Protein AF-0000000084503904 (afdb_homodimer)

Secondary structure (DSSP, 8-state):
---PEEEEEE--SHHHHHHHHHHHTSTTEEEEEE-STTHHHHHHT-EEEEETTTEEEEEE--SEEES-HHHHTTS--SEEEE-S--BTTTB-HHHHTGGGSSHHHHHHSPPPEEEE--SSSSTTHHHHHHHHHHH-S--EEEEEEEEEEEEEETTTTEEEEEEEEEEEEEE--TT----SS----HHHHHHHHHHHHHHHHTT-EEEE-S-HHHHHHHHHHHIIIIIHHHHHHT--GGGGGSTTTHHHHHHHHHHHHHHHHHHHHHHT--TTTS-THHHHHHHHHHHHHHSTTS------HHHHHHHTT----HIIIIIHHHHHHHHHT---HHHHHHHHHHHHHHHHHHHT---/---PEEEEEE--SHHHHHHHHHHHTSTTEEEEEE-STTHHHHHHT-EEEEETTTEEEEEE--SEEES-HHHHTTS--SEEEE-S--BTTTB-HHHHTGGGSSHHHHHHSPPPEEEE--SSSSTTHHHHHHHHHHH-S--EEEEEEEEEEEEEETTTTEEEEEEEEEEEEEE--TT----SS----HHHHHHHHHHHHHHHHTT-EEEE-S-HHHHHHHHHHHIIIIIHHHHHHT--GGGGGSTTTHHHHHHHHHHHHHHHHHHHHHHT--TTTS-THHHHHHHHHHHHHHSTTS------HHHHHHHTT----HIIIIIHHHHHHHHHT---HHHHHHHHHHHHHHHHHHHT---

Radius of gyration: 30.66 Å; Cα contacts (8 Å, |Δi|>4): 1353; chains: 2; bounding box: 46×101×66 Å

Solvent-accessible surface area (backbone atoms only — not comparable to full-atom values): 37141 Å² total; per-residue (Å²): 128,87,78,58,44,31,31,37,36,41,29,63,47,33,67,23,47,54,51,50,52,19,41,47,58,31,89,52,37,41,36,35,34,27,24,64,94,39,32,70,49,38,70,70,58,18,31,30,35,43,24,68,62,82,41,77,40,77,46,42,66,68,79,35,76,39,66,37,52,63,74,58,52,79,63,64,36,58,33,38,36,38,37,41,77,42,31,71,89,80,56,31,66,46,67,64,45,38,60,61,50,27,55,71,44,43,72,73,28,71,83,42,37,35,35,39,52,36,68,44,46,72,74,56,56,63,39,48,53,44,40,28,68,27,58,71,47,86,68,47,41,36,35,32,41,75,47,65,48,57,40,59,37,82,94,57,41,28,30,43,32,43,73,54,54,36,34,39,32,15,64,62,58,82,87,63,70,52,63,82,75,53,76,65,50,73,66,53,46,48,56,51,48,57,52,45,50,44,34,42,64,29,73,41,44,69,46,81,44,53,50,34,68,57,55,30,51,59,58,37,49,50,46,62,39,59,27,48,51,25,39,46,59,70,45,48,64,41,56,56,39,35,89,90,20,29,76,64,34,44,60,48,51,46,50,47,38,47,37,52,50,50,35,43,44,65,58,52,39,40,62,84,65,56,40,74,64,50,44,57,48,53,54,50,58,49,40,72,48,24,27,83,93,38,84,62,83,68,60,43,67,55,31,52,25,56,76,69,62,40,80,58,47,48,58,22,48,41,39,40,56,47,51,53,15,56,76,62,70,44,84,41,64,50,55,48,41,54,38,33,49,48,47,36,42,42,53,33,41,75,71,58,71,69,129,129,88,75,61,44,32,32,37,36,40,29,61,46,32,66,24,47,53,51,49,53,20,42,47,59,31,89,52,37,40,34,36,33,26,24,63,94,40,32,72,51,39,69,70,57,17,31,29,35,45,25,68,62,81,42,76,40,76,46,43,67,65,80,34,75,38,66,34,53,63,74,58,55,79,62,63,34,56,33,36,36,36,36,39,78,44,30,71,92,81,57,32,66,44,66,62,44,37,60,61,48,26,56,70,45,44,73,74,28,69,83,42,36,36,36,39,53,36,68,44,47,73,75,56,54,62,39,48,54,43,41,29,68,30,57,71,46,84,69,48,40,36,34,31,40,76,48,66,47,57,40,59,37,82,93,56,41,29,30,44,31,42,74,53,56,36,34,41,32,14,66,61,59,82,87,60,63,56,57,78,75,53,77,63,50,73,68,52,45,48,56,53,49,57,52,44,51,44,35,44,63,30,73,40,43,70,45,83,44,53,49,36,69,57,54,32,52,61,57,37,50,51,46,63,39,60,28,49,50,24,39,46,58,72,44,48,64,40,56,54,37,36,89,90,20,29,78,63,35,44,63,49,52,44,49,47,38,46,36,52,51,52,35,41,44,65,58,50,38,39,61,84,66,57,40,74,63,51,44,58,47,54,52,50,56,49,40,72,47,25,25,83,93,36,84,62,85,69,59,43,69,55,31,52,25,56,77,68,60,41,81,56,46,49,58,21,50,40,40,39,54,49,51,53,13,56,74,63,71,44,86,40,64,52,55,46,42,54,39,33,49,48,46,36,42,42,52,34,42,76,69,58,72,68,130

Organism: NCBI:txid456999

pLDDT: mean 94.44, std 7.23, range [38.38, 98.88]

Foldseek 3Di:
DLQAAEEEEEDDFFVSVVQLLLLQLDPRYAYEYADAQCQVVCVPQRFWEDALAQHTDGRDHGNHYDNALLVVLPDEHQEYEYPDEQDCPPQQPCNRNVNCLALVSLVVYPAHAYEYAYAFAPSCPVVQVSNCVHNVDRHRYKYWDKDWAWHQDDSRRYIYTYRAIEIEIATDDPPPQDDQAADDDPVRVVVQVVVCVSSVSSVHHYHYDHCRNLVSLLVLLLCLAQQLVCQVVLHHNLVCAPPVHVVPCLVVLLLLSVLSVVLSVLSPHDCSSPNSCSSVCSSVVSCVQRHPPHDDDDHDPQSVCLVVLHAGSLCRRLVVSVVSCVVSVRDNPVSVVSSVVVVVVRVCSVVVVDD/DLQAAEEEEEDDFFVSVVQLLLLQLDPRYAYEYADAQCQVVCVPQRFWEDALAQHTDGRDHGNHYDNALLVVLPDEHQEYEYPDEQDCPPQQPCNRNVNCLALVSLVVYPAHAYEYAYAFAPSCVVVQVSNCVHNVDRHRYKYWDKDWAWHQDDSRRYIYTYRAIEIEIATDDPPPFDDQAADDDPVRVVVQVVVCVSSVSSVHHYHYDHCRNLVSLLVLLLCLAQQLVCQVVLHHNLVCAPPVHVVPCLVVLLLLSVLSVVLVVLSPHDCSSPNSCSSVCSSVVSCVQRHPP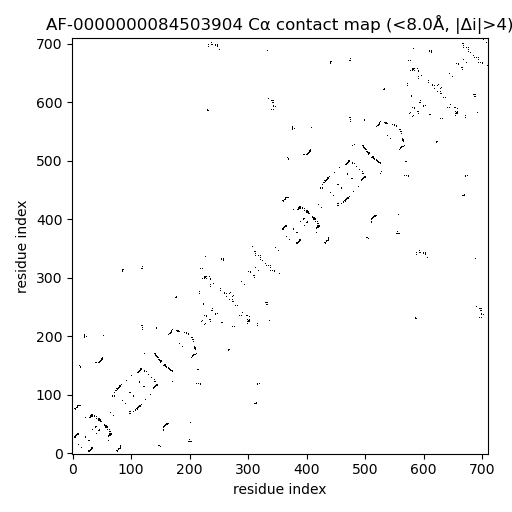HDDDDHDPQSVCLVVLHAGSLCRRLVVSVVSCVVSVRDNPVSVVSSVVVVVVRVCSVVVVDD

InterPro domains:
  IPR008927 6-phosphogluconate dehydrogenase-like, C-terminal domain superfamily [SSF48179] (211-346)
  IPR013328 6-phosphogluconate dehydrogenase, domain 2 [G3DSA:1.10.1040.10] (211-352)
  IPR013332 Ketopantoate reductase, N-terminal domain [PF02558] (7-164)
  IPR013752 Ketopantoate reductase, C-terminal domain [PF08546] (211-345)
  IPR051402 Ketopantoate Reductase-Related [PTHR21708] (6-347)

Structure (mmCIF, N/CA/C/O backbone):
data_AF-0000000084503904-model_v1
#
loop_
_entity.id
_entity.type
_entity.pdbx_description
1 polymer '2-dehydropantoate 2-reductase'
#
loop_
_atom_site.group_PDB
_atom_site.id
_atom_site.type_symbol
_atom_site.label_atom_id
_atom_site.label_alt_id
_atom_site.label_comp_id
_atom_site.label_asym_id
_atom_site.label_entity_id
_atom_site.label_seq_id
_atom_site.pdbx_PDB_ins_code
_atom_site.Cartn_x
_atom_site.Cartn_y
_atom_site.Cartn_z
_atom_site.occupancy
_atom_site.B_iso_or_equiv
_atom_site.auth_seq_id
_atom_site.auth_comp_id
_atom_site.auth_asym_id
_atom_site.auth_atom_id
_atom_site.pdbx_PDB_model_num
ATOM 1 N N . MET A 1 1 ? -11.273 47.25 33.344 1 38.97 1 MET A N 1
ATOM 2 C CA . MET A 1 1 ? -12.008 46.156 32.688 1 38.97 1 MET A CA 1
ATOM 3 C C . MET A 1 1 ? -11.047 45.125 32.125 1 38.97 1 MET A C 1
ATOM 5 O O . MET A 1 1 ? -10.211 45.438 31.281 1 38.97 1 MET A O 1
ATOM 9 N N . SER A 1 2 ? -10.531 44.125 32.75 1 48.56 2 SER A N 1
ATOM 10 C CA . SER A 1 2 ? -9.391 43.25 32.531 1 48.56 2 SER A CA 1
ATOM 11 C C . SER A 1 2 ? -9.43 42.625 31.141 1 48.56 2 SER A C 1
ATOM 13 O O . SER A 1 2 ? -10.414 42 30.781 1 48.56 2 SER A O 1
ATOM 15 N N . THR A 1 3 ? -8.844 43.188 30.141 1 70 3 THR A N 1
ATOM 16 C CA . THR A 1 3 ? -8.984 42.938 28.703 1 70 3 THR A CA 1
ATOM 17 C C . THR A 1 3 ? -8.406 41.594 28.328 1 70 3 THR A C 1
ATOM 19 O O . THR A 1 3 ? -7.273 41.25 28.703 1 70 3 THR A O 1
ATOM 22 N N . HIS A 1 4 ? -9.273 40.531 28.359 1 86.81 4 HIS A N 1
ATOM 23 C CA . HIS A 1 4 ? -8.859 39.188 27.953 1 86.81 4 HIS A CA 1
ATOM 24 C C . HIS A 1 4 ? -8.609 39.125 26.438 1 86.81 4 HIS A C 1
ATOM 26 O O . HIS A 1 4 ? -9.258 39.812 25.672 1 86.81 4 HIS A O 1
ATOM 32 N N . ASP A 1 5 ? -7.504 38.406 26.266 1 92.56 5 ASP A N 1
ATOM 33 C CA . ASP A 1 5 ? -7.305 38.031 24.859 1 92.56 5 ASP A CA 1
ATOM 34 C C . ASP A 1 5 ? -8.164 36.844 24.469 1 92.56 5 ASP A C 1
ATOM 36 O O . ASP A 1 5 ? -8.07 35.781 25.094 1 92.56 5 ASP A O 1
ATOM 40 N N . ASP A 1 6 ? -9.07 37.062 23.5 1 97.38 6 ASP A N 1
ATOM 41 C CA . ASP A 1 6 ? -9.883 35.969 22.984 1 97.38 6 ASP A CA 1
ATOM 42 C C . ASP A 1 6 ? -9.148 35.188 21.891 1 97.38 6 ASP A C 1
ATOM 44 O O . ASP A 1 6 ? -8.578 35.812 20.984 1 97.38 6 ASP A O 1
ATOM 48 N N . ILE A 1 7 ? -9.141 33.906 22.031 1 98.44 7 ILE A N 1
ATOM 49 C CA . ILE A 1 7 ? -8.516 33 21.062 1 98.44 7 ILE A CA 1
ATOM 50 C C . ILE A 1 7 ? -9.562 32.062 20.484 1 98.44 7 ILE A C 1
ATOM 52 O O . ILE A 1 7 ? -10.375 31.484 21.234 1 98.44 7 ILE A O 1
ATOM 56 N N . LEU A 1 8 ? -9.602 31.938 19.172 1 98.62 8 LEU A N 1
ATOM 57 C CA . LEU A 1 8 ? -10.469 30.969 18.5 1 98.62 8 LEU A CA 1
ATOM 58 C C . LEU A 1 8 ? -9.688 29.719 18.109 1 98.62 8 LEU A C 1
ATOM 60 O O . LEU A 1 8 ? -8.656 29.812 17.438 1 98.62 8 LEU A O 1
ATOM 64 N N . LEU A 1 9 ? -10.086 28.594 18.578 1 98.5 9 LEU A N 1
ATOM 65 C CA . LEU A 1 9 ? -9.508 27.312 18.188 1 98.5 9 LEU A CA 1
ATOM 66 C C . LEU A 1 9 ? -10.43 26.578 17.234 1 98.5 9 LEU A C 1
ATOM 68 O O . LEU A 1 9 ? -11.539 26.188 17.594 1 98.5 9 LEU A O 1
ATOM 72 N N . VAL A 1 10 ? -9.93 26.391 16.031 1 98.12 10 VAL A N 1
ATOM 73 C CA . VAL A 1 10 ? -10.703 25.734 14.984 1 98.12 10 VAL A CA 1
ATOM 74 C C . VAL A 1 10 ? -10.219 24.297 14.82 1 98.12 10 VAL A C 1
ATOM 76 O O . VAL A 1 10 ? -9.164 24.047 14.234 1 98.12 10 VAL A O 1
ATOM 79 N N . GLY A 1 11 ? -11.031 23.328 15.203 1 96 11 GLY A N 1
ATOM 80 C CA . GLY A 1 11 ? -10.648 21.922 15.273 1 96 11 GLY A CA 1
ATOM 81 C C . GLY A 1 11 ? -10.43 21.438 16.688 1 96 11 GLY A C 1
ATOM 82 O O . GLY A 1 11 ? -9.359 21.641 17.266 1 96 11 GLY A O 1
ATOM 83 N N . PHE A 1 12 ? -11.375 20.75 17.188 1 95.5 12 PHE A N 1
ATOM 84 C CA . PHE A 1 12 ? -11.32 20.281 18.562 1 95.5 12 PHE A CA 1
ATOM 85 C C . PHE A 1 12 ? -11.062 18.781 18.609 1 95.5 12 PHE A C 1
ATOM 87 O O . PHE A 1 12 ? -11.805 18.031 19.266 1 95.5 12 PHE A O 1
ATOM 94 N N . GLY A 1 13 ? -10.094 18.359 17.828 1 93.75 13 GLY A N 1
ATOM 95 C CA . GLY A 1 13 ? -9.508 17.031 17.938 1 93.75 13 GLY A CA 1
ATOM 96 C C . GLY A 1 13 ? -8.43 16.938 19 1 93.75 13 GLY A C 1
ATOM 97 O O . GLY A 1 13 ? -8.305 17.812 19.859 1 93.75 13 GLY A O 1
ATOM 98 N N . ALA A 1 14 ? -7.633 15.883 18.938 1 94.25 14 ALA A N 1
ATOM 99 C CA . ALA A 1 14 ? -6.633 15.609 19.969 1 94.25 14 ALA A CA 1
ATOM 100 C C . ALA A 1 14 ? -5.668 16.781 20.125 1 94.25 14 ALA A C 1
ATOM 102 O O . ALA A 1 14 ? -5.438 17.266 21.234 1 94.25 14 ALA A O 1
ATOM 103 N N . VAL A 1 15 ? -5.125 17.266 18.984 1 96.5 15 VAL A N 1
ATOM 104 C CA . VAL A 1 15 ? -4.172 18.359 19 1 96.5 15 VAL A CA 1
ATOM 105 C C . VAL A 1 15 ? -4.863 19.641 19.5 1 96.5 15 VAL A C 1
ATOM 107 O O . VAL A 1 15 ? -4.328 20.359 20.344 1 96.5 15 VAL A O 1
ATOM 110 N N . GLY A 1 16 ? -6.062 19.891 19.016 1 97.5 16 GLY A N 1
ATOM 111 C CA . GLY A 1 16 ? -6.812 21.062 19.406 1 97.5 16 GLY A CA 1
ATOM 112 C C . GLY A 1 16 ? -7.125 21.109 20.891 1 97.5 16 GLY A C 1
ATOM 113 O O . GLY A 1 16 ? -6.996 22.156 21.531 1 97.5 16 GLY A O 1
ATOM 114 N N . VAL A 1 17 ? -7.5 20 21.438 1 97.44 17 VAL A N 1
ATOM 115 C CA . VAL A 1 17 ? -7.836 19.906 22.844 1 97.44 17 VAL A CA 1
ATOM 116 C C . VAL A 1 17 ? -6.613 20.266 23.688 1 97.44 17 VAL A C 1
ATOM 118 O O . VAL A 1 17 ? -6.703 21.062 24.625 1 97.44 17 VAL A O 1
ATOM 121 N N . ILE A 1 18 ? -5.492 19.703 23.344 1 98.19 18 ILE A N 1
ATOM 122 C CA . ILE A 1 18 ? -4.285 19.891 24.141 1 98.19 18 ILE A CA 1
ATOM 123 C C . ILE A 1 18 ? -3.84 21.344 24.062 1 98.19 18 ILE A C 1
ATOM 125 O O . ILE A 1 18 ? -3.488 21.953 25.078 1 98.19 18 ILE A O 1
ATOM 129 N N . TYR A 1 19 ? -3.92 21.938 22.938 1 98.38 19 TYR A N 1
ATOM 130 C CA . TYR A 1 19 ? -3.43 23.312 22.812 1 98.38 19 TYR A CA 1
ATOM 131 C C . TYR A 1 19 ? -4.465 24.297 23.328 1 98.38 19 TYR A C 1
ATOM 133 O O . TYR A 1 19 ? -4.117 25.391 23.797 1 98.38 19 TYR A O 1
ATOM 141 N N . ALA A 1 20 ? -5.746 23.938 23.266 1 98.19 20 ALA A N 1
ATOM 142 C CA . ALA A 1 20 ? -6.75 24.734 23.969 1 98.19 20 ALA A CA 1
ATOM 143 C C . ALA A 1 20 ? -6.492 24.734 25.469 1 98.19 20 ALA A C 1
ATOM 145 O O . ALA A 1 20 ? -6.59 25.781 26.125 1 98.19 20 ALA A O 1
ATOM 146 N N . LEU A 1 21 ? -6.207 23.547 25.969 1 98.25 21 LEU A N 1
ATOM 147 C CA . LEU A 1 21 ? -5.879 23.422 27.391 1 98.25 21 LEU A CA 1
ATOM 148 C C . LEU A 1 21 ? -4.676 24.297 27.75 1 98.25 21 LEU A C 1
ATOM 150 O O . LEU A 1 21 ? -4.715 25.047 28.719 1 98.25 21 LEU A O 1
ATOM 154 N N . ILE A 1 22 ? -3.625 24.234 26.984 1 98.38 22 ILE A N 1
ATOM 155 C CA . ILE A 1 22 ? -2.387 24.969 27.203 1 98.38 22 ILE A CA 1
ATOM 156 C C . ILE A 1 22 ? -2.672 26.469 27.219 1 98.38 22 ILE A C 1
ATOM 158 O O . ILE A 1 22 ? -2.266 27.188 28.141 1 98.38 22 ILE A O 1
ATOM 162 N N . LEU A 1 23 ? -3.418 26.922 26.266 1 98.06 23 LEU A N 1
ATOM 163 C CA . LEU A 1 23 ? -3.691 28.344 26.141 1 98.06 23 LEU A CA 1
ATOM 164 C C . LEU A 1 23 ? -4.613 28.844 27.25 1 98.06 23 LEU A C 1
ATOM 166 O O . LEU A 1 23 ? -4.5 29.984 27.688 1 98.06 23 LEU A O 1
ATOM 170 N N . SER A 1 24 ? -5.5 28.031 27.703 1 96.69 24 SER A N 1
ATOM 171 C CA . SER A 1 24 ? -6.5 28.406 28.703 1 96.69 24 SER A CA 1
ATOM 172 C C . SER A 1 24 ? -5.863 28.594 30.078 1 96.69 24 SER A C 1
ATOM 174 O O . SER A 1 24 ? -6.48 29.172 30.984 1 96.69 24 SER A O 1
ATOM 176 N N . LYS A 1 25 ? -4.707 28.172 30.25 1 95.69 25 LYS A N 1
ATOM 177 C CA . LYS A 1 25 ? -4.043 28.266 31.547 1 95.69 25 LYS A CA 1
ATOM 178 C C . LYS A 1 25 ? -3.592 29.703 31.828 1 95.69 25 LYS A C 1
ATOM 180 O O . LYS A 1 25 ? -3.293 30.047 32.969 1 95.69 25 LYS A O 1
ATOM 185 N N . SER A 1 26 ? -3.432 30.453 30.812 1 94.38 26 SER A N 1
ATOM 186 C CA . SER A 1 26 ? -3.195 31.891 31.016 1 94.38 26 SER A CA 1
ATOM 187 C C . SER A 1 26 ? -4.461 32.594 31.5 1 94.38 26 SER A C 1
ATOM 189 O O . SER A 1 26 ? -5.508 32.5 30.859 1 94.38 26 SER A O 1
ATOM 191 N N . PRO A 1 27 ? -4.41 33.312 32.562 1 92.19 27 PRO A N 1
ATOM 192 C CA . PRO A 1 27 ? -5.605 33.969 33.094 1 92.19 27 PRO A CA 1
ATOM 193 C C . PRO A 1 27 ? -6.109 35.094 32.219 1 92.19 27 PRO A C 1
ATOM 195 O O . PRO A 1 27 ? -7.234 35.562 32.375 1 92.19 27 PRO A O 1
ATOM 198 N N . THR A 1 28 ? -5.312 35.469 31.328 1 92.88 28 THR A N 1
ATOM 199 C CA . THR A 1 28 ? -5.684 36.625 30.484 1 92.88 28 THR A CA 1
ATOM 200 C C . THR A 1 28 ? -6.215 36.125 29.141 1 92.88 28 THR A C 1
ATOM 202 O O . THR A 1 28 ? -6.414 36.938 28.234 1 92.88 28 THR A O 1
ATOM 205 N N . VAL A 1 29 ? -6.414 34.812 29.031 1 96.5 29 VAL A N 1
ATOM 206 C CA . VAL A 1 29 ? -6.832 34.25 27.75 1 96.5 29 VAL A CA 1
ATOM 207 C C . VAL A 1 29 ? -8.188 33.562 27.906 1 96.5 29 VAL A C 1
ATOM 209 O O . VAL A 1 29 ? -8.445 32.906 28.906 1 96.5 29 VAL A O 1
ATOM 212 N N . ARG A 1 30 ? -9.07 33.781 26.984 1 97.56 30 ARG A N 1
ATOM 213 C CA . ARG A 1 30 ? -10.305 33.031 26.828 1 97.56 30 ARG A CA 1
ATOM 214 C C . ARG A 1 30 ? -10.312 32.25 25.5 1 97.56 30 ARG A C 1
ATOM 216 O O . ARG A 1 30 ? -10.086 32.844 24.438 1 97.56 30 ARG A O 1
ATOM 223 N N . VAL A 1 31 ? -10.57 30.984 25.609 1 98.25 31 VAL A N 1
ATOM 224 C CA . VAL A 1 31 ? -10.523 30.141 24.422 1 98.25 31 VAL A CA 1
ATOM 225 C C . VAL A 1 31 ? -11.945 29.781 24 1 98.25 31 VAL A C 1
ATOM 227 O O . VAL A 1 31 ? -12.719 29.234 24.781 1 98.25 31 VAL A O 1
ATOM 230 N N . THR A 1 32 ? -12.352 30.141 22.797 1 98.19 32 THR A N 1
ATOM 231 C CA . THR A 1 32 ? -13.523 29.625 22.109 1 98.19 32 THR A CA 1
ATOM 232 C C . THR A 1 32 ? -13.141 28.5 21.156 1 98.19 32 THR A C 1
ATOM 234 O O . THR A 1 32 ? -12.32 28.688 20.266 1 98.19 32 THR A O 1
ATOM 237 N N . ALA A 1 33 ? -13.719 27.312 21.344 1 97.94 33 ALA A N 1
ATOM 238 C CA . ALA A 1 33 ? -13.375 26.156 20.531 1 97.94 33 ALA A CA 1
ATOM 239 C C . ALA A 1 33 ? -14.531 25.766 19.609 1 97.94 33 ALA A C 1
ATOM 241 O O . ALA A 1 33 ? -15.688 25.781 20.031 1 97.94 33 ALA A O 1
ATOM 242 N N . ILE A 1 34 ? -14.18 25.516 18.375 1 97.31 34 ILE A N 1
ATOM 243 C CA . ILE A 1 34 ? -15.141 24.938 17.438 1 97.31 34 ILE A CA 1
ATOM 244 C C . ILE A 1 34 ? -15.117 23.422 17.531 1 97.31 34 ILE A C 1
ATOM 246 O O . ILE A 1 34 ? -14.125 22.781 17.172 1 97.31 34 ILE A O 1
ATOM 250 N N . ALA A 1 35 ? -16.094 22.859 18.047 1 92.31 35 ALA A N 1
ATOM 251 C CA . ALA A 1 35 ? -16.281 21.406 18.094 1 92.31 35 ALA A CA 1
ATOM 252 C C . ALA A 1 35 ? -17.391 20.969 17.156 1 92.31 35 ALA A C 1
ATOM 254 O O . ALA A 1 35 ? -18.531 21.422 17.281 1 92.31 35 ALA A O 1
ATOM 255 N N . ARG A 1 36 ? -17.281 20.203 16.156 1 84 36 ARG A N 1
ATOM 256 C CA . ARG A 1 36 ? -18.297 19.781 15.211 1 84 36 ARG A CA 1
ATOM 257 C C . ARG A 1 36 ? -18.828 18.391 15.562 1 84 36 ARG A C 1
ATOM 259 O O . ARG A 1 36 ? -19.922 18.266 16.109 1 84 36 ARG A O 1
ATOM 266 N N . GLY A 1 37 ? -17.953 17.469 15.477 1 79.88 37 GLY A N 1
ATOM 267 C CA . GLY A 1 37 ? -18.375 16.078 15.625 1 79.88 37 GLY A CA 1
ATOM 268 C C . GLY A 1 37 ? -18.672 15.695 17.062 1 79.88 37 GLY A C 1
ATOM 269 O O . GLY A 1 37 ? -19.438 14.766 17.312 1 79.88 37 GLY A O 1
ATOM 270 N N . ASN A 1 38 ? -18.109 16.469 18.016 1 84.69 38 ASN A N 1
ATOM 271 C CA . ASN A 1 38 ? -18.281 16.094 19.406 1 84.69 38 ASN A CA 1
ATOM 272 C C . ASN A 1 38 ? -18.859 17.25 20.234 1 84.69 38 ASN A C 1
ATOM 274 O O . ASN A 1 38 ? -18.656 17.312 21.438 1 84.69 38 ASN A O 1
ATOM 278 N N . PHE A 1 39 ? -19.594 18.078 19.656 1 90.31 39 PHE A N 1
ATOM 279 C CA . PHE A 1 39 ? -20.125 19.266 20.312 1 90.31 39 PHE A CA 1
ATOM 280 C C . PHE A 1 39 ? -21 18.875 21.5 1 90.31 39 PHE A C 1
ATOM 282 O O . PHE A 1 39 ? -20.812 19.391 22.609 1 90.31 39 PHE A O 1
ATOM 289 N N . ASP A 1 40 ? -21.844 17.953 21.297 1 90.56 40 ASP A N 1
ATOM 290 C CA . ASP A 1 40 ? -22.812 17.609 22.344 1 90.56 40 ASP A CA 1
ATOM 291 C C . ASP A 1 40 ? -22.109 17.047 23.578 1 90.56 40 ASP A C 1
ATOM 293 O O . ASP A 1 40 ? -22.422 17.438 24.703 1 90.56 40 ASP A O 1
ATOM 297 N N . LYS A 1 41 ? -21.125 16.297 23.297 1 89.5 41 LYS A N 1
ATOM 298 C CA . LYS A 1 41 ? -20.391 15.695 24.406 1 89.5 41 LYS A CA 1
ATOM 299 C C . LYS A 1 41 ? -19.531 16.734 25.109 1 89.5 41 LYS A C 1
ATOM 301 O O . LYS A 1 41 ? -19.516 16.797 26.344 1 89.5 41 LYS A O 1
ATOM 306 N N . VAL A 1 42 ? -18.922 17.547 24.391 1 90.62 42 VAL A N 1
ATOM 307 C CA . VAL A 1 42 ? -17.984 18.516 24.953 1 90.62 42 VAL A CA 1
ATOM 308 C C . VAL A 1 42 ? -18.766 19.625 25.672 1 90.62 42 VAL A C 1
ATOM 310 O O . VAL A 1 42 ? -18.328 20.094 26.734 1 90.62 42 VAL A O 1
ATOM 313 N N . SER A 1 43 ? -19.891 19.969 25.141 1 92.19 43 SER A N 1
ATOM 314 C CA . SER A 1 43 ? -20.672 21.047 25.734 1 92.19 43 SER A CA 1
ATOM 315 C C . SER A 1 43 ? -21.344 20.609 27.031 1 92.19 43 SER A C 1
ATOM 317 O O . SER A 1 43 ? -21.562 21.422 27.922 1 92.19 43 SER A O 1
ATOM 319 N N . THR A 1 44 ? -21.578 19.359 27.172 1 92.06 44 THR A N 1
ATOM 320 C CA . THR A 1 44 ? -22.297 18.875 28.344 1 92.06 44 THR A CA 1
ATOM 321 C C . THR A 1 44 ? -21.328 18.328 29.391 1 92.06 44 THR A C 1
ATOM 323 O O . THR A 1 44 ? -21.203 18.906 30.484 1 92.06 44 THR A O 1
ATOM 326 N N . LYS A 1 45 ? -20.516 17.422 29.016 1 92.38 45 LYS A N 1
ATOM 327 C CA . LYS A 1 45 ? -19.688 16.719 29.984 1 92.38 45 LYS A CA 1
ATOM 328 C C . LYS A 1 45 ? -18.234 17.219 29.938 1 92.38 45 LYS A C 1
ATOM 330 O O . LYS A 1 45 ? -17.469 17 30.875 1 92.38 45 LYS A O 1
ATOM 335 N N . GLY A 1 46 ? -17.938 17.812 28.906 1 95 46 GLY A N 1
ATOM 336 C CA . GLY A 1 46 ? -16.547 18.156 28.703 1 95 46 GLY A CA 1
ATOM 337 C C . GLY A 1 46 ? -15.734 17.016 28.094 1 95 46 GLY A C 1
ATOM 338 O O . GLY A 1 46 ? -16.297 16.031 27.641 1 95 46 GLY A O 1
ATOM 339 N N . ILE A 1 47 ? -14.453 17.234 28 1 96.31 47 ILE A N 1
ATOM 340 C CA . ILE A 1 47 ? -13.547 16.25 27.406 1 96.31 47 ILE A CA 1
ATOM 341 C C . ILE A 1 47 ? -12.586 15.734 28.484 1 96.31 47 ILE A C 1
ATOM 343 O O . ILE A 1 47 ? -12.094 16.516 29.297 1 96.31 47 ILE A O 1
ATOM 347 N N . ASP A 1 48 ? -12.469 14.375 28.547 1 97.5 48 ASP A N 1
ATOM 348 C CA . ASP A 1 48 ? -11.484 13.781 29.453 1 97.5 48 ASP A CA 1
ATOM 349 C C . ASP A 1 48 ? -10.078 13.844 28.844 1 97.5 48 ASP A C 1
ATOM 351 O O . ASP A 1 48 ? -9.859 13.359 27.734 1 97.5 48 ASP A O 1
ATOM 355 N N . ILE A 1 49 ? -9.164 14.461 29.562 1 97.88 49 ILE A N 1
ATOM 356 C CA . ILE A 1 49 ? -7.781 14.547 29.109 1 97.88 49 ILE A CA 1
ATOM 357 C C . ILE A 1 49 ? -6.898 13.641 29.969 1 97.88 49 ILE A C 1
ATOM 359 O O . ILE A 1 49 ? -6.805 13.828 31.172 1 97.88 49 ILE A O 1
ATOM 363 N N . LYS A 1 50 ? -6.375 12.641 29.344 1 97.88 50 LYS A N 1
ATOM 364 C CA . LYS A 1 50 ? -5.379 11.766 29.953 1 97.88 50 LYS A CA 1
ATOM 365 C C . LYS A 1 50 ? -3.988 12.039 29.375 1 97.88 50 LYS A C 1
ATOM 367 O O . LYS A 1 50 ? -3.584 11.414 28.391 1 97.88 50 LYS A O 1
ATOM 372 N N . SER A 1 51 ? -3.297 12.93 30.109 1 97.5 51 SER A N 1
ATOM 373 C CA . SER A 1 51 ? -2.027 13.414 29.562 1 97.5 51 SER A CA 1
ATOM 374 C C . SER A 1 51 ? -0.86 13.008 30.469 1 97.5 51 SER A C 1
ATOM 376 O O . SER A 1 51 ? -0.897 13.227 31.672 1 97.5 51 SER A O 1
ATOM 378 N N . LYS A 1 52 ? 0.131 12.406 29.906 1 96.12 52 LYS A N 1
ATOM 379 C CA . LYS A 1 52 ? 1.352 12.117 30.656 1 96.12 52 LYS A CA 1
ATOM 380 C C . LYS A 1 52 ? 2.133 13.398 30.953 1 96.12 52 LYS A C 1
ATOM 382 O O . LYS A 1 52 ? 2.947 13.445 31.875 1 96.12 52 LYS A O 1
ATOM 387 N N . LYS A 1 53 ? 1.823 14.492 30.234 1 96.75 53 LYS A N 1
ATOM 388 C CA . LYS A 1 53 ? 2.521 15.766 30.406 1 96.75 53 LYS A CA 1
ATOM 389 C C . LYS A 1 53 ? 1.713 16.719 31.266 1 96.75 53 LYS A C 1
ATOM 391 O O . LYS A 1 53 ? 2.266 17.391 32.156 1 96.75 53 LYS A O 1
ATOM 396 N N . HIS A 1 54 ? 0.404 16.75 31.094 1 97.62 54 HIS A N 1
ATOM 397 C CA . HIS A 1 54 ? -0.418 17.781 31.719 1 97.62 54 HIS A CA 1
ATOM 398 C C . HIS A 1 54 ? -1.286 17.203 32.844 1 97.62 54 HIS A C 1
ATOM 400 O O . HIS A 1 54 ? -1.982 17.953 33.531 1 97.62 54 HIS A O 1
ATOM 406 N N . GLY A 1 55 ? -1.267 15.844 33 1 97.38 55 GLY A N 1
ATOM 407 C CA . GLY A 1 55 ? -2.051 15.188 34.031 1 97.38 55 GLY A CA 1
ATOM 408 C C . GLY A 1 55 ? -3.436 14.789 33.562 1 97.38 55 GLY A C 1
ATOM 409 O O . GLY A 1 55 ? -3.836 15.109 32.438 1 97.38 55 GLY A O 1
ATOM 410 N N . ASP A 1 56 ? -4.109 14.055 34.438 1 97.94 56 ASP A N 1
ATOM 411 C CA . ASP A 1 56 ? -5.48 13.641 34.156 1 97.94 56 ASP A CA 1
ATOM 412 C C . ASP A 1 56 ? -6.477 14.727 34.531 1 97.94 56 ASP A C 1
ATOM 414 O O . ASP A 1 56 ? -6.539 15.141 35.688 1 97.94 56 ASP A O 1
ATOM 418 N N . ILE A 1 57 ? -7.215 15.195 33.594 1 98 57 ILE A N 1
ATOM 419 C CA . ILE A 1 57 ? -8.188 16.266 33.781 1 98 57 ILE A CA 1
ATOM 420 C C . ILE A 1 57 ? -9.555 15.812 33.281 1 98 57 ILE A C 1
ATOM 422 O O . ILE A 1 57 ? -9.852 15.953 32.094 1 98 57 ILE A O 1
ATOM 426 N N . PRO A 1 58 ? -10.414 15.312 34.156 1 97.19 58 PRO A N 1
ATOM 427 C CA . PRO A 1 58 ? -11.734 14.852 33.719 1 97.19 58 PRO A CA 1
ATOM 428 C C . PRO A 1 58 ? -12.688 15.992 33.406 1 97.19 58 PRO A C 1
ATOM 430 O O . PRO A 1 58 ? -12.695 17 34.125 1 97.19 58 PRO A O 1
ATOM 433 N N . GLY A 1 59 ? -13.367 15.898 32.375 1 97 59 GLY A N 1
ATOM 434 C CA . GLY A 1 59 ? -14.469 16.781 32.062 1 97 59 GLY A CA 1
ATOM 435 C C . GLY A 1 59 ? -14.031 18.203 31.797 1 97 59 GLY A C 1
ATOM 436 O O . GLY A 1 59 ? -14.695 19.156 32.188 1 97 59 GLY A O 1
ATOM 437 N N . TRP A 1 60 ? -12.922 18.359 31.125 1 97.38 60 TRP A N 1
ATOM 438 C CA . TRP A 1 60 ? -12.398 19.703 30.844 1 97.38 60 TRP A CA 1
ATOM 439 C C . TRP A 1 60 ? -13.211 20.391 29.75 1 97.38 60 TRP A C 1
ATOM 441 O O . TRP A 1 60 ? -13.617 19.75 28.781 1 97.38 60 TRP A O 1
ATOM 451 N N . LYS A 1 61 ? -13.414 21.719 29.922 1 96.19 61 LYS A N 1
ATOM 452 C CA . LYS A 1 61 ? -14.086 22.531 28.906 1 96.19 61 LYS A CA 1
ATOM 453 C C . LYS A 1 61 ? -13.336 23.828 28.672 1 96.19 61 LYS A C 1
ATOM 455 O O . LYS A 1 61 ? -12.812 24.438 29.609 1 96.19 61 LYS A O 1
ATOM 460 N N . PRO A 1 62 ? -13.25 24.188 27.375 1 96.44 62 PRO A N 1
ATOM 461 C CA . PRO A 1 62 ? -12.773 25.547 27.156 1 96.44 62 PRO A CA 1
ATOM 462 C C . PRO A 1 62 ? -13.766 26.609 27.641 1 96.44 62 PRO A C 1
ATOM 464 O O . PRO A 1 62 ? -14.852 26.266 28.109 1 96.44 62 PRO A O 1
ATOM 467 N N . ASP A 1 63 ? -13.406 27.875 27.578 1 96.69 63 ASP A N 1
ATOM 468 C CA . ASP A 1 63 ? -14.25 28.969 28.047 1 96.69 63 ASP A CA 1
ATOM 469 C C . ASP A 1 63 ? -15.578 29 27.297 1 96.69 63 ASP A C 1
ATOM 471 O O . ASP A 1 63 ? -16.609 29.391 27.859 1 96.69 63 ASP A O 1
ATOM 475 N N . ARG A 1 64 ? -15.5 28.672 26.047 1 96.69 64 ARG A N 1
ATOM 476 C CA . ARG A 1 64 ? -16.656 28.656 25.172 1 96.69 64 ARG A CA 1
ATOM 477 C C . ARG A 1 64 ? -16.531 27.562 24.109 1 96.69 64 ARG A C 1
ATOM 479 O O . ARG A 1 64 ? -15.453 27.344 23.562 1 96.69 64 ARG A O 1
ATOM 486 N N . VAL A 1 65 ? -17.578 26.781 23.969 1 96.81 65 VAL A N 1
ATOM 487 C CA . VAL A 1 65 ? -17.641 25.766 22.906 1 96.81 65 VAL A CA 1
ATOM 488 C C . VAL A 1 65 ? -18.812 26.062 21.984 1 96.81 65 VAL A C 1
ATOM 490 O O . VAL A 1 65 ? -19.938 26.312 22.438 1 96.81 65 VAL A O 1
ATOM 493 N N . VAL A 1 66 ? -18.484 26.078 20.688 1 96.88 66 VAL A N 1
ATOM 494 C CA . VAL A 1 66 ? -19.547 26.328 19.719 1 96.88 66 VAL A CA 1
ATOM 495 C C . VAL A 1 66 ? -19.469 25.297 18.594 1 96.88 66 VAL A C 1
ATOM 497 O O . VAL A 1 66 ? -18.484 24.562 18.484 1 96.88 66 VAL A O 1
ATOM 500 N N . ARG A 1 67 ? -20.516 25.219 17.703 1 93.94 67 ARG A N 1
ATOM 501 C CA . ARG A 1 67 ? -20.641 24.172 16.688 1 93.94 67 ARG A CA 1
ATOM 502 C C . ARG A 1 67 ? -19.938 24.578 15.398 1 93.94 67 ARG A C 1
ATOM 504 O O . ARG A 1 67 ? -19.531 23.719 14.609 1 93.94 67 ARG A O 1
ATOM 511 N N . SER A 1 68 ? -19.859 26.016 15.266 1 96.31 68 SER A N 1
ATOM 512 C CA . SER A 1 68 ? -19.391 26.469 13.961 1 96.31 68 SER A CA 1
ATOM 513 C C . SER A 1 68 ? -18.656 27.797 14.07 1 96.31 68 SER A C 1
ATOM 515 O O . SER A 1 68 ? -18.797 28.516 15.062 1 96.31 68 SER A O 1
ATOM 517 N N . VAL A 1 69 ? -17.891 28.031 12.953 1 97.88 69 VAL A N 1
ATOM 518 C CA . VAL A 1 69 ? -17.172 29.297 12.906 1 97.88 69 VAL A CA 1
ATOM 519 C C . VAL A 1 69 ? -18.156 30.453 12.797 1 97.88 69 VAL A C 1
ATOM 521 O O . VAL A 1 69 ? -17.922 31.531 13.336 1 97.88 69 VAL A O 1
ATOM 524 N N . ALA A 1 70 ? -19.328 30.203 12.219 1 97.56 70 ALA A N 1
ATOM 525 C CA . ALA A 1 70 ? -20.359 31.219 12.109 1 97.56 70 ALA A CA 1
ATOM 526 C C . ALA A 1 70 ? -20.828 31.656 13.492 1 97.56 70 ALA A C 1
ATOM 528 O O . ALA A 1 70 ? -21.031 32.844 13.727 1 97.56 70 ALA A O 1
ATOM 529 N N . GLU A 1 71 ? -20.969 30.688 14.359 1 97.69 71 GLU A N 1
ATOM 530 C CA . GLU A 1 71 ? -21.406 30.984 15.719 1 97.69 71 GLU A CA 1
ATOM 531 C C . GLU A 1 71 ? -20.312 31.75 16.484 1 97.69 71 GLU A C 1
ATOM 533 O O . GLU A 1 71 ? -20.625 32.5 17.406 1 97.69 71 GLU A O 1
ATOM 538 N N . ALA A 1 72 ? -19.109 31.594 16.078 1 98 72 ALA A N 1
ATOM 539 C CA . ALA A 1 72 ? -17.984 32.219 16.766 1 98 72 ALA A CA 1
ATOM 540 C C . ALA A 1 72 ? -17.672 33.594 16.188 1 98 72 ALA A C 1
ATOM 542 O O . ALA A 1 72 ? -16.859 34.312 16.734 1 98 72 ALA A O 1
ATOM 543 N N . ALA A 1 73 ? -18.344 33.969 15.117 1 97.94 73 ALA A N 1
ATOM 544 C CA . ALA A 1 73 ? -18 35.188 14.398 1 97.94 73 ALA A CA 1
ATOM 545 C C . ALA A 1 73 ? -18.641 36.406 15.062 1 97.94 73 ALA A C 1
ATOM 547 O O . ALA A 1 73 ? -18.953 37.375 14.391 1 97.94 73 ALA A O 1
ATOM 548 N N . ASP A 1 74 ? -18.859 36.375 16.359 1 97.25 74 ASP A N 1
ATOM 549 C CA . ASP A 1 74 ? -19.594 37.438 17.078 1 97.25 74 ASP A CA 1
ATOM 550 C C . ASP A 1 74 ? -18.656 38.281 17.922 1 97.25 74 ASP A C 1
ATOM 552 O O . ASP A 1 74 ? -19.109 39.125 18.719 1 97.25 74 ASP A O 1
ATOM 556 N N . ARG A 1 75 ? -17.359 38.094 17.797 1 97.19 75 ARG A N 1
ATOM 557 C CA . ARG A 1 75 ? -16.406 38.875 18.562 1 97.19 75 ARG A CA 1
ATOM 558 C C . ARG A 1 75 ? -15.039 38.906 17.906 1 97.19 75 ARG A C 1
ATOM 560 O O . ARG A 1 75 ? -14.828 38.219 16.891 1 97.19 75 ARG A O 1
ATOM 567 N N . ALA A 1 76 ? -14.219 39.781 18.406 1 96.81 76 ALA A N 1
ATOM 568 C CA . ALA A 1 76 ? -12.836 39.844 17.922 1 96.81 76 ALA A CA 1
ATOM 569 C C . ALA A 1 76 ? -11.984 38.719 18.547 1 96.81 76 ALA A C 1
ATOM 571 O O . ALA A 1 76 ? -12.203 38.344 19.703 1 96.81 76 ALA A O 1
ATOM 572 N N . TYR A 1 77 ? -10.992 38.25 17.781 1 97.94 77 TYR A N 1
ATOM 573 C CA . TYR A 1 77 ? -10.016 37.281 18.297 1 97.94 77 TYR A CA 1
ATOM 574 C C . TYR A 1 77 ? -8.594 37.812 18.078 1 97.94 77 TYR A C 1
ATOM 576 O O . TYR A 1 77 ? -8.289 38.375 17.031 1 97.94 77 TYR A O 1
ATOM 584 N N . LYS A 1 78 ? -7.828 37.656 19.094 1 97.44 78 LYS A N 1
ATOM 585 C CA . LYS A 1 78 ? -6.41 37.969 18.938 1 97.44 78 LYS A CA 1
ATOM 586 C C . LYS A 1 78 ? -5.691 36.938 18.109 1 97.44 78 LYS A C 1
ATOM 588 O O . LYS A 1 78 ? -4.824 37.25 17.297 1 97.44 78 LYS A O 1
ATOM 593 N N . TYR A 1 79 ? -6 35.656 18.375 1 98.31 79 TYR A N 1
ATOM 594 C CA . TYR A 1 79 ? -5.461 34.531 17.609 1 98.31 79 TYR A CA 1
ATOM 595 C C . TYR A 1 79 ? -6.582 33.625 17.109 1 98.31 79 TYR A C 1
ATOM 597 O O . TYR A 1 79 ? -7.598 33.438 17.781 1 98.31 79 TYR A O 1
ATOM 605 N N . VAL A 1 80 ? -6.379 33.094 15.93 1 98.56 80 VAL A N 1
ATOM 606 C CA . VAL A 1 80 ? -7.16 31.984 15.398 1 98.56 80 VAL A CA 1
ATOM 607 C C . VAL A 1 80 ? -6.246 30.797 15.141 1 98.56 80 VAL A C 1
ATOM 609 O O . VAL A 1 80 ? -5.434 30.797 14.219 1 98.56 80 VAL A O 1
ATOM 612 N N . LEU A 1 81 ? -6.348 29.766 15.945 1 98.69 81 LEU A N 1
ATOM 613 C CA . LEU A 1 81 ? -5.562 28.547 15.781 1 98.69 81 LEU A CA 1
ATOM 614 C C . LEU A 1 81 ? -6.301 27.531 14.922 1 98.69 81 LEU A C 1
ATOM 616 O O . LEU A 1 81 ? -7.457 27.203 15.195 1 98.69 81 LEU A O 1
ATOM 620 N N . VAL A 1 82 ? -5.621 27.125 13.883 1 98.56 82 VAL A N 1
ATOM 621 C CA . VAL A 1 82 ? -6.18 26.109 13 1 98.56 82 VAL A CA 1
ATOM 622 C C . VAL A 1 82 ? -5.535 24.75 13.297 1 98.56 82 VAL A C 1
ATOM 624 O O . VAL A 1 82 ? -4.383 24.516 12.93 1 98.56 82 VAL A O 1
ATOM 627 N N . THR A 1 83 ? -6.32 23.859 13.93 1 97.5 83 THR A N 1
ATOM 628 C CA . THR A 1 83 ? -5.797 22.562 14.328 1 97.5 83 THR A CA 1
ATOM 629 C C . THR A 1 83 ? -6.547 21.438 13.625 1 97.5 83 THR A C 1
ATOM 631 O O . THR A 1 83 ? -6.445 20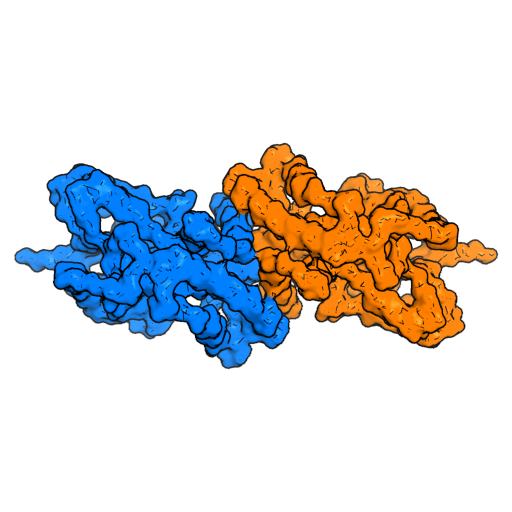.266 14.016 1 97.5 83 THR A O 1
ATOM 634 N N . THR A 1 84 ? -7.34 21.828 12.602 1 96.31 84 THR A N 1
ATOM 635 C CA . THR A 1 84 ? -7.996 20.812 11.797 1 96.31 84 THR A CA 1
ATOM 636 C C . THR A 1 84 ? -6.977 20.031 10.977 1 96.31 84 THR A C 1
ATOM 638 O O . THR A 1 84 ? -5.863 20.516 10.734 1 96.31 84 THR A O 1
ATOM 641 N N . LYS A 1 85 ? -7.355 18.922 10.594 1 94.44 85 LYS A N 1
ATOM 642 C CA . LYS A 1 85 ? -6.547 18.234 9.586 1 94.44 85 LYS A CA 1
ATOM 643 C C . LYS A 1 85 ? -6.492 19.047 8.289 1 94.44 85 LYS A C 1
ATOM 645 O O . LYS A 1 85 ? -7.473 19.688 7.902 1 94.44 85 LYS A O 1
ATOM 650 N N . ALA A 1 86 ? -5.336 18.984 7.672 1 97.25 86 ALA A N 1
ATOM 651 C CA . ALA A 1 86 ? -5.199 19.641 6.383 1 97.25 86 ALA A CA 1
ATOM 652 C C . ALA A 1 86 ? -5.758 18.781 5.254 1 97.25 86 ALA A C 1
ATOM 654 O O . ALA A 1 86 ? -5.07 17.906 4.738 1 97.25 86 ALA A O 1
ATOM 655 N N . LEU A 1 87 ? -6.977 19.141 4.809 1 97.5 87 LEU A N 1
ATOM 656 C CA . LEU A 1 87 ? -7.68 18.391 3.771 1 97.5 87 LEU A CA 1
ATOM 657 C C . LEU A 1 87 ? -8.195 19.312 2.68 1 97.5 87 LEU A C 1
ATOM 659 O O . LEU A 1 87 ? -9.406 19.438 2.48 1 97.5 87 LEU A O 1
ATOM 663 N N . PRO A 1 88 ? -7.297 19.844 1.97 1 96.88 88 PRO A N 1
ATOM 664 C CA . PRO A 1 88 ? -7.734 20.812 0.951 1 96.88 88 PRO A CA 1
ATOM 665 C C . PRO A 1 88 ? -8.648 20.172 -0.097 1 96.88 88 PRO A C 1
ATOM 667 O O . PRO A 1 88 ? -9.43 20.875 -0.745 1 96.88 88 PRO A O 1
ATOM 670 N N . ASP A 1 89 ? -8.602 18.844 -0.236 1 94.31 89 ASP A N 1
ATOM 671 C CA . ASP A 1 89 ? -9.398 18.141 -1.24 1 94.31 89 ASP A CA 1
ATOM 672 C C . ASP A 1 89 ? -10.797 17.828 -0.711 1 94.31 89 ASP A C 1
ATOM 674 O O . ASP A 1 89 ? -11.68 17.453 -1.479 1 94.31 89 ASP A O 1
ATOM 678 N N . ILE A 1 90 ? -11.039 18 0.516 1 95.19 90 ILE A N 1
ATOM 679 C CA . ILE A 1 90 ? -12.312 17.625 1.12 1 95.19 90 ILE A CA 1
ATOM 680 C C . ILE A 1 90 ? -12.945 18.828 1.798 1 95.19 90 ILE A C 1
ATOM 682 O O . ILE A 1 90 ? -14.109 19.156 1.546 1 95.19 90 ILE A O 1
ATOM 686 N N . ASN A 1 91 ? -12.172 19.469 2.646 1 94.81 91 ASN A N 1
ATOM 687 C CA . ASN A 1 91 ? -12.609 20.625 3.422 1 94.81 91 ASN A CA 1
ATOM 688 C C . ASN A 1 91 ? -11.492 21.656 3.58 1 94.81 91 ASN A C 1
ATOM 690 O O . ASN A 1 91 ? -10.859 21.719 4.633 1 94.81 91 ASN A O 1
ATOM 694 N N . PRO A 1 92 ? -11.375 22.516 2.557 1 97.38 92 PRO A N 1
ATOM 695 C CA . PRO A 1 92 ? -10.281 23.484 2.578 1 97.38 92 PRO A CA 1
ATOM 696 C C . PRO A 1 92 ? -10.367 24.453 3.756 1 97.38 92 PRO A C 1
ATOM 698 O O . PRO A 1 92 ? -11.461 24.891 4.121 1 97.38 92 PRO A O 1
ATOM 701 N N . THR A 1 93 ? -9.266 24.844 4.301 1 98.06 93 THR A N 1
ATOM 702 C CA . THR A 1 93 ? -9.18 25.688 5.488 1 98.06 93 THR A CA 1
ATOM 703 C C . THR A 1 93 ? -9.898 27.016 5.258 1 98.06 93 THR A C 1
ATOM 705 O O . THR A 1 93 ? -10.648 27.484 6.113 1 98.06 93 THR A O 1
ATOM 708 N N . PRO A 1 94 ? -9.75 27.688 4.094 1 98.12 94 PRO A N 1
ATOM 709 C CA . PRO A 1 94 ? -10.461 28.938 3.885 1 98.12 94 PRO A CA 1
ATOM 710 C C . PRO A 1 94 ? -11.984 28.766 3.93 1 98.12 94 PRO A C 1
ATOM 712 O O . PRO A 1 94 ? -12.695 29.672 4.383 1 98.12 94 PRO A O 1
ATOM 715 N N . GLN A 1 95 ? -12.43 27.609 3.469 1 97.88 95 GLN A N 1
ATOM 716 C CA . GLN A 1 95 ? -13.867 27.359 3.508 1 97.88 95 GLN A CA 1
ATOM 717 C C . GLN A 1 95 ? -14.359 27.172 4.945 1 97.88 95 GLN A C 1
ATOM 719 O O . GLN A 1 95 ? -15.438 27.656 5.297 1 97.88 95 GLN A O 1
ATOM 724 N N . ILE A 1 96 ? -13.586 26.516 5.723 1 97.56 96 ILE A N 1
ATOM 725 C CA . ILE A 1 96 ? -13.922 26.328 7.129 1 97.56 96 ILE A CA 1
ATOM 726 C C . ILE A 1 96 ? -14.008 27.688 7.824 1 97.56 96 ILE A C 1
ATOM 728 O O . ILE A 1 96 ? -14.898 27.906 8.648 1 97.56 96 ILE A O 1
ATOM 732 N N . LEU A 1 97 ? -13.141 28.609 7.488 1 98.25 97 LEU A N 1
ATOM 733 C CA . LEU A 1 97 ? -13.016 29.891 8.18 1 98.25 97 LEU A CA 1
ATOM 734 C C . LEU A 1 97 ? -13.812 30.969 7.465 1 98.25 97 LEU A C 1
ATOM 736 O O . LEU A 1 97 ? -13.758 32.156 7.848 1 98.25 97 LEU A O 1
ATOM 740 N N . ALA A 1 98 ? -14.594 30.625 6.508 1 98.06 98 ALA A N 1
ATOM 741 C CA . ALA A 1 98 ? -15.273 31.562 5.617 1 98.06 98 ALA A CA 1
ATOM 742 C C . ALA A 1 98 ? -16.078 32.594 6.41 1 98.06 98 ALA A C 1
ATOM 744 O O . ALA A 1 98 ? -16.094 33.781 6.055 1 98.06 98 ALA A O 1
ATOM 745 N N . PRO A 1 99 ? -16.719 32.219 7.512 1 98 99 PRO A N 1
ATOM 746 C CA . PRO A 1 99 ? -17.578 33.156 8.227 1 98 99 PRO A CA 1
ATOM 747 C C . PRO A 1 99 ? -16.781 34.312 8.836 1 98 99 PRO A C 1
ATOM 749 O O . PRO A 1 99 ? -17.344 35.375 9.102 1 98 99 PRO A O 1
ATOM 752 N N . ILE A 1 100 ? -15.508 34.156 9.062 1 97.94 100 ILE A N 1
ATOM 753 C CA . ILE A 1 100 ? -14.734 35.25 9.641 1 97.94 100 ILE A CA 1
ATOM 754 C C . ILE A 1 100 ? -13.828 35.844 8.578 1 97.94 100 ILE A C 1
ATOM 756 O O . ILE A 1 100 ? -13.055 36.781 8.859 1 97.94 100 ILE A O 1
ATOM 760 N N . LEU A 1 101 ? -13.875 35.312 7.363 1 97.75 101 LEU A N 1
ATOM 761 C CA . LEU A 1 101 ? -13.148 35.844 6.227 1 97.75 101 LEU A CA 1
ATOM 762 C C . LEU A 1 101 ? -14.07 36.656 5.32 1 97.75 101 LEU A C 1
ATOM 764 O O . LEU A 1 101 ? -14.227 36.344 4.141 1 97.75 101 LEU A O 1
ATOM 768 N N . THR A 1 102 ? -14.672 37.625 5.91 1 96.38 102 THR A N 1
ATOM 769 C CA . THR A 1 102 ? -15.602 38.5 5.191 1 96.38 102 THR A CA 1
ATOM 770 C C . THR A 1 102 ? -15.25 39.969 5.418 1 96.38 102 THR A C 1
ATOM 772 O O . THR A 1 102 ? -14.617 40.312 6.422 1 96.38 102 THR A O 1
ATOM 775 N N . GLU A 1 103 ? -15.742 40.781 4.484 1 94.75 103 GLU A N 1
ATOM 776 C CA . GLU A 1 103 ? -15.578 42.219 4.641 1 94.75 103 GLU A CA 1
ATOM 777 C C . GLU A 1 103 ? -16.328 42.719 5.871 1 94.75 103 GLU A C 1
ATOM 779 O O . GLU A 1 103 ? -15.859 43.656 6.551 1 94.75 103 GLU A O 1
ATOM 784 N N . GLU A 1 104 ? -17.484 42.156 6.07 1 95.69 104 GLU A N 1
ATOM 785 C CA . GLU A 1 104 ? -18.297 42.594 7.207 1 95.69 104 GLU A CA 1
ATOM 786 C C . GLU A 1 104 ? -17.578 42.312 8.531 1 95.69 104 GLU A C 1
ATOM 788 O O . GLU A 1 104 ? -17.578 43.156 9.422 1 95.69 104 GLU A O 1
ATOM 793 N N . TYR A 1 105 ? -17.031 41.156 8.664 1 96.69 105 TYR A N 1
ATOM 794 C CA . TYR A 1 105 ? -16.266 40.812 9.859 1 96.69 105 TYR A CA 1
ATOM 795 C C . TYR A 1 105 ? -15.047 41.719 10 1 96.69 105 TYR A C 1
ATOM 797 O O . TYR A 1 105 ? -14.758 42.219 11.086 1 96.69 105 TYR A O 1
ATOM 805 N N . ALA A 1 106 ? -14.398 42 8.898 1 94.88 106 ALA A N 1
ATOM 806 C CA . ALA A 1 106 ? -13.18 42.812 8.867 1 94.88 106 ALA A CA 1
ATOM 807 C C . ALA A 1 106 ? -13.469 44.281 9.242 1 94.88 106 ALA A C 1
ATOM 809 O O . ALA A 1 106 ? -12.602 44.969 9.789 1 94.88 106 ALA A O 1
ATOM 810 N N . LYS A 1 107 ? -14.641 44.719 8.953 1 95.62 107 LYS A N 1
ATOM 811 C CA . LYS A 1 107 ? -15.039 46.094 9.289 1 95.62 107 LYS A CA 1
ATOM 812 C C . LYS A 1 107 ? -15.281 46.25 10.781 1 95.62 107 LYS A C 1
ATOM 814 O O . LYS A 1 107 ? -15.117 47.344 11.336 1 95.62 107 LYS A O 1
ATOM 819 N N . GLN A 1 108 ? -15.594 45.188 11.375 1 96.19 108 GLN A N 1
ATOM 820 C CA . GLN A 1 108 ? -16.016 45.25 12.766 1 96.19 108 GLN A CA 1
ATOM 821 C C . GLN A 1 108 ? -14.852 44.938 13.703 1 96.19 108 GLN A C 1
ATOM 823 O O . GLN A 1 108 ? -14.82 45.406 14.844 1 96.19 108 GLN A O 1
ATOM 828 N N . TYR A 1 109 ? -13.992 44.094 13.281 1 95.81 109 TYR A N 1
ATOM 829 C CA . TYR A 1 109 ? -12.961 43.594 14.188 1 95.81 109 TYR A CA 1
ATOM 830 C C . TYR A 1 109 ? -11.578 43.688 13.547 1 95.81 109 TYR A C 1
ATOM 832 O O . TYR A 1 109 ? -11.445 43.562 12.328 1 95.81 109 TYR A O 1
ATOM 840 N N . PRO A 1 110 ? -10.57 43.906 14.438 1 94.38 110 PRO A N 1
ATOM 841 C CA . PRO A 1 110 ? -9.203 43.844 13.906 1 94.38 110 PRO A CA 1
ATOM 842 C C . PRO A 1 110 ? -8.812 42.469 13.414 1 94.38 110 PRO A C 1
ATOM 844 O O . PRO A 1 110 ? -9.297 41.469 13.93 1 94.38 110 PRO A O 1
ATOM 847 N N . SER A 1 111 ? -7.906 42.438 12.484 1 93.88 111 SER A N 1
ATOM 848 C CA . SER A 1 111 ? -7.43 41.156 11.953 1 93.88 111 SER A CA 1
ATOM 849 C C . SER A 1 111 ? -6.695 40.375 13.016 1 93.88 111 SER A C 1
ATOM 851 O O . SER A 1 111 ? -5.801 40.875 13.688 1 93.88 111 SER A O 1
ATOM 853 N N . PRO A 1 112 ? -7.031 39.156 13.148 1 96.69 112 PRO A N 1
ATOM 854 C CA . PRO A 1 112 ? -6.297 38.281 14.078 1 96.69 112 PRO A CA 1
ATOM 855 C C . PRO A 1 112 ? -4.992 37.781 13.492 1 96.69 112 PRO A C 1
ATOM 857 O O . PRO A 1 112 ? -4.723 37.969 12.305 1 96.69 112 PRO A O 1
ATOM 860 N N . THR A 1 113 ? -4.133 37.25 14.375 1 97.62 113 THR A N 1
ATOM 861 C CA . THR A 1 113 ? -3.033 36.406 13.93 1 97.62 113 THR A CA 1
ATOM 862 C C . THR A 1 113 ? -3.5 34.969 13.766 1 97.62 113 THR A C 1
ATOM 864 O O . THR A 1 113 ? -4.035 34.375 14.695 1 97.62 113 THR A O 1
ATOM 867 N N . PHE A 1 114 ? -3.354 34.438 12.547 1 98.31 114 PHE A N 1
ATOM 868 C CA . PHE A 1 114 ? -3.686 33.062 12.305 1 98.31 114 PHE A CA 1
ATOM 869 C C . PHE A 1 114 ? -2.498 32.156 12.609 1 98.31 114 PHE A C 1
ATOM 871 O O . PHE A 1 114 ? -1.368 32.438 12.211 1 98.31 114 PHE A O 1
ATOM 878 N N . VAL A 1 115 ? -2.705 31.109 13.398 1 98.75 115 VAL A N 1
ATOM 879 C CA . VAL A 1 115 ? -1.674 30.141 13.734 1 98.75 115 VAL A CA 1
ATOM 880 C C . VAL A 1 115 ? -2.059 28.766 13.188 1 98.75 115 VAL A C 1
ATOM 882 O O . VAL A 1 115 ? -3.021 28.141 13.648 1 98.75 115 VAL A O 1
ATOM 885 N N . ILE A 1 116 ? -1.263 28.297 12.242 1 98.44 116 ILE A N 1
ATOM 886 C CA . ILE A 1 116 ? -1.594 27.062 11.539 1 98.44 116 ILE A CA 1
ATOM 887 C C . ILE A 1 116 ? -0.822 25.891 12.156 1 98.44 116 ILE A C 1
ATOM 889 O O . ILE A 1 116 ? 0.404 25.828 12.039 1 98.44 116 ILE A O 1
ATOM 893 N N . LEU A 1 117 ? -1.545 24.984 12.797 1 98.12 117 LEU A N 1
ATOM 894 C CA . LEU A 1 117 ? -0.963 23.797 13.391 1 98.12 117 LEU A CA 1
ATOM 895 C C . LEU A 1 117 ? -1.353 22.547 12.594 1 98.12 117 LEU A C 1
ATOM 897 O O . LEU A 1 117 ? -1.92 21.609 13.148 1 98.12 117 LEU A O 1
ATOM 901 N N . GLN A 1 118 ? -1.161 22.625 11.305 1 97.31 118 GLN A N 1
ATOM 902 C CA . GLN A 1 118 ? -1.476 21.531 10.391 1 97.31 118 GLN A CA 1
ATOM 903 C C . GLN A 1 118 ? -0.203 20.875 9.859 1 97.31 118 GLN A C 1
ATOM 905 O O . GLN A 1 118 ? 0.802 21.547 9.633 1 97.31 118 GLN A O 1
ATOM 910 N N . ASN A 1 119 ? -0.314 19.562 9.625 1 94.75 119 ASN A N 1
ATOM 911 C CA . ASN A 1 119 ? 0.812 18.828 9.055 1 94.75 119 ASN A CA 1
ATOM 912 C C . ASN A 1 119 ? 0.95 19.078 7.559 1 94.75 119 ASN A C 1
ATOM 914 O O . ASN A 1 119 ? -0.031 19.406 6.887 1 94.75 119 ASN A O 1
ATOM 918 N N . GLY A 1 120 ? 2.199 18.906 7.141 1 95.31 120 GLY A N 1
ATOM 919 C CA . GLY A 1 120 ? 2.451 18.938 5.711 1 95.31 120 GLY A CA 1
ATOM 920 C C . GLY A 1 120 ? 2.977 20.281 5.234 1 95.31 120 GLY A C 1
ATOM 921 O O . GLY A 1 120 ? 3.42 21.109 6.039 1 95.31 120 GLY A O 1
ATOM 922 N N . LEU A 1 121 ? 3.025 20.422 3.969 1 95.62 121 LEU A N 1
ATOM 923 C CA . LEU A 1 121 ? 3.6 21.594 3.314 1 95.62 121 LEU A CA 1
ATOM 924 C C . LEU A 1 121 ? 2.531 22.359 2.539 1 95.62 121 LEU A C 1
ATOM 926 O O . LEU A 1 121 ? 1.544 21.781 2.09 1 95.62 121 LEU A O 1
ATOM 930 N N . GLY A 1 122 ? 2.68 23.625 2.49 1 94.25 122 GLY A N 1
ATOM 931 C CA . GLY A 1 122 ? 1.817 24.469 1.678 1 94.25 122 GLY A CA 1
ATOM 932 C C . GLY A 1 122 ? 0.441 24.672 2.281 1 94.25 122 GLY A C 1
ATOM 933 O O . GLY A 1 122 ? -0.45 25.234 1.637 1 94.25 122 GLY A O 1
ATOM 934 N N . VAL A 1 123 ? 0.261 24.344 3.477 1 96.94 123 VAL A N 1
ATOM 935 C CA . VAL A 1 123 ? -1.061 24.359 4.094 1 96.94 123 VAL A CA 1
ATOM 936 C C . VAL A 1 123 ? -1.48 25.797 4.367 1 96.94 123 VAL A C 1
ATOM 938 O O . VAL A 1 123 ? -2.66 26.078 4.594 1 96.94 123 VAL A O 1
ATOM 941 N N . GLU A 1 124 ? -0.535 26.766 4.281 1 96.81 124 GLU A N 1
ATOM 942 C CA . GLU A 1 124 ? -0.801 28.172 4.594 1 96.81 124 GLU A CA 1
ATOM 943 C C . GLU A 1 124 ? -1.3 28.922 3.367 1 96.81 124 GLU A C 1
ATOM 945 O O . GLU A 1 124 ? -1.967 29.953 3.494 1 96.81 124 GLU A O 1
ATOM 950 N N . LYS A 1 125 ? -0.991 28.391 2.189 1 95.5 125 LYS A N 1
ATOM 951 C CA . LYS A 1 125 ? -1.069 29.141 0.938 1 95.5 125 LYS A CA 1
ATOM 952 C C . LYS A 1 125 ? -2.484 29.656 0.694 1 95.5 125 LYS A C 1
ATOM 954 O O . LYS A 1 125 ? -2.693 30.859 0.541 1 95.5 125 LYS A O 1
ATOM 959 N N . ASP A 1 126 ? -3.439 28.766 0.733 1 96.19 126 ASP A N 1
ATOM 960 C CA . ASP A 1 126 ? -4.809 29.141 0.382 1 96.19 126 ASP A CA 1
ATOM 961 C C . ASP A 1 126 ? -5.414 30.062 1.433 1 96.19 126 ASP A C 1
ATOM 963 O O . ASP A 1 126 ? -6.152 30.984 1.097 1 96.19 126 ASP A O 1
ATOM 967 N N . LEU A 1 127 ? -5.129 29.781 2.676 1 97.25 127 LEU A N 1
ATOM 968 C CA . LEU A 1 127 ? -5.656 30.641 3.736 1 97.25 127 LEU A CA 1
ATOM 969 C C . LEU A 1 127 ? -5.066 32.031 3.646 1 97.25 127 LEU A C 1
ATOM 971 O O . LEU A 1 127 ? -5.781 33.031 3.816 1 97.25 127 LEU A O 1
ATOM 975 N N . TYR A 1 128 ? -3.775 32.125 3.402 1 96.94 128 TYR A N 1
ATOM 976 C CA . TYR A 1 128 ? -3.117 33.438 3.262 1 96.94 128 TYR A CA 1
ATOM 977 C C . TYR A 1 128 ? -3.789 34.281 2.182 1 96.94 128 TYR A C 1
ATOM 979 O O . TYR A 1 128 ? -4.109 35.438 2.406 1 96.94 128 TYR A O 1
ATOM 987 N N . ALA A 1 129 ? -4.008 33.656 1.044 1 96.19 129 ALA A N 1
ATOM 988 C CA . ALA A 1 129 ? -4.645 34.344 -0.077 1 96.19 129 ALA A CA 1
ATOM 989 C C . ALA A 1 129 ? -6.066 34.781 0.278 1 96.19 129 ALA A C 1
ATOM 991 O O . ALA A 1 129 ? -6.5 35.875 -0.088 1 96.19 129 ALA A O 1
ATOM 992 N N . ALA A 1 130 ? -6.762 33.938 0.961 1 97.06 130 ALA A N 1
ATOM 993 C CA . ALA A 1 130 ? -8.141 34.219 1.343 1 97.06 130 ALA A CA 1
ATOM 994 C C . ALA A 1 130 ? -8.195 35.406 2.316 1 97.06 130 ALA A C 1
ATOM 996 O O . ALA A 1 130 ? -9.086 36.25 2.221 1 97.06 130 ALA A O 1
ATOM 997 N N . ILE A 1 131 ? -7.293 35.438 3.27 1 96.81 131 ILE A N 1
ATOM 998 C CA . ILE A 1 131 ? -7.23 36.5 4.246 1 96.81 131 ILE A CA 1
ATOM 999 C C . ILE A 1 131 ? -6.945 37.844 3.535 1 96.81 131 ILE A C 1
ATOM 1001 O O . ILE A 1 131 ? -7.621 38.844 3.783 1 96.81 131 ILE A O 1
ATOM 1005 N N . GLU A 1 132 ? -5.934 37.781 2.729 1 95.25 132 GLU A N 1
ATOM 1006 C CA . GLU A 1 132 ? -5.559 38.969 1.983 1 95.25 132 GLU A CA 1
ATOM 1007 C C . GLU A 1 132 ? -6.742 39.531 1.188 1 95.25 132 GLU A C 1
ATOM 1009 O O . GLU A 1 132 ? -6.969 40.75 1.155 1 95.25 132 GLU A O 1
ATOM 1014 N N . SER A 1 133 ? -7.449 38.656 0.603 1 95.06 133 SER A N 1
ATOM 1015 C CA . SER A 1 133 ? -8.578 39.062 -0.236 1 95.06 133 SER A CA 1
ATOM 1016 C C . SER A 1 133 ? -9.727 39.594 0.605 1 95.06 133 SER A C 1
ATOM 1018 O O . SER A 1 133 ? -10.367 40.562 0.235 1 95.06 133 SER A O 1
ATOM 1020 N N . ALA A 1 134 ? -10.016 39 1.697 1 94.69 134 ALA A N 1
ATOM 1021 C CA . ALA A 1 134 ? -11.188 39.312 2.508 1 94.69 134 ALA A CA 1
ATOM 1022 C C . ALA A 1 134 ? -10.938 40.562 3.354 1 94.69 134 ALA A C 1
ATOM 1024 O O . ALA A 1 134 ? -11.828 41.406 3.498 1 94.69 134 ALA A O 1
ATOM 1025 N N . TRP A 1 135 ? -9.812 40.656 3.924 1 93.69 135 TRP A N 1
ATOM 1026 C CA . TRP A 1 135 ? -9.539 41.688 4.898 1 93.69 135 TRP A CA 1
ATOM 1027 C C . TRP A 1 135 ? -8.789 42.875 4.258 1 93.69 135 TRP A C 1
ATOM 1029 O O . TRP A 1 135 ? -8.727 43.969 4.82 1 93.69 135 TRP A O 1
ATOM 1039 N N . LYS A 1 136 ? -8.156 42.719 3.098 1 92.25 136 LYS A N 1
ATOM 1040 C CA . LYS A 1 136 ? -7.422 43.75 2.346 1 92.25 136 LYS A CA 1
ATOM 1041 C C . LYS A 1 136 ? -6.258 44.312 3.164 1 92.25 136 LYS A C 1
ATOM 1043 O O . LYS A 1 136 ? -6.051 45.5 3.215 1 92.25 136 LYS A O 1
ATOM 1048 N N . VAL A 1 137 ? -5.664 43.438 3.967 1 89.44 137 VAL A N 1
ATOM 1049 C CA . VAL A 1 137 ? -4.461 43.719 4.742 1 89.44 137 VAL A CA 1
ATOM 1050 C C . VAL A 1 137 ? -3.42 42.625 4.523 1 89.44 137 VAL A C 1
ATOM 1052 O O . VAL A 1 137 ? -3.729 41.562 3.967 1 89.44 137 VAL A O 1
ATOM 1055 N N . GLU A 1 138 ? -2.211 42.969 4.953 1 91.81 138 GLU A N 1
ATOM 1056 C CA . GLU A 1 138 ? -1.209 41.906 4.992 1 91.81 138 GLU A CA 1
ATOM 1057 C C . GLU A 1 138 ? -1.513 40.906 6.105 1 91.81 138 GLU A C 1
ATOM 1059 O O . GLU A 1 138 ? -1.546 41.25 7.281 1 91.81 138 GLU A O 1
ATOM 1064 N N . PRO A 1 139 ? -1.713 39.688 5.723 1 95.19 139 PRO A N 1
ATOM 1065 C CA . PRO A 1 139 ? -2.078 38.688 6.73 1 95.19 139 PRO A CA 1
ATOM 1066 C C . PRO A 1 139 ? -0.949 38.406 7.719 1 95.19 139 PRO A C 1
ATOM 1068 O O . PRO A 1 139 ? 0.22 38.344 7.328 1 95.19 139 PRO A O 1
ATOM 1071 N N . ARG A 1 140 ? -1.244 38.312 8.992 1 95.62 140 ARG A N 1
ATOM 1072 C CA . ARG A 1 140 ? -0.352 37.781 10.008 1 95.62 140 ARG A CA 1
ATOM 1073 C C . ARG A 1 140 ? -0.59 36.281 10.203 1 95.62 140 ARG A C 1
ATOM 1075 O O . ARG A 1 140 ? -1.553 35.875 10.859 1 95.62 140 ARG A O 1
ATOM 1082 N N . VAL A 1 141 ? 0.355 35.469 9.641 1 97.31 141 VAL A N 1
ATOM 1083 C CA . VAL A 1 141 ? 0.207 34.031 9.695 1 97.31 141 VAL A CA 1
ATOM 1084 C C . VAL A 1 141 ? 1.455 33.406 10.32 1 97.31 141 VAL A C 1
ATOM 1086 O O . VAL A 1 141 ? 2.566 33.594 9.82 1 97.31 141 VAL A O 1
ATOM 1089 N N . LEU A 1 142 ? 1.235 32.781 11.461 1 98.06 142 LEU A N 1
ATOM 1090 C CA . LEU A 1 142 ? 2.248 31.891 12.031 1 98.06 142 LEU A CA 1
ATOM 1091 C C . LEU A 1 142 ? 2.02 30.453 11.594 1 98.06 142 LEU A C 1
ATOM 1093 O O . LEU A 1 142 ? 0.876 29.984 11.523 1 98.06 142 LEU A O 1
ATOM 1097 N N . SER A 1 143 ? 3.078 29.812 11.156 1 97.25 143 SER A N 1
ATOM 1098 C CA . SER A 1 143 ? 3.047 28.375 10.836 1 97.25 143 SER A CA 1
ATOM 1099 C C . SER A 1 143 ? 3.857 27.578 11.844 1 97.25 143 SER A C 1
ATOM 1101 O O . SER A 1 143 ? 4.746 28.109 12.508 1 97.25 143 SER A O 1
ATOM 1103 N N . ALA A 1 144 ? 3.436 26.297 11.977 1 97.88 144 ALA A N 1
ATOM 1104 C CA . ALA A 1 144 ? 4.141 25.531 13.008 1 97.88 144 ALA A CA 1
ATOM 1105 C C . ALA A 1 144 ? 4.254 24.062 12.617 1 97.88 144 ALA A C 1
ATOM 1107 O O . ALA A 1 144 ? 3.375 23.516 11.938 1 97.88 144 ALA A O 1
ATOM 1108 N N . ALA A 1 145 ? 5.379 23.422 12.977 1 97.31 145 ALA A N 1
ATOM 1109 C CA . ALA A 1 145 ? 5.523 21.969 13.047 1 97.31 145 ALA A CA 1
ATOM 1110 C C . ALA A 1 145 ? 5.141 21.453 14.43 1 97.31 145 ALA A C 1
ATOM 1112 O O . ALA A 1 145 ? 5.68 21.906 15.445 1 97.31 145 ALA A O 1
ATOM 1113 N N . VAL A 1 146 ? 4.203 20.578 14.477 1 97.44 146 VAL A N 1
ATOM 1114 C CA . VAL A 1 146 ? 3.67 20.078 15.734 1 97.44 146 VAL A CA 1
ATOM 1115 C C . VAL A 1 146 ? 4.266 18.703 16.047 1 97.44 146 VAL A C 1
ATOM 1117 O O . VAL A 1 146 ? 4.152 17.781 15.242 1 97.44 146 VAL A O 1
ATOM 1120 N N . TYR A 1 147 ? 4.98 18.562 17.078 1 95.31 147 TYR A N 1
ATOM 1121 C CA . TYR A 1 147 ? 5.48 17.297 17.609 1 95.31 147 TYR A CA 1
ATOM 1122 C C . TYR A 1 147 ? 4.711 16.891 18.859 1 95.31 147 TYR A C 1
ATOM 1124 O O . TYR A 1 147 ? 4.945 17.438 19.953 1 95.31 147 TYR A O 1
ATOM 1132 N N . ILE A 1 148 ? 3.824 15.992 18.688 1 93.88 148 ILE A N 1
ATOM 1133 C CA . ILE A 1 148 ? 2.961 15.602 19.797 1 93.88 148 ILE A CA 1
ATOM 1134 C C . ILE A 1 148 ? 2.418 14.195 19.562 1 93.88 148 ILE A C 1
ATOM 1136 O O . ILE A 1 148 ? 2.273 13.766 18.406 1 93.88 148 ILE A O 1
ATOM 1140 N N . GLN A 1 149 ? 2.322 13.422 20.594 1 88.94 149 GLN A N 1
ATOM 1141 C CA . GLN A 1 149 ? 1.581 12.164 20.594 1 88.94 149 GLN A CA 1
ATOM 1142 C C . GLN A 1 149 ? 0.232 12.312 21.281 1 88.94 149 GLN A C 1
ATOM 1144 O O . GLN A 1 149 ? 0.163 12.336 22.516 1 88.94 149 GLN A O 1
ATOM 1149 N N . ALA A 1 150 ? -0.828 12.445 20.516 1 92.25 150 ALA A N 1
ATOM 1150 C CA . ALA A 1 150 ? -2.166 12.633 21.062 1 92.25 150 ALA A CA 1
ATOM 1151 C C . ALA A 1 150 ? -3.221 11.969 20.188 1 92.25 150 ALA A C 1
ATOM 1153 O O . ALA A 1 150 ? -3.137 12.023 18.953 1 92.25 150 ALA A O 1
ATOM 1154 N N . ASN A 1 151 ? -4.113 11.281 20.812 1 90 151 ASN A N 1
ATOM 1155 C CA . ASN A 1 151 ? -5.199 10.602 20.109 1 90 151 ASN A CA 1
ATOM 1156 C C . ASN A 1 151 ? -6.551 10.891 20.766 1 90 151 ASN A C 1
ATOM 1158 O O . ASN A 1 151 ? -6.648 10.977 21.984 1 90 151 ASN A O 1
ATOM 1162 N N . LEU A 1 152 ? -7.496 11.156 19.938 1 91.31 152 LEU A N 1
ATOM 1163 C CA . LEU A 1 152 ? -8.883 11.273 20.375 1 91.31 152 LEU A CA 1
ATOM 1164 C C . LEU A 1 152 ? -9.57 9.914 20.375 1 91.31 152 LEU A C 1
ATOM 1166 O O . LEU A 1 152 ? -9.688 9.281 19.312 1 91.31 152 LEU A O 1
ATOM 1170 N N . VAL A 1 153 ? -9.953 9.422 21.562 1 89.62 153 VAL A N 1
ATOM 1171 C CA . VAL A 1 153 ? -10.492 8.07 21.688 1 89.62 153 VAL A CA 1
ATOM 1172 C C . VAL A 1 153 ? -11.828 8.109 22.422 1 89.62 153 VAL A C 1
ATOM 1174 O O . VAL A 1 153 ? -12.438 9.172 22.578 1 89.62 153 VAL A O 1
ATOM 1177 N N . GLY A 1 154 ? -12.43 6.988 22.812 1 83.06 154 GLY A N 1
ATOM 1178 C CA . GLY A 1 154 ? -13.633 6.926 23.625 1 83.06 154 GLY A CA 1
ATOM 1179 C C . GLY A 1 154 ? -14.844 7.531 22.938 1 83.06 154 GLY A C 1
ATOM 1180 O O . GLY A 1 154 ? -15.609 8.266 23.562 1 83.06 154 GLY A O 1
ATOM 1181 N N . GLY A 1 155 ? -15.148 7.379 21.688 1 83.5 155 GLY A N 1
ATOM 1182 C CA . GLY A 1 155 ? -16.219 8.031 20.953 1 83.5 155 GLY A CA 1
ATOM 1183 C C . GLY A 1 155 ? -15.984 9.508 20.734 1 83.5 155 GLY A C 1
ATOM 1184 O O . GLY A 1 155 ? -16.922 10.312 20.766 1 83.5 155 GLY A O 1
ATOM 1185 N N . ARG A 1 156 ? -14.82 9.953 20.922 1 87.94 156 ARG A N 1
ATOM 1186 C CA . ARG A 1 156 ? -14.352 11.312 20.641 1 87.94 156 ARG A CA 1
ATOM 1187 C C . ARG A 1 156 ? -14.578 12.219 21.844 1 87.94 156 ARG A C 1
ATOM 1189 O O . ARG A 1 156 ? -14.883 13.406 21.688 1 87.94 156 ARG A O 1
ATOM 1196 N N . ASP A 1 157 ? -14.406 11.688 23.078 1 91.81 157 ASP A N 1
ATOM 1197 C CA . ASP A 1 157 ? -14.547 12.508 24.281 1 91.81 157 ASP A CA 1
ATOM 1198 C C . ASP A 1 157 ? -13.422 12.234 25.266 1 91.81 157 ASP A C 1
ATOM 1200 O O . ASP A 1 157 ? -13.492 12.641 26.438 1 91.81 157 ASP A O 1
ATOM 1204 N N . VAL A 1 158 ? -12.438 11.57 24.812 1 95.06 158 VAL A N 1
ATOM 1205 C CA . VAL A 1 158 ? -11.227 11.344 25.609 1 95.06 158 VAL A CA 1
ATOM 1206 C C . VAL A 1 158 ? -9.992 11.609 24.75 1 95.06 158 VAL A C 1
ATOM 1208 O O . VAL A 1 158 ? -9.883 11.102 23.641 1 95.06 158 VAL A O 1
ATOM 1211 N N . VAL A 1 159 ? -9.055 12.414 25.281 1 96.19 159 VAL A N 1
ATOM 1212 C CA . VAL A 1 159 ? -7.766 12.609 24.641 1 96.19 159 VAL A CA 1
ATOM 1213 C C . VAL A 1 159 ? -6.668 11.938 25.453 1 96.19 159 VAL A C 1
ATOM 1215 O O . VAL A 1 159 ? -6.531 12.188 26.656 1 96.19 159 VAL A O 1
ATOM 1218 N N . GLU A 1 160 ? -5.992 11.039 24.781 1 94.88 160 GLU A N 1
ATOM 1219 C CA . GLU A 1 160 ? -4.789 10.445 25.359 1 94.88 160 GLU A CA 1
ATOM 1220 C C . GLU A 1 160 ? -3.529 11.078 24.781 1 94.88 160 GLU A C 1
ATOM 1222 O O . GLU A 1 160 ? -3.338 11.094 23.562 1 94.88 160 GLU A O 1
ATOM 1227 N N . GLN A 1 161 ? -2.752 11.633 25.672 1 95.38 161 GLN A N 1
ATOM 1228 C CA . GLN A 1 161 ? -1.548 12.32 25.219 1 95.38 161 GLN A CA 1
ATOM 1229 C C . GLN A 1 161 ? -0.297 11.727 25.859 1 95.38 161 GLN A C 1
ATOM 1231 O O . GLN A 1 161 ? -0.292 11.414 27.062 1 95.38 161 GLN A O 1
ATOM 1236 N N . GLY A 1 162 ? 0.747 11.594 25.047 1 91.88 162 GLY A N 1
ATOM 1237 C CA . GLY A 1 162 ? 2.041 11.133 25.531 1 91.88 162 GLY A CA 1
ATOM 1238 C C . GLY A 1 162 ? 2.764 12.164 26.375 1 91.88 162 GLY A C 1
ATOM 1239 O O . GLY A 1 162 ? 2.152 13.125 26.844 1 91.88 162 GLY A O 1
ATOM 1240 N N . PRO A 1 163 ? 4.086 11.922 26.516 1 92.5 163 PRO A N 1
ATOM 1241 C CA . PRO A 1 163 ? 4.82 12.672 27.531 1 92.5 163 PRO A CA 1
ATOM 1242 C C . PRO A 1 163 ? 5.348 14.008 27.016 1 92.5 163 PRO A C 1
ATOM 1244 O O . PRO A 1 163 ? 6.008 14.742 27.766 1 92.5 163 PRO A O 1
ATOM 1247 N N . PHE A 1 164 ? 5.055 14.312 25.766 1 93 164 PHE A N 1
ATOM 1248 C CA . PHE A 1 164 ? 5.621 15.57 25.297 1 93 164 PHE A CA 1
ATOM 1249 C C . PHE A 1 164 ? 4.684 16.25 24.297 1 93 164 PHE A C 1
ATOM 1251 O O . PHE A 1 164 ? 3.791 15.602 23.75 1 93 164 PHE A O 1
ATOM 1258 N N . ASP A 1 165 ? 4.812 17.531 24.188 1 95.56 165 ASP A N 1
ATOM 1259 C CA . ASP A 1 165 ? 4.312 18.391 23.109 1 95.56 165 ASP A CA 1
ATOM 1260 C C . ASP A 1 165 ? 5.32 19.484 22.766 1 95.56 165 ASP A C 1
ATOM 1262 O O . ASP A 1 165 ? 6.008 20 23.656 1 95.56 165 ASP A O 1
ATOM 1266 N N . LYS A 1 166 ? 5.543 19.719 21.516 1 97.75 166 LYS A N 1
ATOM 1267 C CA . LYS A 1 166 ? 6.473 20.75 21.062 1 97.75 166 LYS A CA 1
ATOM 1268 C C . LYS A 1 166 ? 5.992 21.406 19.766 1 97.75 166 LYS A C 1
ATOM 1270 O O . LYS A 1 166 ? 5.629 20.703 18.812 1 97.75 166 LYS A O 1
ATOM 1275 N N . LEU A 1 167 ? 5.965 22.719 19.781 1 98.19 167 LEU A N 1
ATOM 1276 C CA . LEU A 1 167 ? 5.746 23.484 18.547 1 98.19 167 LEU A CA 1
ATOM 1277 C C . LEU A 1 167 ? 7.051 24.109 18.062 1 98.19 167 LEU A C 1
ATOM 1279 O O . LEU A 1 167 ? 7.809 24.672 18.844 1 98.19 167 LEU A O 1
ATOM 1283 N N . VAL A 1 168 ? 7.371 23.891 16.875 1 98.31 168 VAL A N 1
ATOM 1284 C CA . VAL A 1 168 ? 8.328 24.75 16.172 1 98.31 168 VAL A CA 1
ATOM 1285 C C . VAL A 1 168 ? 7.586 25.75 15.297 1 98.31 168 VAL A C 1
ATOM 1287 O O . VAL A 1 168 ? 6.855 25.375 14.383 1 98.31 168 VAL A O 1
ATOM 1290 N N . CYS A 1 169 ? 7.75 27 15.648 1 98.38 169 CYS A N 1
ATOM 1291 C CA . CYS A 1 169 ? 6.852 28 15.094 1 98.38 169 CYS A CA 1
ATOM 1292 C C . CYS A 1 169 ? 7.641 29.125 14.438 1 98.38 169 CYS A C 1
ATOM 1294 O O . CYS A 1 169 ? 8.68 29.547 14.945 1 98.38 169 CYS A O 1
ATOM 1296 N N . GLY A 1 170 ? 7.207 29.594 13.32 1 97.25 170 GLY A N 1
ATOM 1297 C CA . GLY A 1 170 ? 7.766 30.719 12.594 1 97.25 170 GLY A CA 1
ATOM 1298 C C . GLY A 1 170 ? 6.73 31.5 11.797 1 97.25 170 GLY A C 1
ATOM 1299 O O . GLY A 1 170 ? 5.574 31.078 11.703 1 97.25 170 GLY A O 1
ATOM 1300 N N . VAL A 1 171 ? 7.18 32.688 11.258 1 96.19 171 VAL A N 1
ATOM 1301 C CA . VAL A 1 171 ? 6.305 33.5 10.422 1 96.19 171 VAL A CA 1
ATOM 1302 C C . VAL A 1 171 ? 6.23 32.906 9.016 1 96.19 171 VAL A C 1
ATOM 1304 O O . VAL A 1 171 ? 7.25 32.5 8.461 1 96.19 171 VAL A O 1
ATOM 1307 N N . TYR A 1 172 ? 5.023 32.75 8.5 1 95.38 172 TYR A N 1
ATOM 1308 C CA . TYR A 1 172 ? 4.859 32.344 7.117 1 95.38 172 TYR A CA 1
ATOM 1309 C C . TYR A 1 172 ? 5.055 33.5 6.164 1 95.38 172 TYR A C 1
ATOM 1311 O O . TYR A 1 172 ? 4.441 34.562 6.336 1 95.38 172 TYR A O 1
ATOM 1319 N N . ARG A 1 173 ? 5.93 33.312 5.211 1 90.5 173 ARG A N 1
ATOM 1320 C CA . ARG A 1 173 ? 6.219 34.281 4.164 1 90.5 17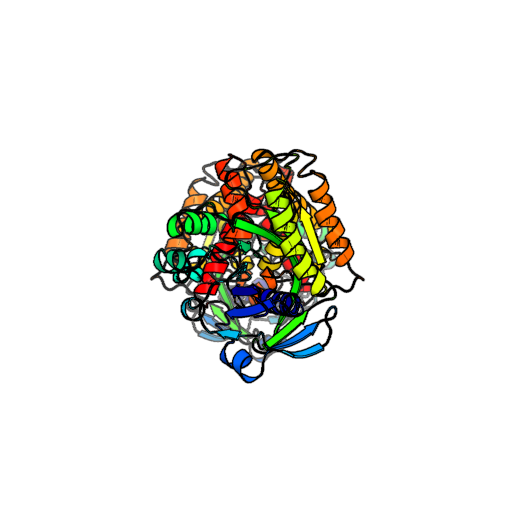3 ARG A CA 1
ATOM 1321 C C . ARG A 1 173 ? 5.957 33.719 2.781 1 90.5 173 ARG A C 1
ATOM 1323 O O . ARG A 1 173 ? 6.672 32.812 2.34 1 90.5 173 ARG A O 1
ATOM 1330 N N . PRO A 1 174 ? 4.793 34.281 2.109 1 86.75 174 PRO A N 1
ATOM 1331 C CA . PRO A 1 174 ? 4.512 33.75 0.775 1 86.75 174 PRO A CA 1
ATOM 1332 C C . PRO A 1 174 ? 5.699 33.875 -0.175 1 86.75 174 PRO A C 1
ATOM 1334 O O . PRO A 1 174 ? 6.41 34.875 -0.149 1 86.75 174 PRO A O 1
ATOM 1337 N N . GLY A 1 175 ? 5.738 33 -1.19 1 68.5 175 GLY A N 1
ATOM 1338 C CA . GLY A 1 175 ? 6.727 33.094 -2.256 1 68.5 175 GLY A CA 1
ATOM 1339 C C . GLY A 1 175 ? 8.141 32.812 -1.78 1 68.5 175 GLY A C 1
ATOM 1340 O O . GLY A 1 175 ? 9.055 32.656 -2.592 1 68.5 175 GLY A O 1
ATOM 1341 N N . ILE A 1 176 ? 8.336 33.375 -0.539 1 55.22 176 ILE A N 1
ATO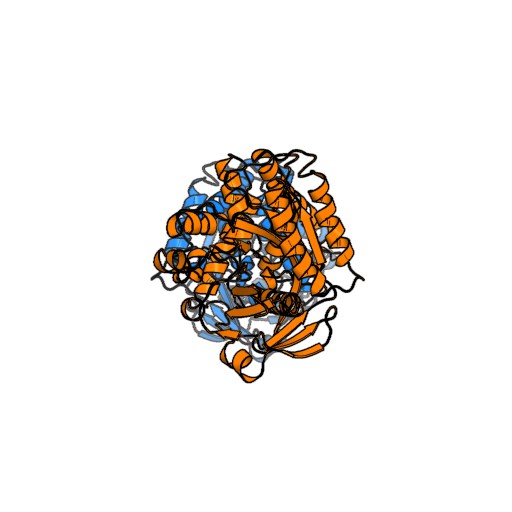M 1342 C CA . ILE A 1 176 ? 9.711 33.344 -0.051 1 55.22 176 ILE A CA 1
ATOM 1343 C C . ILE A 1 176 ? 10.188 31.875 0.013 1 55.22 176 ILE A C 1
ATOM 1345 O O . ILE A 1 176 ? 9.672 31.078 0.804 1 55.22 176 ILE A O 1
ATOM 1349 N N . LEU A 1 177 ? 10.328 31.297 -1.19 1 53.88 177 LEU A N 1
ATOM 1350 C CA . LEU A 1 177 ? 10.844 29.938 -1.235 1 53.88 177 LEU A CA 1
ATOM 1351 C C . LEU A 1 177 ? 11.844 29.703 -0.109 1 53.88 177 LEU A C 1
ATOM 1353 O O . LEU A 1 177 ? 11.68 28.781 0.692 1 53.88 177 LEU A O 1
ATOM 1357 N N . ILE A 1 178 ? 13.273 29.625 -0.512 1 62.34 178 ILE A N 1
ATOM 1358 C CA . ILE A 1 178 ? 14.328 28.969 0.258 1 62.34 178 ILE A CA 1
ATOM 1359 C C . ILE A 1 178 ? 15.469 29.938 0.503 1 62.34 178 ILE A C 1
ATOM 1361 O O . ILE A 1 178 ? 15.969 30.578 -0.432 1 62.34 178 ILE A O 1
ATOM 1365 N N . ASN A 1 179 ? 15.445 30.688 1.64 1 67.38 179 ASN A N 1
ATOM 1366 C CA . ASN A 1 179 ? 16.672 31.344 2.078 1 67.38 179 ASN A CA 1
ATOM 1367 C C . ASN A 1 179 ? 17.422 30.484 3.096 1 67.38 179 ASN A C 1
ATOM 1369 O O . ASN A 1 179 ? 16.828 29.922 4.008 1 67.38 179 ASN A O 1
ATOM 1373 N N . ASP A 1 180 ? 18.656 30.344 2.744 1 70.44 180 ASP A N 1
ATOM 1374 C CA . ASP A 1 180 ? 19.484 29.469 3.574 1 70.44 180 ASP A CA 1
ATOM 1375 C C . ASP A 1 180 ? 19.594 30.016 5 1 70.44 180 ASP A C 1
ATOM 1377 O O . ASP A 1 180 ? 19.859 29.25 5.938 1 70.44 180 ASP A O 1
ATOM 1381 N N . ASP A 1 181 ? 19.359 31.297 5.191 1 77.94 181 ASP A N 1
ATOM 1382 C CA . ASP A 1 181 ? 19.469 31.875 6.523 1 77.94 181 ASP A CA 1
ATOM 1383 C C . ASP A 1 181 ? 18.516 33.062 6.695 1 77.94 181 ASP A C 1
ATOM 1385 O O . ASP A 1 181 ? 18.953 34.188 6.918 1 77.94 181 ASP A O 1
ATOM 1389 N N . PRO A 1 182 ? 17.219 32.75 6.719 1 83.44 182 PRO A N 1
ATOM 1390 C CA . PRO A 1 182 ? 16.281 33.844 6.898 1 83.44 182 PRO A CA 1
ATOM 1391 C C . PRO A 1 182 ? 16.312 34.438 8.312 1 83.44 182 PRO A C 1
ATOM 1393 O O . PRO A 1 182 ? 16.656 33.719 9.266 1 83.44 182 PRO A O 1
ATOM 1396 N N . LYS A 1 183 ? 16.094 35.781 8.398 1 90.5 183 LYS A N 1
ATOM 1397 C CA . LYS A 1 183 ? 15.992 36.469 9.68 1 90.5 183 LYS A CA 1
ATOM 1398 C C . LYS A 1 183 ? 14.609 37.094 9.875 1 90.5 183 LYS A C 1
ATOM 1400 O O . LYS A 1 183 ? 14.016 37.594 8.922 1 90.5 183 LYS A O 1
ATOM 1405 N N . ASN A 1 184 ? 14.086 36.969 11.055 1 93.62 184 ASN A N 1
ATOM 1406 C CA . ASN A 1 184 ? 12.852 37.656 11.398 1 93.62 184 ASN A CA 1
ATOM 1407 C C . ASN A 1 184 ? 13.086 39.156 11.57 1 93.62 184 ASN A C 1
ATOM 1409 O O . ASN A 1 184 ? 14.133 39.594 12.07 1 93.62 184 ASN A O 1
ATOM 1413 N N . THR A 1 185 ? 12.133 40.031 11.195 1 94.44 185 THR A N 1
ATOM 1414 C CA . THR A 1 185 ? 12.133 41.406 11.602 1 94.44 185 THR A CA 1
ATOM 1415 C C . THR A 1 185 ? 11.812 41.562 13.086 1 94.44 185 THR A C 1
ATOM 1417 O O . THR A 1 185 ? 11.312 40.594 13.703 1 94.44 185 THR A O 1
ATOM 1420 N N . PRO A 1 186 ? 12.125 42.688 13.586 1 96.5 186 PRO A N 1
ATOM 1421 C CA . PRO A 1 186 ? 11.758 42.875 14.992 1 96.5 186 PRO A CA 1
ATOM 1422 C C . PRO A 1 186 ? 10.266 42.688 15.242 1 96.5 186 PRO A C 1
ATOM 1424 O O . PRO A 1 186 ? 9.875 42.125 16.266 1 96.5 186 PRO A O 1
ATOM 1427 N N . GLU A 1 187 ? 9.492 43.125 14.336 1 95.56 187 GLU A N 1
ATOM 1428 C CA . GLU A 1 187 ? 8.039 43 14.461 1 95.56 187 GLU A CA 1
ATOM 1429 C C . GLU A 1 187 ? 7.633 41.531 14.422 1 95.56 187 GLU A C 1
ATOM 1431 O O . GLU A 1 187 ? 6.785 41.094 15.211 1 95.56 187 GLU A O 1
ATOM 1436 N N . GLU A 1 188 ? 8.242 40.812 13.523 1 95.31 188 GLU A N 1
ATOM 1437 C CA . GLU A 1 188 ? 7.973 39.375 13.414 1 95.31 188 GLU A CA 1
ATOM 1438 C C . GLU A 1 188 ? 8.398 38.625 14.68 1 95.31 188 GLU A C 1
ATOM 1440 O O . GLU A 1 188 ? 7.688 37.75 15.164 1 95.31 188 GLU A O 1
ATOM 1445 N N . ASP A 1 189 ? 9.523 39 15.172 1 96.5 189 ASP A N 1
ATOM 1446 C CA . ASP A 1 189 ? 10.023 38.375 16.406 1 96.5 189 ASP A CA 1
ATOM 1447 C C . ASP A 1 189 ? 9.078 38.656 17.578 1 96.5 189 ASP A C 1
ATOM 1449 O O . ASP A 1 189 ? 8.82 37.75 18.375 1 96.5 189 ASP A O 1
ATOM 1453 N N . GLU A 1 190 ? 8.656 39.812 17.625 1 96.81 190 GLU A N 1
ATOM 1454 C CA . GLU A 1 190 ? 7.742 40.156 18.703 1 96.81 190 GLU A CA 1
ATOM 1455 C C . GLU A 1 190 ? 6.438 39.375 18.609 1 96.81 190 GLU A C 1
ATOM 1457 O O . GLU A 1 190 ? 5.879 38.938 19.609 1 96.81 190 GLU A O 1
ATOM 1462 N N . GLN A 1 191 ? 5.898 39.312 17.453 1 96.31 191 GLN A N 1
ATOM 1463 C CA . GLN A 1 191 ? 4.688 38.531 17.234 1 96.31 191 GLN A CA 1
ATOM 1464 C C . GLN A 1 191 ? 4.883 37.062 17.672 1 96.31 191 GLN A C 1
ATOM 1466 O O . GLN A 1 191 ? 4.023 36.5 18.344 1 96.31 191 GLN A O 1
ATOM 1471 N N . LEU A 1 192 ? 6.039 36.5 17.297 1 98.25 192 LEU A N 1
ATOM 1472 C CA . LEU A 1 192 ? 6.352 35.125 17.609 1 98.25 192 LEU A CA 1
ATOM 1473 C C . LEU A 1 192 ? 6.551 34.938 19.109 1 98.25 192 LEU A C 1
ATOM 1475 O O . LEU A 1 192 ? 6.047 33.969 19.703 1 98.25 192 LEU A O 1
ATOM 1479 N N . GLN A 1 193 ? 7.203 35.875 19.719 1 98.12 193 GLN A N 1
ATOM 1480 C CA . GLN A 1 193 ? 7.488 35.781 21.141 1 98.12 193 GLN A CA 1
ATOM 1481 C C . GLN A 1 193 ? 6.223 35.969 21.969 1 98.12 193 GLN A C 1
ATOM 1483 O O . GLN A 1 193 ? 6.07 35.344 23.031 1 98.12 193 GLN A O 1
ATOM 1488 N N . ALA A 1 194 ? 5.371 36.844 21.531 1 97.25 194 ALA A N 1
ATOM 1489 C CA . ALA A 1 194 ? 4.098 37.031 22.219 1 97.25 194 ALA A CA 1
ATOM 1490 C C . ALA A 1 194 ? 3.299 35.719 22.25 1 97.25 194 ALA A C 1
ATOM 1492 O O . ALA A 1 194 ? 2.752 35.344 23.297 1 97.25 194 ALA A O 1
ATOM 1493 N N . PHE A 1 195 ? 3.25 35.062 21.156 1 97.94 195 PHE A N 1
ATOM 1494 C CA . PHE A 1 195 ? 2.561 33.781 21.094 1 97.94 195 PHE A CA 1
ATOM 1495 C C . PHE A 1 195 ? 3.285 32.719 21.922 1 97.94 195 PHE A C 1
ATOM 1497 O O . PHE A 1 195 ? 2.652 31.953 22.656 1 97.94 195 PHE A O 1
ATOM 1504 N N . ALA A 1 196 ? 4.609 32.688 21.828 1 98.56 196 ALA A N 1
ATOM 1505 C CA . ALA A 1 196 ? 5.43 31.734 22.562 1 98.56 196 ALA A CA 1
ATOM 1506 C C . ALA A 1 196 ? 5.211 31.875 24.078 1 98.56 196 ALA A C 1
ATOM 1508 O O . ALA A 1 196 ? 5.199 30.875 24.797 1 98.56 196 ALA A O 1
ATOM 1509 N N . ARG A 1 197 ? 5.062 33.094 24.547 1 97.69 197 ARG A N 1
ATOM 1510 C CA . ARG A 1 197 ? 4.836 33.344 25.969 1 97.69 197 ARG A CA 1
ATOM 1511 C C . ARG A 1 197 ? 3.541 32.688 26.422 1 97.69 197 ARG A C 1
ATOM 1513 O O . ARG A 1 197 ? 3.479 32.125 27.531 1 97.69 197 ARG A O 1
ATOM 1520 N N . LEU A 1 198 ? 2.504 32.719 25.625 1 97.31 198 LEU A N 1
ATOM 1521 C CA . LEU A 1 198 ? 1.233 32.094 25.953 1 97.31 198 LEU A CA 1
ATOM 1522 C C . LEU A 1 198 ? 1.384 30.578 26.047 1 97.31 198 LEU A C 1
ATOM 1524 O O . LEU A 1 198 ? 0.855 29.938 26.969 1 97.31 198 LEU A O 1
ATOM 1528 N N . ILE A 1 199 ? 2.139 29.969 25.109 1 98.31 199 ILE A N 1
ATOM 1529 C CA . ILE A 1 199 ? 2.344 28.531 25.078 1 98.31 199 ILE A CA 1
ATOM 1530 C C . ILE A 1 199 ? 3.135 28.094 26.312 1 98.31 199 ILE A C 1
ATOM 1532 O O . ILE A 1 199 ? 2.75 27.156 27 1 98.31 199 ILE A O 1
ATOM 1536 N N . ARG A 1 200 ? 4.145 28.859 26.594 1 98.06 200 ARG A N 1
ATOM 1537 C CA . ARG A 1 200 ? 5 28.531 27.734 1 98.06 200 ARG A CA 1
ATOM 1538 C C . ARG A 1 200 ? 4.258 28.703 29.047 1 98.06 200 ARG A C 1
ATOM 1540 O O . ARG A 1 200 ? 4.453 27.922 29.984 1 98.06 200 ARG A O 1
ATOM 1547 N N . ALA A 1 201 ? 3.408 29.703 29.109 1 96.81 201 ALA A N 1
ATOM 1548 C CA . ALA A 1 201 ? 2.627 29.953 30.312 1 96.81 201 ALA A CA 1
ATOM 1549 C C . ALA A 1 201 ? 1.723 28.766 30.641 1 96.81 201 ALA A C 1
ATOM 1551 O O . ALA A 1 201 ? 1.444 28.484 31.812 1 96.81 201 ALA A O 1
ATOM 1552 N N . GLY A 1 202 ? 1.327 28.062 29.656 1 97.31 202 GLY A N 1
ATOM 1553 C CA . GLY A 1 202 ? 0.47 26.906 29.828 1 97.31 202 GLY A CA 1
ATOM 1554 C C . GLY A 1 202 ? 1.24 25.609 29.906 1 97.31 202 GLY A C 1
ATOM 1555 O O . GLY A 1 202 ? 0.667 24.531 29.734 1 97.31 202 GLY A O 1
ATOM 1556 N N . ASN A 1 203 ? 2.549 25.688 30 1 97.38 203 ASN A N 1
ATOM 1557 C CA . ASN A 1 203 ? 3.451 24.547 30.109 1 97.38 203 ASN A CA 1
ATOM 1558 C C . ASN A 1 203 ? 3.586 23.812 28.781 1 97.38 203 ASN A C 1
ATOM 1560 O O . ASN A 1 203 ? 3.771 22.594 28.75 1 97.38 203 ASN A O 1
ATOM 1564 N N . GLY A 1 204 ? 3.385 24.484 27.719 1 97.94 204 GLY A N 1
ATOM 1565 C CA . GLY A 1 204 ? 3.74 23.969 26.406 1 97.94 204 GLY A CA 1
ATOM 1566 C C . GLY A 1 204 ? 5.172 24.266 26 1 97.94 204 GLY A C 1
ATOM 1567 O O . GLY A 1 204 ? 5.773 25.219 26.516 1 97.94 204 GLY A O 1
ATOM 1568 N N . ASP A 1 205 ? 5.734 23.391 25.203 1 98.38 205 ASP A N 1
ATOM 1569 C CA . ASP A 1 205 ? 7.059 23.656 24.641 1 98.38 205 ASP A CA 1
ATOM 1570 C C . ASP A 1 205 ? 6.953 24.312 23.281 1 98.38 205 ASP A C 1
ATOM 1572 O O . ASP A 1 205 ? 6.094 23.953 22.469 1 98.38 205 ASP A O 1
ATOM 1576 N N . ILE A 1 206 ? 7.809 25.328 23.062 1 98.5 206 ILE A N 1
ATOM 1577 C CA . ILE A 1 206 ? 7.781 26 21.75 1 98.5 206 ILE A CA 1
ATOM 1578 C C . ILE A 1 206 ? 9.172 26.516 21.406 1 98.5 206 ILE A C 1
ATOM 1580 O O . ILE A 1 206 ? 9.891 27.016 22.281 1 98.5 206 ILE A O 1
ATOM 1584 N N . GLU A 1 207 ? 9.594 26.266 20.266 1 98.25 207 GLU A N 1
ATOM 1585 C CA . GLU A 1 207 ? 10.781 26.844 19.641 1 98.25 207 GLU A CA 1
ATOM 1586 C C . GLU A 1 207 ? 10.414 27.812 18.531 1 98.25 207 GLU A C 1
ATOM 1588 O O . GLU A 1 207 ? 9.617 27.484 17.656 1 98.25 207 GLU A O 1
ATOM 1593 N N . VAL A 1 208 ? 10.938 29.047 18.609 1 97.88 208 VAL A N 1
ATOM 1594 C CA . VAL A 1 208 ? 10.711 30.031 17.562 1 97.88 208 VAL A CA 1
ATOM 1595 C C . VAL A 1 208 ? 11.852 30 16.562 1 97.88 208 VAL A C 1
ATOM 1597 O O . VAL A 1 208 ? 13.023 29.984 16.938 1 97.88 208 VAL A O 1
ATOM 1600 N N . VAL A 1 209 ? 11.5 29.969 15.242 1 94.81 209 VAL A N 1
ATOM 1601 C CA . VAL A 1 209 ? 12.523 29.875 14.211 1 94.81 209 VAL A CA 1
ATOM 1602 C C . VAL A 1 209 ? 12.219 30.844 13.086 1 94.81 209 VAL A C 1
ATOM 1604 O O . VAL A 1 209 ? 11.062 31.188 12.844 1 94.81 209 VAL A O 1
ATOM 1607 N N . PRO A 1 210 ? 13.227 31.328 12.383 1 93.44 210 PRO A N 1
ATOM 1608 C CA . PRO A 1 210 ? 13.016 32.188 11.219 1 93.44 210 PRO A CA 1
ATOM 1609 C C . PRO A 1 210 ? 12.688 31.406 9.953 1 93.44 210 PRO A C 1
ATOM 1611 O O . PRO A 1 210 ? 12.273 32 8.945 1 93.44 210 PRO A O 1
ATOM 1614 N N . ASP A 1 211 ? 12.914 30.062 9.953 1 91.25 211 ASP A N 1
ATOM 1615 C CA . ASP A 1 211 ? 12.828 29.25 8.742 1 91.25 211 ASP A CA 1
ATOM 1616 C C . ASP A 1 211 ? 11.852 28.094 8.93 1 91.25 211 ASP A C 1
ATOM 1618 O O . ASP A 1 211 ? 12.188 26.938 8.664 1 91.25 211 ASP A O 1
ATOM 1622 N N . ILE A 1 212 ? 10.609 28.453 9.195 1 93.81 212 ILE A N 1
ATOM 1623 C CA . ILE A 1 212 ? 9.617 27.453 9.578 1 93.81 212 ILE A CA 1
ATOM 1624 C C . ILE A 1 212 ? 9.328 26.516 8.398 1 93.81 212 ILE A C 1
ATOM 1626 O O . ILE A 1 212 ? 9.078 25.328 8.586 1 93.81 212 ILE A O 1
ATOM 1630 N N . GLN A 1 213 ? 9.422 26.984 7.176 1 92.5 213 GLN A N 1
ATOM 1631 C CA . GLN A 1 213 ? 9.133 26.141 6.02 1 92.5 213 GLN A CA 1
ATOM 1632 C C . GLN A 1 213 ? 10.172 25.047 5.867 1 92.5 213 GLN A C 1
ATOM 1634 O O . GLN A 1 213 ? 9.844 23.906 5.504 1 92.5 213 GLN A O 1
ATOM 1639 N N . ARG A 1 214 ? 11.43 25.406 6.18 1 91.38 214 ARG A N 1
ATOM 1640 C CA . ARG A 1 214 ? 12.5 24.406 6.168 1 91.38 214 ARG A CA 1
ATOM 1641 C C . ARG A 1 214 ? 12.281 23.359 7.25 1 91.38 214 ARG A C 1
ATOM 1643 O O . ARG A 1 214 ? 12.477 22.156 7.012 1 91.38 214 ARG A O 1
ATOM 1650 N N . LYS A 1 215 ? 11.938 23.859 8.406 1 93 215 LYS A N 1
ATOM 1651 C CA . LYS A 1 215 ? 11.688 22.953 9.523 1 93 215 LYS A CA 1
ATOM 1652 C C . LYS A 1 215 ? 10.539 22 9.203 1 93 215 LYS A C 1
ATOM 1654 O O . LYS A 1 215 ? 10.609 20.797 9.508 1 93 215 LYS A O 1
ATOM 1659 N N . LYS A 1 216 ? 9.531 22.5 8.555 1 94.75 216 LYS A N 1
ATOM 1660 C CA . LYS A 1 216 ? 8.383 21.688 8.188 1 94.75 216 LYS A CA 1
ATOM 1661 C C . LYS A 1 216 ? 8.758 20.688 7.094 1 94.75 216 LYS A C 1
ATOM 1663 O O . LYS A 1 216 ? 8.289 19.547 7.109 1 94.75 216 LYS A O 1
ATOM 1668 N N . PHE A 1 217 ? 9.562 21.125 6.172 1 94.19 217 PHE A N 1
ATOM 1669 C CA . PHE A 1 217 ? 10.016 20.219 5.125 1 94.19 217 PHE A CA 1
ATOM 1670 C C . PHE A 1 217 ? 10.797 19.047 5.723 1 94.19 217 PHE A C 1
ATOM 1672 O O . PHE A 1 217 ? 10.555 17.891 5.379 1 94.19 217 PHE A O 1
ATOM 1679 N N . ALA A 1 218 ? 11.703 19.391 6.641 1 93.56 218 ALA A N 1
ATOM 1680 C CA . ALA A 1 218 ? 12.523 18.359 7.285 1 93.56 218 ALA A CA 1
ATOM 1681 C C . ALA A 1 218 ? 11.664 17.391 8.078 1 93.56 218 ALA A C 1
ATOM 1683 O O . ALA A 1 218 ? 11.875 16.172 8.023 1 93.56 218 ALA A O 1
ATOM 1684 N N . LYS A 1 219 ? 10.703 17.875 8.766 1 94.94 219 LYS A N 1
ATOM 1685 C CA . LYS A 1 219 ? 9.789 17.016 9.516 1 94.94 219 LYS A CA 1
ATOM 1686 C C . LYS A 1 219 ? 8.984 16.125 8.586 1 94.94 219 LYS A C 1
ATOM 1688 O O . LYS A 1 219 ? 8.703 14.969 8.914 1 94.94 219 LYS A O 1
ATOM 1693 N N . ASN A 1 220 ? 8.641 16.641 7.402 1 96.88 220 ASN A N 1
ATOM 1694 C CA . ASN A 1 220 ? 7.77 15.93 6.473 1 96.88 220 ASN A CA 1
ATOM 1695 C C . ASN A 1 220 ? 8.469 14.727 5.848 1 96.88 220 ASN A C 1
ATOM 1697 O O . ASN A 1 220 ? 7.82 13.844 5.293 1 96.88 220 ASN A O 1
ATOM 1701 N N . LEU A 1 221 ? 9.844 14.688 5.938 1 97.81 221 LEU A N 1
ATOM 1702 C CA . LEU A 1 221 ? 10.586 13.539 5.422 1 97.81 221 LEU A CA 1
ATOM 1703 C C . LEU A 1 221 ? 10.094 12.242 6.059 1 97.81 221 LEU A C 1
ATOM 1705 O O . LEU A 1 221 ? 9.93 11.234 5.371 1 97.81 221 LEU A O 1
ATOM 1709 N N . TRP A 1 222 ? 9.828 12.328 7.332 1 97.56 222 TRP A N 1
ATOM 1710 C CA . TRP A 1 222 ? 9.359 11.156 8.062 1 97.56 222 TRP A CA 1
ATOM 1711 C C . TRP A 1 222 ? 7.973 10.734 7.582 1 97.56 222 TRP A C 1
ATOM 1713 O O . TRP A 1 222 ? 7.695 9.539 7.43 1 97.56 222 TRP A O 1
ATOM 1723 N N . ASN A 1 223 ? 7.07 11.672 7.305 1 97.88 223 ASN A N 1
ATOM 1724 C CA . ASN A 1 223 ? 5.719 11.367 6.844 1 97.88 223 ASN A CA 1
ATOM 1725 C C . ASN A 1 223 ? 5.727 10.789 5.434 1 97.88 223 ASN A C 1
ATOM 1727 O O . ASN A 1 223 ? 4.93 9.906 5.117 1 97.88 223 ASN A O 1
ATOM 1731 N N . LEU A 1 224 ? 6.652 11.258 4.586 1 98.5 224 LEU A N 1
ATOM 1732 C CA . LEU A 1 224 ? 6.766 10.836 3.193 1 98.5 224 LEU A CA 1
ATOM 1733 C C . LEU A 1 224 ? 7.223 9.383 3.107 1 98.5 224 LEU A C 1
ATOM 1735 O O . LEU A 1 224 ? 7.047 8.727 2.076 1 98.5 224 LEU A O 1
ATOM 1739 N N . SER A 1 225 ? 7.883 8.945 4.125 1 98.31 225 SER A N 1
ATOM 1740 C CA . SER A 1 225 ? 8.445 7.598 4.148 1 98.31 225 SER A CA 1
ATOM 1741 C C . SER A 1 225 ? 7.699 6.703 5.133 1 98.31 225 SER A C 1
ATOM 1743 O O . SER A 1 225 ? 6.699 6.078 4.777 1 98.31 225 SER A O 1
ATOM 1745 N N . PHE A 1 226 ? 7.953 6.812 6.414 1 97.75 226 PHE A N 1
ATOM 1746 C CA . PHE A 1 226 ? 7.445 5.898 7.43 1 97.75 226 PHE A CA 1
ATOM 1747 C C . PHE A 1 226 ? 5.93 5.996 7.535 1 97.75 226 PHE A C 1
ATOM 1749 O O . PHE A 1 226 ? 5.23 4.98 7.52 1 97.75 226 PHE A O 1
ATOM 1756 N N . ALA A 1 227 ? 5.359 7.168 7.602 1 97.69 227 ALA A N 1
ATOM 1757 C CA . ALA A 1 227 ? 3.92 7.309 7.793 1 97.69 227 ALA A CA 1
ATOM 1758 C C . ALA A 1 227 ? 3.156 6.809 6.566 1 97.69 227 ALA A C 1
ATOM 1760 O O . ALA A 1 227 ? 2.176 6.07 6.695 1 97.69 227 ALA A O 1
ATOM 1761 N N . ALA A 1 228 ? 3.615 7.242 5.359 1 98.56 228 ALA A N 1
ATOM 1762 C CA . ALA A 1 228 ? 2.949 6.844 4.125 1 98.56 228 ALA A CA 1
ATOM 1763 C C . ALA A 1 228 ? 3.029 5.332 3.924 1 98.56 228 ALA A C 1
ATOM 1765 O O . ALA A 1 228 ? 2.027 4.688 3.6 1 98.56 228 ALA A O 1
ATOM 1766 N N . PHE A 1 229 ? 4.238 4.781 4.172 1 98.62 229 PHE A N 1
ATOM 1767 C CA . PHE A 1 229 ? 4.441 3.35 3.98 1 98.62 229 PHE A CA 1
ATOM 1768 C C . PHE A 1 229 ? 3.662 2.551 5.02 1 98.62 229 PHE A C 1
ATOM 1770 O O . PHE A 1 229 ? 3.027 1.545 4.688 1 98.62 229 PHE A O 1
ATOM 1777 N N . ALA A 1 230 ? 3.691 2.996 6.27 1 98.12 230 ALA A N 1
ATOM 1778 C CA . ALA A 1 230 ? 2.943 2.336 7.34 1 98.12 230 ALA A CA 1
ATOM 1779 C C . ALA A 1 230 ? 1.453 2.287 7.016 1 98.12 230 ALA A C 1
ATOM 1781 O O . ALA A 1 230 ? 0.783 1.291 7.297 1 98.12 230 ALA A O 1
ATOM 1782 N N . THR A 1 231 ? 0.962 3.354 6.457 1 98.5 231 THR A N 1
ATOM 1783 C CA . THR A 1 231 ? -0.451 3.455 6.105 1 98.5 231 THR A CA 1
ATOM 1784 C C . THR A 1 231 ? -0.801 2.48 4.988 1 98.5 231 THR A C 1
ATOM 1786 O O . THR A 1 231 ? -1.817 1.785 5.055 1 98.5 231 THR A O 1
ATOM 1789 N N . LEU A 1 232 ? 0.049 2.365 4.016 1 98.56 232 LEU A N 1
ATOM 1790 C CA . LEU A 1 232 ? -0.198 1.458 2.898 1 98.56 232 LEU A CA 1
ATOM 1791 C C . LEU A 1 232 ? -0.139 0.004 3.354 1 98.56 232 LEU A C 1
ATOM 1793 O O . LEU A 1 232 ? -0.972 -0.811 2.953 1 98.56 232 LEU A O 1
ATOM 1797 N N . ILE A 1 233 ? 0.822 -0.312 4.219 1 98.25 233 ILE A N 1
ATOM 1798 C CA . ILE A 1 233 ? 0.98 -1.711 4.605 1 98.25 233 ILE A CA 1
ATOM 1799 C C . ILE A 1 233 ? 0.079 -2.023 5.797 1 98.25 233 ILE A C 1
ATOM 1801 O O . ILE A 1 233 ? -0.074 -3.186 6.18 1 98.25 233 ILE A O 1
ATOM 1805 N N . ARG A 1 234 ? -0.529 -1.037 6.453 1 97.44 234 ARG A N 1
ATOM 1806 C CA . ARG A 1 234 ? -1.45 -1.158 7.578 1 97.44 234 ARG A CA 1
ATOM 1807 C C . ARG A 1 234 ? -0.756 -1.772 8.789 1 97.44 234 ARG A C 1
ATOM 1809 O O . ARG A 1 234 ? -1.314 -2.646 9.453 1 97.44 234 ARG A O 1
ATOM 1816 N N . GLN A 1 235 ? 0.47 -1.347 9.039 1 96.12 235 GLN A N 1
ATOM 1817 C CA . GLN A 1 235 ? 1.242 -1.746 10.211 1 96.12 235 GLN A CA 1
ATOM 1818 C C . GLN A 1 235 ? 2.078 -0.584 10.742 1 96.12 235 GLN A C 1
ATOM 1820 O O . GLN A 1 235 ? 2.541 0.257 9.969 1 96.12 235 GLN A O 1
ATOM 1825 N N . PRO A 1 236 ? 2.33 -0.547 12.07 1 95.19 236 PRO A N 1
ATOM 1826 C CA . PRO A 1 236 ? 3.139 0.535 12.633 1 95.19 236 PRO A CA 1
ATOM 1827 C C . PRO A 1 236 ? 4.625 0.393 12.312 1 95.19 236 PRO A C 1
ATOM 1829 O O . PRO A 1 236 ? 5.035 -0.593 11.695 1 95.19 236 PRO A O 1
ATOM 1832 N N . CYS A 1 237 ? 5.461 1.289 12.742 1 95.25 237 CYS A N 1
ATOM 1833 C CA . CYS A 1 237 ? 6.848 1.483 12.336 1 95.25 237 CYS A CA 1
ATOM 1834 C C . CYS A 1 237 ? 7.703 0.279 12.711 1 95.25 237 CYS A C 1
ATOM 1836 O O . CYS A 1 237 ? 8.641 -0.076 11.992 1 95.25 237 CYS A O 1
ATOM 1838 N N . PRO A 1 238 ? 7.418 -0.433 13.844 1 95.69 238 PRO A N 1
ATOM 1839 C CA . PRO A 1 238 ? 8.258 -1.59 14.164 1 95.69 238 PRO A CA 1
ATOM 1840 C C . PRO A 1 238 ? 8.32 -2.611 13.039 1 95.69 238 PRO A C 1
ATOM 1842 O O . PRO A 1 238 ? 9.32 -3.312 12.883 1 95.69 238 PRO A O 1
ATOM 1845 N N . ALA A 1 239 ? 7.336 -2.672 12.203 1 96.19 239 ALA A N 1
ATOM 1846 C CA . ALA A 1 239 ? 7.262 -3.646 11.117 1 96.19 239 ALA A CA 1
ATOM 1847 C C . ALA A 1 239 ? 8.406 -3.449 10.125 1 96.19 239 ALA A C 1
ATOM 1849 O O . ALA A 1 239 ? 8.828 -4.395 9.453 1 96.19 239 ALA A O 1
ATOM 1850 N N . PHE A 1 240 ? 8.977 -2.232 10.039 1 97.19 240 PHE A N 1
ATOM 1851 C CA . PHE A 1 240 ? 10.055 -1.922 9.109 1 97.19 240 PHE A CA 1
ATOM 1852 C C . PHE A 1 240 ? 11.391 -2.406 9.656 1 97.19 240 PHE A C 1
ATOM 1854 O O . PHE A 1 240 ? 12.391 -2.422 8.938 1 97.19 240 PHE A O 1
ATOM 1861 N N . PHE A 1 241 ? 11.383 -2.832 10.922 1 96.44 241 PHE A N 1
ATOM 1862 C CA . PHE A 1 241 ? 12.664 -3.084 11.562 1 96.44 241 PHE A CA 1
ATOM 1863 C C . PHE A 1 241 ? 12.727 -4.508 12.109 1 96.44 241 PHE A C 1
ATOM 1865 O O . PHE A 1 241 ? 13.594 -4.828 12.922 1 96.44 241 PHE A O 1
ATOM 1872 N N . TRP A 1 242 ? 11.75 -5.383 11.766 1 95.38 242 TRP A N 1
ATOM 1873 C CA . TRP A 1 242 ? 11.883 -6.805 12.078 1 95.38 242 TRP A CA 1
ATOM 1874 C C . TRP A 1 242 ? 13.148 -7.379 11.445 1 95.38 242 TRP A C 1
ATOM 1876 O O . TRP A 1 242 ? 13.664 -6.836 10.469 1 95.38 242 TRP A O 1
ATOM 1886 N N . LYS A 1 243 ? 13.594 -8.453 11.969 1 94.75 243 LYS A N 1
ATOM 1887 C CA . LYS A 1 243 ? 14.766 -9.133 11.43 1 94.75 243 LYS A CA 1
ATOM 1888 C C . LYS A 1 243 ? 14.562 -9.492 9.961 1 94.75 243 LYS A C 1
ATOM 1890 O O . LYS A 1 243 ? 15.492 -9.391 9.156 1 94.75 243 LYS A O 1
ATOM 1895 N N . GLU A 1 244 ? 13.375 -9.844 9.562 1 94.94 244 GLU A N 1
ATOM 1896 C CA . GLU A 1 244 ? 13.047 -10.328 8.227 1 94.94 244 GLU A CA 1
ATOM 1897 C C . GLU A 1 244 ? 12.914 -9.164 7.242 1 94.94 244 GLU A C 1
ATOM 1899 O O . GLU A 1 244 ? 12.953 -9.367 6.027 1 94.94 244 GLU A O 1
ATOM 1904 N N . THR A 1 245 ? 12.734 -7.891 7.801 1 96.44 245 THR A N 1
ATOM 1905 C CA . THR A 1 245 ? 12.312 -6.84 6.883 1 96.44 245 THR A CA 1
ATOM 1906 C C . THR A 1 245 ? 13.32 -5.695 6.871 1 96.44 245 THR A C 1
ATOM 1908 O O . THR A 1 245 ? 13.445 -4.984 5.871 1 96.44 245 THR A O 1
ATOM 1911 N N . ALA A 1 246 ? 14.055 -5.52 7.906 1 96.31 246 ALA A N 1
ATOM 1912 C CA . ALA A 1 246 ? 14.859 -4.316 8.109 1 96.31 246 ALA A CA 1
ATOM 1913 C C . ALA A 1 246 ? 15.812 -4.086 6.941 1 96.31 246 ALA A C 1
ATOM 1915 O O . ALA A 1 246 ? 15.844 -2.998 6.363 1 96.31 246 ALA A O 1
ATOM 1916 N N . ASP A 1 247 ? 16.547 -5.082 6.543 1 96.81 247 ASP A N 1
ATOM 1917 C CA . ASP A 1 247 ? 17.531 -4.953 5.477 1 96.81 247 ASP A CA 1
ATOM 1918 C C . ASP A 1 247 ? 16.859 -4.844 4.113 1 96.81 247 ASP A C 1
ATOM 1920 O O . ASP A 1 247 ? 17.375 -4.203 3.197 1 96.81 247 ASP A O 1
ATOM 1924 N N . LYS A 1 248 ? 15.688 -5.43 3.975 1 96.88 248 LYS A N 1
ATOM 1925 C CA . LYS A 1 248 ? 14.992 -5.496 2.691 1 96.88 248 LYS A CA 1
ATOM 1926 C C . LYS A 1 248 ? 14.328 -4.164 2.357 1 96.88 248 LYS A C 1
ATOM 1928 O O . LYS A 1 248 ? 14.273 -3.768 1.19 1 96.88 248 LYS A O 1
ATOM 1933 N N . ILE A 1 249 ? 13.836 -3.449 3.387 1 98.12 249 ILE A N 1
ATOM 1934 C CA . ILE A 1 249 ? 13.039 -2.248 3.15 1 98.12 249 ILE A CA 1
ATOM 1935 C C . ILE A 1 249 ? 13.953 -1.022 3.137 1 98.12 249 ILE A C 1
ATOM 1937 O O . ILE A 1 249 ? 13.586 0.024 2.596 1 98.12 249 ILE A O 1
ATOM 1941 N N . ARG A 1 250 ? 15.156 -1.097 3.646 1 98.06 250 ARG A N 1
ATOM 1942 C CA . ARG A 1 250 ? 16.031 0.047 3.857 1 98.06 250 ARG A CA 1
ATOM 1943 C C . ARG A 1 250 ? 16.359 0.738 2.537 1 98.06 250 ARG A C 1
ATOM 1945 O O . ARG A 1 250 ? 16.328 1.968 2.451 1 98.06 250 ARG A O 1
ATOM 1952 N N . PRO A 1 251 ? 16.703 0.013 1.484 1 98.12 251 PRO A N 1
ATOM 1953 C CA . PRO A 1 251 ? 17 0.7 0.227 1 98.12 251 PRO A CA 1
ATOM 1954 C C . PRO A 1 251 ? 15.836 1.538 -0.286 1 98.12 251 PRO A C 1
ATOM 1956 O O . PRO A 1 251 ? 16.047 2.625 -0.829 1 98.12 251 PRO A O 1
ATOM 1959 N N . THR A 1 252 ? 14.656 1.044 -0.16 1 98.44 252 THR A N 1
ATOM 1960 C CA . THR A 1 252 ? 13.477 1.784 -0.609 1 98.44 252 THR A CA 1
ATOM 1961 C C . THR A 1 252 ? 13.266 3.027 0.248 1 98.44 252 THR A C 1
ATOM 1963 O O . THR A 1 252 ? 12.938 4.098 -0.272 1 98.44 252 THR A O 1
ATOM 1966 N N . LEU A 1 253 ? 13.453 2.887 1.564 1 98.75 253 LEU A N 1
ATOM 1967 C CA . LEU A 1 253 ? 13.383 4.047 2.445 1 98.75 253 LEU A CA 1
ATOM 1968 C C . LEU A 1 253 ? 14.414 5.102 2.039 1 98.75 253 LEU A C 1
ATOM 1970 O O . LEU A 1 253 ? 14.094 6.289 1.982 1 98.75 253 LEU A O 1
ATOM 1974 N N . THR A 1 254 ? 15.586 4.629 1.778 1 98.75 254 THR A N 1
ATOM 1975 C CA . THR A 1 254 ? 16.656 5.527 1.359 1 98.75 254 THR A CA 1
ATOM 1976 C C . THR A 1 254 ? 16.281 6.238 0.06 1 98.75 254 THR A C 1
ATOM 1978 O O . THR A 1 254 ? 16.469 7.449 -0.066 1 98.75 254 THR A O 1
ATOM 1981 N N . LYS A 1 255 ? 15.734 5.52 -0.889 1 98.62 255 LYS A N 1
ATOM 1982 C CA . LYS A 1 255 ? 15.414 6.078 -2.199 1 98.62 255 LYS A CA 1
ATOM 1983 C C . LYS A 1 255 ? 14.297 7.113 -2.098 1 98.62 255 LYS A C 1
ATOM 1985 O O . LYS A 1 255 ? 14.359 8.172 -2.729 1 98.62 255 LYS A O 1
ATOM 1990 N N . VAL A 1 256 ? 13.258 6.82 -1.353 1 98.75 2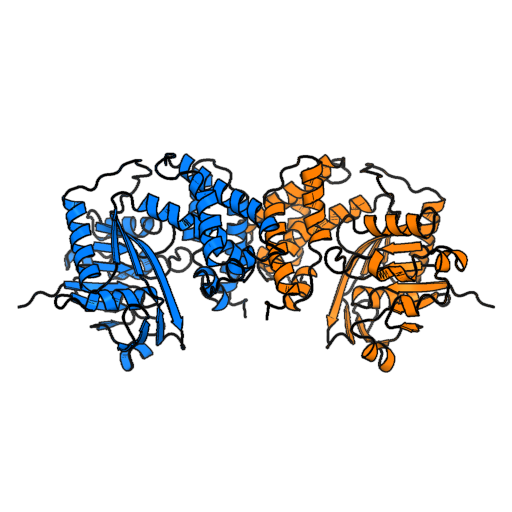56 VAL A N 1
ATOM 1991 C CA . VAL A 1 256 ? 12.133 7.746 -1.271 1 98.75 256 VAL A CA 1
ATOM 1992 C C . VAL A 1 256 ? 12.57 9.031 -0.569 1 98.75 256 VAL A C 1
ATOM 1994 O O . VAL A 1 256 ? 12.156 10.125 -0.958 1 98.75 256 VAL A O 1
ATOM 1997 N N . LEU A 1 257 ? 13.367 8.891 0.485 1 98.81 257 LEU A N 1
ATOM 1998 C CA . LEU A 1 257 ? 13.891 10.055 1.188 1 98.81 257 LEU A CA 1
ATOM 1999 C C . LEU A 1 257 ? 14.828 10.859 0.291 1 98.81 257 LEU A C 1
ATOM 2001 O O . LEU A 1 257 ? 14.836 12.094 0.344 1 98.81 257 LEU A O 1
ATOM 2005 N N . THR A 1 258 ? 15.586 10.18 -0.515 1 98.75 258 THR A N 1
ATOM 2006 C CA . THR A 1 258 ? 16.469 10.852 -1.469 1 98.75 258 THR A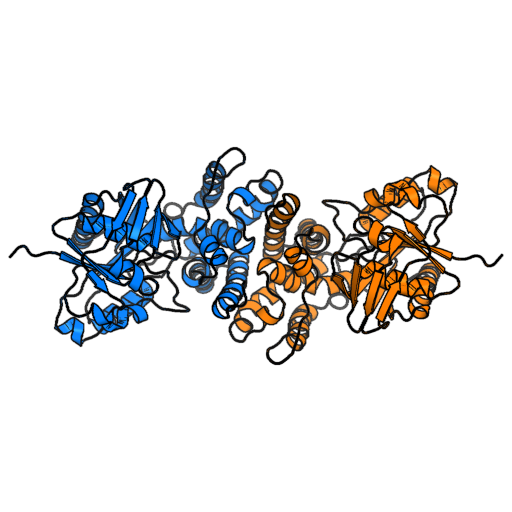 CA 1
ATOM 2007 C C . THR A 1 258 ? 15.648 11.625 -2.502 1 98.75 258 THR A C 1
ATOM 2009 O O . THR A 1 258 ? 16.031 12.727 -2.898 1 98.75 258 THR A O 1
ATOM 2012 N N . GLU A 1 259 ? 14.539 11.023 -3.006 1 98.69 259 GLU A N 1
ATOM 2013 C CA . GLU A 1 259 ? 13.625 11.758 -3.873 1 98.69 259 GLU A CA 1
ATOM 2014 C C . GLU A 1 259 ? 13.188 13.07 -3.225 1 98.69 259 GLU A C 1
ATOM 2016 O O . GLU A 1 259 ? 13.211 14.125 -3.863 1 98.69 259 GLU A O 1
ATOM 2021 N N . ALA A 1 260 ? 12.828 13 -1.956 1 98.31 260 ALA A N 1
ATOM 2022 C CA . ALA A 1 260 ? 12.352 14.18 -1.236 1 98.31 260 ALA A CA 1
ATOM 2023 C C . ALA A 1 260 ? 13.453 15.227 -1.111 1 98.31 260 ALA A C 1
ATOM 2025 O O . ALA A 1 260 ? 13.203 16.422 -1.304 1 98.31 260 ALA A O 1
ATOM 2026 N N . VAL A 1 261 ? 14.648 14.836 -0.792 1 97.81 261 VAL A N 1
ATOM 2027 C CA . VAL A 1 261 ? 15.773 15.75 -0.642 1 97.81 261 VAL A CA 1
ATOM 2028 C C . VAL A 1 261 ? 16.109 16.391 -1.99 1 97.81 261 VAL A C 1
ATOM 2030 O O . VAL A 1 261 ? 16.5 17.547 -2.055 1 97.81 261 VAL A O 1
ATOM 2033 N N . SER A 1 262 ? 15.953 15.602 -3.072 1 97.88 262 SER A N 1
ATOM 2034 C CA . SER A 1 262 ? 16.172 16.156 -4.406 1 97.88 262 SER A CA 1
ATOM 2035 C C . SER A 1 262 ? 15.18 17.266 -4.707 1 97.88 262 SER A C 1
ATOM 2037 O O . SER A 1 262 ? 15.523 18.266 -5.352 1 97.88 262 SER A O 1
ATOM 2039 N N . VAL A 1 263 ? 13.969 17.109 -4.281 1 96.81 263 VAL A N 1
ATOM 2040 C CA . VAL A 1 263 ? 12.984 18.172 -4.438 1 96.81 263 VAL A CA 1
ATOM 2041 C C . VAL A 1 263 ? 13.406 19.406 -3.625 1 96.81 263 VAL A C 1
ATOM 2043 O O . VAL A 1 263 ? 13.305 20.531 -4.102 1 96.81 263 VAL A O 1
ATOM 2046 N N . ALA A 1 264 ? 13.898 19.172 -2.375 1 94.62 264 ALA A N 1
ATOM 2047 C CA . ALA A 1 264 ? 14.383 20.281 -1.545 1 94.62 264 ALA A CA 1
ATOM 2048 C C . ALA A 1 264 ? 15.484 21.047 -2.26 1 94.62 264 ALA A C 1
ATOM 2050 O O . ALA A 1 264 ? 15.492 22.281 -2.242 1 94.62 264 ALA A O 1
ATOM 2051 N N . ARG A 1 265 ? 16.344 20.312 -2.93 1 94.44 265 ARG A N 1
ATOM 2052 C CA . ARG A 1 265 ? 17.438 20.938 -3.664 1 94.44 265 ARG A CA 1
ATOM 2053 C C . ARG A 1 265 ? 16.906 21.797 -4.812 1 94.44 265 ARG A C 1
ATOM 2055 O O . ARG A 1 265 ? 17.375 22.906 -5.035 1 94.44 265 ARG A O 1
ATOM 2062 N N . ALA A 1 266 ? 15.961 21.266 -5.449 1 93.88 266 ALA A N 1
ATOM 2063 C CA . ALA A 1 266 ? 15.383 21.969 -6.586 1 93.88 266 ALA A CA 1
ATOM 2064 C C . ALA A 1 266 ? 14.641 23.219 -6.137 1 93.88 266 ALA A C 1
ATOM 2066 O O . ALA A 1 266 ? 14.508 24.172 -6.898 1 93.88 266 ALA A O 1
ATOM 2067 N N . LEU A 1 267 ? 14.18 23.234 -4.91 1 89.81 267 LEU A N 1
ATOM 2068 C CA . LEU A 1 267 ? 13.484 24.391 -4.344 1 89.81 267 LEU A CA 1
ATOM 2069 C C . LEU A 1 267 ? 14.477 25.469 -3.916 1 89.81 267 LEU A C 1
ATOM 2071 O O . LEU A 1 267 ? 14.086 26.609 -3.656 1 89.81 267 LEU A O 1
ATOM 2075 N N . GLY A 1 268 ? 15.781 25.031 -3.801 1 89 268 GLY A N 1
ATOM 2076 C CA . GLY A 1 268 ? 16.812 26.016 -3.479 1 89 268 GLY A CA 1
ATOM 2077 C C . GLY A 1 268 ? 17.406 25.812 -2.096 1 89 268 GLY A C 1
ATOM 2078 O O . GLY A 1 268 ? 18.297 26.562 -1.69 1 89 268 GLY A O 1
ATOM 2079 N N . TYR A 1 269 ? 16.938 24.812 -1.359 1 90 269 TYR A N 1
ATOM 2080 C CA . TYR A 1 269 ? 17.547 24.547 -0.06 1 90 269 TYR A CA 1
ATOM 2081 C C . TYR A 1 269 ? 18.969 24.031 -0.22 1 90 269 TYR A C 1
ATOM 2083 O O . TYR A 1 269 ? 19.219 23.109 -1.014 1 90 269 TYR A O 1
ATOM 2091 N N . SER A 1 270 ? 19.875 24.609 0.512 1 91 270 SER A N 1
ATOM 2092 C CA . SER A 1 270 ? 21.281 24.172 0.48 1 91 270 SER A CA 1
ATOM 2093 C C . SER A 1 270 ? 21.469 22.891 1.282 1 91 270 SER A C 1
ATOM 2095 O O . SER A 1 270 ? 20.547 22.422 1.952 1 91 270 SER A O 1
ATOM 2097 N N . GLU A 1 271 ? 22.672 22.391 1.176 1 92.62 271 GLU A N 1
ATOM 2098 C CA . GLU A 1 271 ? 23.047 21.219 1.965 1 92.62 271 GLU A CA 1
ATOM 2099 C C . GLU A 1 271 ? 23.016 21.531 3.459 1 92.62 271 GLU A C 1
ATOM 2101 O O . GLU A 1 271 ? 22.75 20.641 4.273 1 92.62 271 GLU A O 1
ATOM 2106 N N . HIS A 1 272 ? 23.219 22.75 3.809 1 86.69 272 HIS A N 1
ATOM 2107 C CA . HIS A 1 272 ? 23.156 23.156 5.207 1 86.69 272 HIS A CA 1
ATOM 2108 C C . HIS A 1 272 ? 21.719 23.203 5.707 1 86.69 272 HIS A C 1
ATOM 2110 O O . HIS A 1 272 ? 21.438 22.812 6.84 1 86.69 272 HIS A O 1
ATOM 2116 N N . ALA A 1 273 ? 20.844 23.641 4.852 1 87.56 273 ALA A N 1
ATOM 2117 C CA . ALA A 1 273 ? 19.453 23.797 5.23 1 87.56 273 ALA A CA 1
ATOM 2118 C C . ALA A 1 273 ? 18.734 22.453 5.301 1 87.56 273 ALA A C 1
ATOM 2120 O O . ALA A 1 273 ? 18.016 22.172 6.266 1 87.56 273 ALA A O 1
ATOM 2121 N N . VAL A 1 274 ? 18.969 21.641 4.25 1 91.25 274 VAL A N 1
ATOM 2122 C CA . VAL A 1 274 ? 18.422 20.297 4.195 1 91.25 274 VAL A CA 1
ATOM 2123 C C . VAL A 1 274 ? 19.531 19.297 3.869 1 91.25 274 VAL A C 1
ATOM 2125 O O . VAL A 1 274 ? 19.703 18.906 2.711 1 91.25 274 VAL A O 1
ATOM 2128 N N . PRO A 1 275 ? 20.203 18.891 4.906 1 94 275 PRO A N 1
ATOM 2129 C CA . PRO A 1 275 ? 21.375 18.031 4.652 1 94 275 PRO A CA 1
ATOM 2130 C C . PRO A 1 275 ? 20.969 16.641 4.145 1 94 275 PRO A C 1
ATOM 2132 O O . PRO A 1 275 ? 19.969 16.078 4.59 1 94 275 PRO A O 1
ATOM 2135 N N . TYR A 1 276 ? 21.859 16.109 3.301 1 95.5 276 TYR A N 1
ATOM 2136 C CA . TYR A 1 276 ? 21.641 14.766 2.779 1 95.5 276 TYR A CA 1
ATOM 2137 C C . TYR A 1 276 ? 21.672 13.734 3.898 1 95.5 276 TYR A C 1
ATOM 2139 O O . TYR A 1 276 ? 21.062 12.664 3.789 1 95.5 276 TYR A O 1
ATOM 2147 N N . THR A 1 277 ? 22.344 14.039 4.992 1 97.31 277 THR A N 1
ATOM 2148 C CA . THR A 1 277 ? 22.453 13.141 6.137 1 97.31 277 THR A CA 1
ATOM 2149 C C . THR A 1 277 ? 21.094 12.898 6.785 1 97.31 277 THR A C 1
ATOM 2151 O O . THR A 1 277 ? 20.938 11.977 7.578 1 97.31 277 THR A O 1
ATOM 2154 N N . LEU A 1 278 ? 20.078 13.742 6.445 1 97.12 278 LEU A N 1
ATOM 2155 C CA . LEU A 1 278 ? 18.734 13.547 6.961 1 97.12 278 LEU A CA 1
ATOM 2156 C C . LEU A 1 278 ? 18.156 12.219 6.484 1 97.12 278 LEU A C 1
ATOM 2158 O O . LEU A 1 278 ? 17.312 11.625 7.164 1 97.12 278 LEU A O 1
ATOM 2162 N N . VAL A 1 279 ? 18.625 11.75 5.32 1 98.12 279 VAL A N 1
ATOM 2163 C CA . VAL A 1 279 ? 18.156 10.469 4.801 1 98.12 279 VAL A CA 1
ATOM 2164 C C . VAL A 1 279 ? 18.484 9.352 5.785 1 98.12 279 VAL A C 1
ATOM 2166 O O . VAL A 1 279 ? 17.594 8.68 6.293 1 98.12 279 VAL A O 1
ATOM 2169 N N . GLU A 1 280 ? 19.719 9.266 6.156 1 98.06 280 GLU A N 1
ATOM 2170 C CA . GLU A 1 280 ? 20.172 8.211 7.059 1 98.06 280 GLU A CA 1
ATOM 2171 C C . GLU A 1 280 ? 19.672 8.445 8.477 1 98.06 280 GLU A C 1
ATOM 2173 O O . GLU A 1 280 ? 19.266 7.504 9.164 1 98.06 280 GLU A O 1
ATOM 2178 N N . SER A 1 281 ? 19.719 9.672 8.922 1 97.75 281 SER A N 1
ATOM 2179 C CA . SER A 1 281 ? 19.344 9.945 10.305 1 97.75 281 SER A CA 1
ATOM 2180 C C . SER A 1 281 ? 17.844 9.703 10.523 1 97.75 281 SER A C 1
ATOM 2182 O O . SER A 1 281 ? 17.438 9.266 11.594 1 97.75 281 SER A O 1
ATOM 2184 N N . THR A 1 282 ? 17.016 9.992 9.523 1 97.69 282 THR A N 1
ATOM 2185 C CA . THR A 1 282 ? 15.594 9.703 9.641 1 97.69 282 THR A CA 1
ATOM 2186 C C . THR A 1 282 ? 15.367 8.211 9.844 1 97.69 282 THR A C 1
ATOM 2188 O O . THR A 1 282 ? 14.578 7.805 10.695 1 97.69 282 THR A O 1
ATOM 2191 N N . ILE A 1 283 ? 16.078 7.371 9.07 1 98 283 ILE A N 1
ATOM 2192 C CA . ILE A 1 283 ? 15.922 5.922 9.141 1 98 283 ILE A CA 1
ATOM 2193 C C . ILE A 1 283 ? 16.453 5.41 10.477 1 98 283 ILE A C 1
ATOM 2195 O O . ILE A 1 283 ? 15.773 4.672 11.18 1 98 283 ILE A O 1
ATOM 2199 N N . GLU A 1 284 ? 17.609 5.898 10.859 1 97.06 284 GLU A N 1
ATOM 2200 C CA . GLU A 1 284 ? 18.281 5.379 12.055 1 97.06 284 GLU A CA 1
ATOM 2201 C C . GLU A 1 284 ? 17.594 5.852 13.328 1 97.06 284 GLU A C 1
ATOM 2203 O O . GLU A 1 284 ? 17.469 5.094 14.289 1 97.06 284 GLU A O 1
ATOM 2208 N N . ASP A 1 285 ? 17.172 7.121 13.367 1 95 285 ASP A N 1
ATOM 2209 C CA . ASP A 1 285 ? 16.469 7.637 14.531 1 95 285 ASP A CA 1
ATOM 2210 C C . ASP A 1 285 ? 15.148 6.898 14.75 1 95 285 ASP A C 1
ATOM 2212 O O . ASP A 1 285 ? 14.773 6.602 15.891 1 95 285 ASP A O 1
ATOM 2216 N N . THR A 1 286 ? 14.484 6.625 13.688 1 94.69 286 THR A N 1
ATOM 2217 C CA . THR A 1 286 ? 13.25 5.859 13.789 1 94.69 286 THR A CA 1
ATOM 2218 C C . THR A 1 286 ? 13.523 4.438 14.258 1 94.69 286 THR A C 1
ATOM 2220 O O . THR A 1 286 ? 12.797 3.902 15.102 1 94.69 286 THR A O 1
ATOM 2223 N N . GLY A 1 287 ? 14.57 3.83 13.648 1 94.25 287 GLY A N 1
ATOM 2224 C CA . GLY A 1 287 ? 14.977 2.496 14.062 1 94.25 287 GLY A CA 1
ATOM 2225 C C . GLY A 1 287 ? 15.305 2.398 15.539 1 94.25 287 GLY A C 1
ATOM 2226 O O . GLY A 1 287 ? 14.945 1.416 16.188 1 94.25 287 GLY A O 1
ATOM 2227 N N . GLU A 1 288 ? 15.914 3.402 16.078 1 92.81 288 GLU A N 1
ATOM 2228 C CA . GLU A 1 288 ? 16.312 3.414 17.484 1 92.81 288 GLU A CA 1
ATOM 2229 C C . GLU A 1 288 ? 15.094 3.365 18.391 1 92.81 288 GLU A C 1
ATOM 2231 O O . GLU A 1 288 ? 15.172 2.842 19.516 1 92.81 288 GLU A O 1
ATOM 2236 N N . LEU A 1 289 ? 14.008 3.787 17.875 1 90 289 LEU A N 1
ATOM 2237 C CA . LEU A 1 289 ? 12.797 3.816 18.688 1 90 289 LEU A CA 1
ATOM 2238 C C . LEU A 1 289 ? 11.992 2.533 18.5 1 90 289 LEU A C 1
ATOM 2240 O O . LEU A 1 289 ? 11.18 2.176 19.359 1 90 289 LEU A O 1
ATOM 2244 N N . HIS A 1 290 ? 12.258 1.798 17.344 1 92.19 290 HIS A N 1
ATOM 2245 C CA . HIS A 1 290 ? 11.258 0.795 16.984 1 92.19 290 HIS A CA 1
ATOM 2246 C C . HIS A 1 290 ? 11.914 -0.561 16.734 1 92.19 290 HIS A C 1
ATOM 2248 O O . HIS A 1 290 ? 11.219 -1.542 16.438 1 92.19 290 HIS A O 1
ATOM 2254 N N . ARG A 1 291 ? 13.141 -0.689 16.812 1 90.62 291 ARG A N 1
ATOM 2255 C CA . ARG A 1 291 ? 13.812 -1.97 16.609 1 90.62 291 ARG A CA 1
ATOM 2256 C C . ARG A 1 291 ? 13.398 -2.977 17.672 1 90.62 291 ARG A C 1
ATOM 2258 O O . ARG A 1 291 ? 12.906 -2.596 18.75 1 90.62 291 ARG A O 1
ATOM 2265 N N . PRO A 1 292 ? 13.484 -4.258 17.328 1 83.56 292 PRO A N 1
ATOM 2266 C CA . PRO A 1 292 ? 13.117 -5.297 18.297 1 83.56 292 PRO A CA 1
ATOM 2267 C C . PRO A 1 292 ? 13.75 -5.078 19.672 1 83.56 292 PRO A C 1
ATOM 2269 O O . PRO A 1 292 ? 14.93 -4.727 19.766 1 83.56 292 PRO A O 1
ATOM 2272 N N . GLY A 1 293 ? 12.961 -5.297 20.703 1 80.88 293 GLY A N 1
ATOM 2273 C CA . GLY A 1 293 ? 13.422 -5.102 22.078 1 80.88 293 GLY A CA 1
ATOM 2274 C C . GLY A 1 293 ? 13.109 -3.721 22.609 1 80.88 293 GLY A C 1
ATOM 2275 O O . GLY A 1 293 ? 13.242 -3.475 23.812 1 80.88 293 GLY A O 1
ATOM 2276 N N . LYS A 1 294 ? 12.711 -2.873 21.672 1 77.12 294 LYS A N 1
ATOM 2277 C CA . LYS A 1 294 ? 12.305 -1.54 22.109 1 77.12 294 LYS A CA 1
ATOM 2278 C C . LYS A 1 294 ? 10.789 -1.39 22.078 1 77.12 294 LYS A C 1
ATOM 2280 O O . LYS A 1 294 ? 10.148 -1.663 21.062 1 77.12 294 LYS A O 1
ATOM 2285 N N . PRO A 1 295 ? 10.273 -1.252 23.188 1 68.56 295 PRO A N 1
ATOM 2286 C CA . PRO A 1 295 ? 8.82 -1.089 23.188 1 68.56 295 PRO A CA 1
ATOM 2287 C C . PRO A 1 295 ? 8.359 0.147 22.422 1 68.56 295 PRO A C 1
ATOM 2289 O O . PRO A 1 295 ? 8.938 1.226 22.578 1 68.56 295 PRO A O 1
ATOM 2292 N N . SER A 1 296 ? 7.637 -0.041 21.344 1 75.75 296 SER A N 1
ATOM 2293 C CA . SER A 1 296 ? 7.051 1.135 20.703 1 75.75 296 SER A CA 1
ATOM 2294 C C . SER A 1 296 ? 5.59 0.894 20.344 1 75.75 296 SER A C 1
ATOM 2296 O O . SER A 1 296 ? 5.238 -0.182 19.844 1 75.75 296 SER A O 1
ATOM 2298 N N . THR A 1 297 ? 4.906 1.828 20.844 1 70 297 THR A N 1
ATOM 2299 C CA . THR A 1 297 ? 3.488 1.74 20.516 1 70 297 THR A CA 1
ATOM 2300 C C . THR A 1 297 ? 3.08 2.867 19.578 1 70 297 THR A C 1
ATOM 2302 O O . THR A 1 297 ? 1.896 3.041 19.281 1 70 297 THR A O 1
ATOM 2305 N N . HIS A 1 298 ? 4 3.535 19.062 1 79.19 298 HIS A N 1
ATOM 2306 C CA . HIS A 1 298 ? 3.674 4.73 18.297 1 79.19 298 HIS A CA 1
ATOM 2307 C C . HIS A 1 298 ? 3.17 4.367 16.906 1 79.19 298 HIS A C 1
ATOM 2309 O O . HIS A 1 298 ? 3.771 3.537 16.219 1 79.19 298 HIS A O 1
ATOM 2315 N N . LYS A 1 299 ? 2.037 4.859 16.578 1 88.88 299 LYS A N 1
ATOM 2316 C CA . LYS A 1 299 ? 1.49 4.789 15.227 1 88.88 299 LYS A CA 1
ATOM 2317 C C . LYS A 1 299 ? 1.484 6.164 14.57 1 88.88 299 LYS A C 1
ATOM 2319 O O . LYS A 1 299 ? 1.092 7.152 15.188 1 88.88 299 LYS A O 1
ATOM 2324 N N . PRO A 1 300 ? 1.979 6.184 13.289 1 93.25 300 PRO A N 1
ATOM 2325 C CA . PRO A 1 300 ? 1.809 7.445 12.562 1 93.25 300 PRO A CA 1
ATOM 2326 C C . PRO A 1 300 ? 0.353 7.906 12.508 1 93.25 300 PRO A C 1
ATOM 2328 O O . PRO A 1 300 ? -0.555 7.078 12.391 1 93.25 300 PRO A O 1
ATOM 2331 N N . SER A 1 301 ? 0.127 9.188 12.656 1 92.75 301 SER A N 1
ATOM 2332 C CA . SER A 1 301 ? -1.223 9.742 12.68 1 92.75 301 SER A CA 1
ATOM 2333 C C . SER A 1 301 ? -2.006 9.328 11.438 1 92.75 301 SER A C 1
ATOM 2335 O O . SER A 1 301 ? -3.215 9.094 11.508 1 92.75 301 SER A O 1
ATOM 2337 N N . MET A 1 302 ? -1.331 9.234 10.281 1 96.25 302 MET A N 1
ATOM 2338 C CA . MET A 1 302 ? -1.999 8.836 9.039 1 96.25 302 MET A CA 1
ATOM 2339 C C . MET A 1 302 ? -2.512 7.402 9.133 1 96.25 302 MET A C 1
ATOM 2341 O O . MET A 1 302 ? -3.59 7.094 8.625 1 96.25 302 MET A O 1
ATOM 2345 N N . LEU A 1 303 ? -1.741 6.539 9.703 1 96.56 303 LEU A N 1
ATOM 2346 C CA . LEU A 1 303 ? -2.18 5.164 9.914 1 96.56 303 LEU A CA 1
ATOM 2347 C C . LEU A 1 303 ? -3.4 5.117 10.828 1 96.56 303 LEU A C 1
ATOM 2349 O O . LEU A 1 303 ? -4.34 4.359 10.578 1 96.56 303 LEU A O 1
ATOM 2353 N N . VAL A 1 304 ? -3.43 5.93 11.898 1 93.31 304 VAL A N 1
ATOM 2354 C CA . VAL A 1 304 ? -4.562 5.988 12.82 1 93.31 304 VAL A CA 1
ATOM 2355 C C . VAL A 1 304 ? -5.809 6.449 12.07 1 93.31 304 VAL A C 1
ATOM 2357 O O . VAL A 1 304 ? -6.902 5.914 12.281 1 93.31 304 VAL A O 1
ATOM 2360 N N . ASP A 1 305 ? -5.625 7.43 11.203 1 94.81 305 ASP A N 1
ATOM 2361 C CA . ASP A 1 305 ? -6.742 7.883 10.383 1 94.81 305 ASP A CA 1
ATOM 2362 C C . ASP A 1 305 ? -7.277 6.75 9.508 1 94.81 305 ASP A C 1
ATOM 2364 O O . ASP A 1 305 ? -8.492 6.574 9.383 1 94.81 305 ASP A O 1
ATOM 2368 N N . MET A 1 306 ? -6.395 5.969 8.891 1 96.75 306 MET A N 1
ATOM 2369 C CA . MET A 1 306 ? -6.793 4.836 8.062 1 96.75 306 MET A CA 1
ATOM 2370 C C . MET A 1 306 ? -7.547 3.799 8.891 1 96.75 306 MET A C 1
ATOM 2372 O O . MET A 1 306 ? -8.586 3.293 8.461 1 96.75 306 MET A O 1
ATOM 2376 N N . GLU A 1 307 ? -7.055 3.518 10.078 1 94.19 307 GLU A N 1
ATOM 2377 C CA . GLU A 1 307 ? -7.648 2.516 10.953 1 94.19 307 GLU A CA 1
ATOM 2378 C C . GLU A 1 307 ? -9.031 2.949 11.43 1 94.19 307 GLU A C 1
ATOM 2380 O O . GLU A 1 307 ? -9.898 2.111 11.68 1 94.19 307 GLU A O 1
ATOM 2385 N N . THR A 1 308 ? -9.195 4.227 11.594 1 92.38 308 THR A N 1
ATOM 2386 C CA . THR A 1 308 ? -10.461 4.75 12.086 1 92.38 308 THR A CA 1
ATOM 2387 C C . THR A 1 308 ? -11.32 5.277 10.938 1 92.38 308 THR A C 1
ATOM 2389 O O . THR A 1 308 ? -12.328 5.953 11.172 1 92.38 308 THR A O 1
ATOM 2392 N N . GLN A 1 309 ? -10.867 5.066 9.68 1 94.88 309 GLN A N 1
ATOM 2393 C CA . GLN A 1 309 ? -11.594 5.332 8.445 1 94.88 309 GLN A CA 1
ATOM 2394 C C . GLN A 1 309 ? -11.898 6.82 8.297 1 94.88 309 GLN A C 1
ATOM 2396 O O . GLN A 1 309 ? -13.031 7.203 7.98 1 94.88 309 GLN A O 1
ATOM 2401 N N . ARG A 1 310 ? -10.953 7.633 8.602 1 93.25 310 ARG A N 1
ATOM 2402 C CA . ARG A 1 310 ? -11.016 9.078 8.422 1 93.25 310 ARG A CA 1
ATOM 2403 C C . ARG A 1 310 ? -10.172 9.516 7.23 1 93.25 310 ARG A C 1
ATOM 2405 O O . ARG A 1 310 ? -9.234 8.82 6.836 1 93.25 310 ARG A O 1
ATOM 2412 N N . PRO A 1 311 ? -10.477 10.656 6.652 1 96.44 311 PRO A N 1
ATOM 2413 C CA . PRO A 1 311 ? -9.672 11.133 5.523 1 96.44 311 PRO A CA 1
ATOM 2414 C C . PRO A 1 311 ? -8.211 11.352 5.898 1 96.44 311 PRO A C 1
ATOM 2416 O O . PRO A 1 311 ? -7.906 11.719 7.035 1 96.44 311 PRO A O 1
ATOM 2419 N N . LEU A 1 312 ? -7.383 11.148 4.891 1 98 312 LEU A N 1
ATOM 2420 C CA . LEU A 1 312 ? -5.941 11.25 5.082 1 98 312 LEU A CA 1
ATOM 2421 C C . LEU A 1 312 ? -5.418 12.594 4.574 1 98 312 LEU A C 1
ATOM 2423 O O . LEU A 1 312 ? -5.941 13.141 3.604 1 98 312 LEU A O 1
ATOM 2427 N N . GLU A 1 313 ? -4.406 13.109 5.203 1 98.19 313 GLU A N 1
ATOM 2428 C CA . GLU A 1 313 ? -3.787 14.359 4.785 1 98.19 313 GLU A CA 1
ATOM 2429 C C . GLU A 1 313 ? -2.812 14.141 3.635 1 98.19 313 GLU A C 1
ATOM 2431 O O . GLU A 1 313 ? -1.682 14.633 3.668 1 98.19 313 GLU A O 1
ATOM 2436 N N . ILE A 1 314 ? -3.199 13.523 2.613 1 97.81 314 ILE A N 1
ATOM 2437 C CA . ILE A 1 314 ? -2.312 13.047 1.557 1 97.81 314 ILE A CA 1
ATOM 2438 C C . ILE A 1 314 ? -1.861 14.227 0.693 1 97.81 314 ILE A C 1
ATOM 2440 O O . ILE A 1 314 ? -0.713 14.273 0.245 1 97.81 314 ILE A O 1
ATOM 2444 N N . GLU A 1 315 ? -2.742 15.227 0.44 1 98 315 GLU A N 1
ATOM 2445 C CA . GLU A 1 315 ? -2.396 16.344 -0.421 1 98 315 GLU A CA 1
ATOM 2446 C C . GLU A 1 315 ? -1.317 17.219 0.217 1 98 315 GLU A C 1
ATOM 2448 O O . GLU A 1 315 ? -0.412 17.703 -0.47 1 98 315 GLU A O 1
ATOM 2453 N N . ALA A 1 316 ? -1.432 17.359 1.533 1 97.81 316 ALA A N 1
ATOM 2454 C CA . ALA A 1 316 ? -0.498 18.234 2.248 1 97.81 316 ALA A CA 1
ATOM 2455 C C . ALA A 1 316 ? 0.833 17.516 2.488 1 97.81 316 ALA A C 1
ATOM 2457 O O . ALA A 1 316 ? 1.89 18.156 2.484 1 97.81 316 ALA A O 1
ATOM 2458 N N . ILE A 1 317 ? 0.795 16.219 2.668 1 97.94 317 ILE A N 1
ATOM 2459 C CA . ILE A 1 317 ? 1.981 15.484 3.094 1 97.94 317 ILE A CA 1
ATOM 2460 C C . ILE A 1 317 ? 2.744 14.984 1.872 1 97.94 317 ILE A C 1
ATOM 2462 O O . ILE A 1 317 ? 3.93 15.281 1.705 1 97.94 317 ILE A O 1
ATOM 2466 N N . VAL A 1 318 ? 2.07 14.328 0.973 1 98.62 318 VAL A N 1
ATOM 2467 C CA . VAL A 1 318 ? 2.74 13.711 -0.167 1 98.62 318 VAL A CA 1
ATOM 2468 C C . VAL A 1 318 ? 2.482 14.531 -1.427 1 98.62 318 VAL A C 1
ATOM 2470 O O . VAL A 1 318 ? 3.404 14.805 -2.199 1 98.62 318 VAL A O 1
ATOM 2473 N N . GLY A 1 319 ? 1.253 14.945 -1.619 1 98.31 319 GLY A N 1
ATOM 2474 C CA . GLY A 1 319 ? 0.84 15.641 -2.828 1 98.31 319 GLY A CA 1
ATOM 2475 C C . GLY A 1 319 ? 1.633 16.906 -3.086 1 98.31 319 GLY A C 1
ATOM 2476 O O . GLY A 1 319 ? 2.029 17.172 -4.223 1 98.31 319 GLY A O 1
ATOM 2477 N N . GLU A 1 320 ? 1.833 17.656 -2.047 1 97.25 320 GLU A N 1
ATOM 2478 C CA . GLU A 1 320 ? 2.555 18.906 -2.211 1 97.25 320 GLU A CA 1
ATOM 2479 C C . GLU A 1 320 ? 3.98 18.672 -2.701 1 97.25 320 GLU A C 1
ATOM 2481 O O . GLU A 1 320 ? 4.473 19.391 -3.574 1 97.25 320 GLU A O 1
ATOM 2486 N N . VAL A 1 321 ? 4.691 17.672 -2.178 1 97.88 321 VAL A N 1
ATOM 2487 C CA . VAL A 1 321 ? 6.062 17.375 -2.58 1 97.88 321 VAL A CA 1
ATOM 2488 C C . VAL A 1 321 ? 6.082 16.922 -4.035 1 97.88 321 VAL A C 1
ATOM 2490 O O . VAL A 1 321 ? 6.969 17.312 -4.805 1 97.88 321 VAL A O 1
ATOM 2493 N N . VAL A 1 322 ? 5.125 16.094 -4.434 1 98.25 322 VAL A N 1
ATOM 2494 C CA . VAL A 1 322 ? 5.023 15.617 -5.809 1 98.25 322 VAL A CA 1
ATOM 2495 C C . VAL A 1 322 ? 4.793 16.781 -6.754 1 98.25 322 VAL A C 1
ATOM 2497 O O . VAL A 1 322 ? 5.434 16.875 -7.805 1 98.25 322 VAL A O 1
ATOM 2500 N N . ARG A 1 323 ? 3.912 17.703 -6.391 1 97.19 323 ARG A N 1
ATOM 2501 C CA . ARG A 1 323 ? 3.627 18.875 -7.219 1 97.19 323 ARG A CA 1
ATOM 2502 C C . ARG A 1 323 ? 4.852 19.781 -7.34 1 97.19 323 ARG A C 1
ATOM 2504 O O . ARG A 1 323 ? 5.172 20.266 -8.43 1 97.19 323 ARG A O 1
ATOM 2511 N N . LEU A 1 324 ? 5.535 20.016 -6.227 1 95.12 324 LEU A N 1
ATOM 2512 C CA . LEU A 1 324 ? 6.746 20.812 -6.246 1 95.12 324 LEU A CA 1
ATOM 2513 C C . LEU A 1 324 ? 7.809 20.188 -7.137 1 95.12 324 LEU A C 1
ATOM 2515 O O . LEU A 1 324 ? 8.492 20.891 -7.887 1 95.12 324 LEU A O 1
ATOM 2519 N N . GLY A 1 325 ? 7.98 18.844 -6.98 1 97.31 325 GLY A N 1
ATOM 2520 C CA . GLY A 1 325 ? 8.898 18.141 -7.859 1 97.31 325 GLY A CA 1
ATOM 2521 C C . GLY A 1 325 ? 8.578 18.312 -9.328 1 97.31 325 GLY A C 1
ATOM 2522 O O . GLY A 1 325 ? 9.461 18.625 -10.133 1 97.31 325 GLY A O 1
ATOM 2523 N N . LYS A 1 326 ? 7.355 18.156 -9.664 1 97.12 326 LYS A N 1
ATOM 2524 C CA . LYS A 1 326 ? 6.914 18.312 -11.047 1 97.12 326 LYS A CA 1
ATOM 2525 C C . LYS A 1 326 ? 7.191 19.734 -11.547 1 97.12 326 LYS A C 1
ATOM 2527 O O . LYS A 1 326 ? 7.695 19.922 -12.656 1 97.12 326 LYS A O 1
ATOM 2532 N N . GLU A 1 327 ? 6.871 20.703 -10.766 1 95.81 327 GLU A N 1
ATOM 2533 C CA . GLU A 1 327 ? 7.078 22.109 -11.109 1 95.81 327 GLU A CA 1
ATOM 2534 C C . GLU A 1 327 ? 8.555 22.391 -11.383 1 95.81 327 GLU A C 1
ATOM 2536 O O . GLU A 1 327 ? 8.883 23.234 -12.219 1 95.81 327 GLU A O 1
ATOM 2541 N N . ARG A 1 328 ? 9.391 21.734 -10.703 1 95.5 328 ARG A N 1
ATOM 2542 C CA . ARG A 1 328 ? 10.82 22.016 -10.789 1 95.5 328 ARG A CA 1
ATOM 2543 C C . ARG A 1 328 ? 11.531 21 -11.672 1 95.5 328 ARG A C 1
ATOM 2545 O O . ARG A 1 328 ? 12.758 21.016 -11.781 1 95.5 328 ARG A O 1
ATOM 2552 N N . GLY A 1 329 ? 10.797 20.047 -12.203 1 97.19 329 GLY A N 1
ATOM 2553 C CA . GLY A 1 329 ? 11.352 19.078 -13.141 1 97.19 329 GLY A CA 1
ATOM 2554 C C . GLY A 1 329 ? 12.141 17.984 -12.453 1 97.19 329 GLY A C 1
ATOM 2555 O O . GLY A 1 329 ? 13.102 17.453 -13.016 1 97.19 329 GLY A O 1
ATOM 2556 N N . VAL A 1 330 ? 11.891 17.672 -11.242 1 97.62 330 VAL A N 1
ATOM 2557 C CA . VAL A 1 330 ? 12.547 16.609 -10.484 1 97.62 330 VAL A CA 1
ATOM 2558 C C . VAL A 1 330 ? 11.695 15.344 -10.531 1 97.62 330 VAL A C 1
ATOM 2560 O O . VAL A 1 330 ? 10.508 15.375 -10.188 1 97.62 330 VAL A O 1
ATOM 2563 N N . ASP A 1 331 ? 12.297 14.211 -11 1 96.81 331 ASP A N 1
ATOM 2564 C CA . ASP A 1 331 ? 11.586 12.938 -11.07 1 96.81 331 ASP A CA 1
ATOM 2565 C C . ASP A 1 331 ? 11.516 12.281 -9.688 1 96.81 331 ASP A C 1
ATOM 2567 O O . ASP A 1 331 ? 12.539 12.086 -9.039 1 96.81 331 ASP A O 1
ATOM 2571 N N . VAL A 1 332 ? 10.32 12.023 -9.219 1 98.5 332 VAL A N 1
ATOM 2572 C CA . VAL A 1 332 ? 10.117 11.375 -7.922 1 98.5 332 VAL A CA 1
ATOM 2573 C C . VAL A 1 332 ? 9.188 10.18 -8.078 1 98.5 332 VAL A C 1
ATOM 2575 O O . VAL A 1 332 ? 8.117 10.141 -7.465 1 98.5 332 VAL A O 1
ATOM 2578 N N . PRO A 1 333 ? 9.609 9.141 -8.773 1 98.5 333 PRO A N 1
ATOM 2579 C CA . PRO A 1 333 ? 8.711 8.047 -9.172 1 98.5 333 PRO A CA 1
ATOM 2580 C C . PRO A 1 333 ? 8.102 7.324 -7.977 1 98.5 333 PRO A C 1
ATOM 2582 O O . PRO A 1 333 ? 6.93 6.934 -8.023 1 98.5 333 PRO A O 1
ATOM 2585 N N . ILE A 1 334 ? 8.859 7.07 -6.906 1 98.81 334 ILE A N 1
ATOM 2586 C CA . ILE A 1 334 ? 8.328 6.348 -5.758 1 98.81 334 ILE A CA 1
ATOM 2587 C C . ILE A 1 334 ? 7.281 7.203 -5.051 1 98.81 334 ILE A C 1
ATOM 2589 O O . ILE A 1 334 ? 6.191 6.723 -4.73 1 98.81 334 ILE A O 1
ATOM 2593 N N . LEU A 1 335 ? 7.566 8.484 -4.887 1 98.88 335 LEU A N 1
ATOM 2594 C CA . LEU A 1 335 ? 6.621 9.391 -4.238 1 98.88 335 LEU A CA 1
ATOM 2595 C C . LEU A 1 335 ? 5.34 9.516 -5.059 1 98.88 335 LEU A C 1
ATOM 2597 O O . LEU A 1 335 ? 4.242 9.57 -4.5 1 98.88 335 LEU A O 1
ATOM 2601 N N . GLU A 1 336 ? 5.488 9.594 -6.348 1 98.69 336 GLU A N 1
ATOM 2602 C CA . GLU A 1 336 ? 4.32 9.68 -7.219 1 98.69 336 GLU A CA 1
ATOM 2603 C C . GLU A 1 336 ? 3.447 8.43 -7.098 1 98.69 336 GLU A C 1
ATOM 2605 O O . GLU A 1 336 ? 2.221 8.531 -7.039 1 98.69 336 GLU A O 1
ATOM 2610 N N . ALA A 1 337 ? 4.074 7.293 -7.09 1 98.75 337 ALA A N 1
ATOM 2611 C CA . ALA A 1 337 ? 3.324 6.043 -6.965 1 98.75 337 ALA A CA 1
ATOM 2612 C C . ALA A 1 337 ? 2.594 5.973 -5.629 1 98.75 337 ALA A C 1
ATOM 2614 O O . ALA A 1 337 ? 1.408 5.637 -5.578 1 98.75 337 ALA A O 1
ATOM 2615 N N . VAL A 1 338 ? 3.293 6.297 -4.555 1 98.81 338 VAL A N 1
ATOM 2616 C CA . VAL A 1 338 ? 2.707 6.293 -3.219 1 98.81 338 VAL A CA 1
ATOM 2617 C C . VAL A 1 338 ? 1.543 7.281 -3.164 1 98.81 338 VAL A C 1
ATOM 2619 O O . VAL A 1 338 ? 0.478 6.969 -2.627 1 98.81 338 VAL A O 1
ATOM 2622 N N . TYR A 1 339 ? 1.786 8.438 -3.768 1 98.81 339 TYR A N 1
ATOM 2623 C CA . TYR A 1 339 ? 0.781 9.492 -3.783 1 98.81 339 TYR A CA 1
ATOM 2624 C C . TYR A 1 339 ? -0.492 9.023 -4.477 1 98.81 339 TYR A C 1
ATOM 2626 O O . TYR A 1 339 ? -1.588 9.148 -3.924 1 98.81 339 TYR A O 1
ATOM 2634 N N . THR A 1 340 ? -0.421 8.445 -5.656 1 98.62 340 THR A N 1
ATOM 2635 C CA . THR A 1 340 ? -1.598 8.078 -6.441 1 98.62 340 THR A CA 1
ATOM 2636 C C . THR A 1 340 ? -2.309 6.879 -5.824 1 98.62 340 THR A C 1
ATOM 2638 O O . THR A 1 340 ? -3.535 6.777 -5.891 1 98.62 340 THR A O 1
ATOM 2641 N N . LEU A 1 341 ? -1.552 5.953 -5.238 1 98.81 341 LEU A N 1
ATOM 2642 C CA . LEU A 1 341 ? -2.184 4.859 -4.512 1 98.81 341 LEU A CA 1
ATOM 2643 C C . LEU A 1 341 ? -2.994 5.387 -3.332 1 98.81 341 LEU A C 1
ATOM 2645 O O . LEU A 1 341 ? -4.133 4.961 -3.115 1 98.81 341 LEU A O 1
ATOM 2649 N N . LEU A 1 342 ? -2.412 6.309 -2.576 1 98.69 342 LEU A N 1
ATOM 2650 C CA . LEU A 1 342 ? -3.105 6.887 -1.431 1 98.69 342 LEU A CA 1
ATOM 2651 C C . LEU A 1 342 ? -4.312 7.699 -1.881 1 98.69 342 LEU A C 1
ATOM 2653 O O . LEU A 1 342 ? -5.301 7.809 -1.15 1 98.69 342 LEU A O 1
ATOM 2657 N N . GLN A 1 343 ? -4.254 8.281 -3.098 1 98.44 343 GLN A N 1
ATOM 2658 C CA . GLN A 1 343 ? -5.426 8.969 -3.629 1 98.44 343 GLN A CA 1
ATOM 2659 C C . GLN A 1 343 ? -6.586 8 -3.85 1 98.44 343 GLN A C 1
ATOM 2661 O O . GLN A 1 343 ? -7.746 8.359 -3.631 1 98.44 343 GLN A O 1
ATOM 2666 N N . VAL A 1 344 ? -6.281 6.797 -4.336 1 98.44 344 VAL A N 1
ATOM 2667 C CA . VAL A 1 344 ? -7.328 5.789 -4.477 1 98.44 344 VAL A CA 1
ATOM 2668 C C . VAL A 1 344 ? -7.879 5.418 -3.102 1 98.44 344 VAL A C 1
ATOM 2670 O O . VAL A 1 344 ? -9.094 5.293 -2.922 1 98.44 344 VAL A O 1
ATOM 2673 N N . VAL A 1 345 ? -6.984 5.266 -2.102 1 98.56 345 VAL A N 1
ATOM 2674 C CA . VAL A 1 345 ? -7.395 4.977 -0.731 1 98.56 345 VAL A CA 1
ATOM 2675 C C . VAL A 1 345 ? -8.305 6.09 -0.221 1 98.56 345 VAL A C 1
ATOM 2677 O O . VAL A 1 345 ? -9.352 5.82 0.37 1 98.56 345 VAL A O 1
ATOM 2680 N N . GLN A 1 346 ? -7.891 7.352 -0.478 1 98.19 346 GLN A N 1
ATOM 2681 C CA . GLN A 1 346 ? -8.664 8.516 -0.058 1 98.19 346 GLN A CA 1
ATOM 2682 C C . GLN A 1 346 ? -10.07 8.484 -0.649 1 98.19 346 GLN A C 1
ATOM 2684 O O . GLN A 1 346 ? -11.047 8.742 0.054 1 98.19 346 GLN A O 1
ATOM 2689 N N . ALA A 1 347 ? -10.156 8.203 -1.915 1 97.81 347 ALA A N 1
ATOM 2690 C CA . ALA A 1 347 ? -11.453 8.109 -2.57 1 97.81 347 ALA A CA 1
ATOM 2691 C C . ALA A 1 347 ? -12.312 7.023 -1.935 1 97.81 347 ALA A C 1
ATOM 2693 O O . ALA A 1 347 ? -13.523 7.199 -1.759 1 97.81 347 ALA A O 1
ATOM 2694 N N . GLY A 1 348 ? -11.68 5.902 -1.623 1 97.44 348 GLY A N 1
ATOM 2695 C CA . GLY A 1 348 ? -12.391 4.824 -0.953 1 97.44 348 GLY A CA 1
ATOM 2696 C C . GLY A 1 348 ? -12.898 5.211 0.424 1 97.44 348 GLY A C 1
ATOM 2697 O O . GLY A 1 348 ? -14.016 4.844 0.805 1 97.44 348 GLY A O 1
ATOM 2698 N N . LEU A 1 349 ? -12.102 5.902 1.184 1 97.69 349 LEU A N 1
ATOM 2699 C CA . LEU A 1 349 ? -12.508 6.371 2.502 1 97.69 349 LEU A CA 1
ATOM 2700 C C . LEU A 1 349 ? -13.719 7.301 2.396 1 97.69 349 LEU A C 1
ATOM 2702 O O . LEU A 1 349 ? -14.672 7.172 3.164 1 97.69 349 LEU A O 1
ATOM 2706 N N . VAL A 1 350 ? -13.648 8.188 1.448 1 96.75 350 VAL A N 1
ATOM 2707 C CA . VAL A 1 350 ? -14.734 9.148 1.246 1 96.75 350 VAL A CA 1
ATOM 2708 C C . VAL A 1 350 ? -16 8.414 0.806 1 96.75 350 VAL A C 1
ATOM 2710 O O . VAL A 1 350 ? -17.109 8.773 1.219 1 96.75 350 VAL A O 1
ATOM 2713 N N . LYS A 1 351 ? -15.844 7.344 0.017 1 95.44 351 LYS A N 1
ATOM 2714 C CA . LYS A 1 351 ? -16.969 6.562 -0.485 1 95.44 351 LYS A CA 1
ATOM 2715 C C . LYS A 1 351 ? -17.5 5.609 0.584 1 95.44 351 LYS A C 1
ATOM 2717 O O . LYS A 1 351 ? -18.609 5.09 0.467 1 95.44 351 LYS A O 1
ATOM 2722 N N . GLY A 1 352 ? -16.781 5.383 1.633 1 96.19 352 GLY A N 1
ATOM 2723 C CA . GLY A 1 352 ? -17.188 4.496 2.709 1 96.19 352 GLY A CA 1
ATOM 2724 C C . GLY A 1 352 ? -17.047 3.025 2.363 1 96.19 352 GLY A C 1
ATOM 2725 O O . GLY A 1 352 ? -17.859 2.201 2.785 1 96.19 352 GLY A O 1
ATOM 2726 N N . VAL A 1 353 ? -15.961 2.721 1.553 1 94.56 353 VAL A N 1
ATOM 2727 C CA . VAL A 1 353 ? -15.867 1.34 1.092 1 94.56 353 VAL A CA 1
ATOM 2728 C C . VAL A 1 353 ? -14.992 0.536 2.049 1 94.56 353 VAL A C 1
ATOM 2730 O O . VAL A 1 353 ? -14.891 -0.688 1.932 1 94.56 353 VAL A O 1
ATOM 2733 N N . TYR A 1 354 ? -14.227 1.212 2.85 1 94.25 354 TYR A N 1
ATOM 2734 C CA . TYR A 1 354 ? -13.445 0.508 3.859 1 94.25 354 TYR A CA 1
ATOM 2735 C C . TYR A 1 354 ? -14.297 0.178 5.078 1 94.25 354 TYR A C 1
ATOM 2737 O O . TYR A 1 354 ? -15.195 0.942 5.441 1 94.25 354 TYR A O 1
ATOM 2745 N N . LYS A 1 355 ? -14.156 -1.069 5.648 1 80.25 355 LYS A N 1
ATOM 2746 C CA . LYS A 1 355 ? -14.922 -1.499 6.816 1 80.25 355 LYS A CA 1
ATOM 2747 C C . LYS A 1 355 ? -14.016 -1.7 8.023 1 80.25 355 LYS A C 1
ATOM 2749 O O . LYS A 1 355 ? -12.836 -2.025 7.879 1 80.25 355 LYS A O 1
ATOM 2754 N N . MET B 1 1 ? -5.496 -55.844 -18.375 1 38.38 1 MET B N 1
ATOM 2755 C CA . MET B 1 1 ? -5.508 -55.094 -17.125 1 38.38 1 MET B CA 1
ATOM 2756 C C . MET B 1 1 ? -5.512 -53.594 -17.391 1 38.38 1 MET B C 1
ATOM 2758 O O . MET B 1 1 ? -4.598 -53.062 -18.031 1 38.38 1 MET B O 1
ATOM 2762 N N . SER B 1 2 ? -6.539 -52.844 -17.625 1 48.59 2 SER B N 1
ATOM 2763 C CA . SER B 1 2 ? -6.742 -51.531 -18.203 1 48.59 2 SER B CA 1
ATOM 2764 C C . SER B 1 2 ? -5.852 -50.469 -17.516 1 48.59 2 SER B C 1
ATOM 2766 O O . SER B 1 2 ? -5.895 -50.312 -16.297 1 48.59 2 SER B O 1
ATOM 2768 N N . THR B 1 3 ? -4.68 -50.188 -17.969 1 69.94 3 THR B N 1
ATOM 2769 C CA . THR B 1 3 ? -3.584 -49.469 -17.328 1 69.94 3 THR B CA 1
ATOM 2770 C C . THR B 1 3 ? -3.932 -48 -17.172 1 69.94 3 THR B C 1
ATOM 2772 O O . THR B 1 3 ? -4.375 -47.344 -18.125 1 69.94 3 THR B O 1
ATOM 2775 N N . HIS B 1 4 ? -4.492 -47.625 -15.984 1 86.88 4 HIS B N 1
ATOM 2776 C CA . HIS B 1 4 ? -4.805 -46.219 -15.68 1 86.88 4 HIS B CA 1
ATOM 2777 C C . HIS B 1 4 ? -3.535 -45.406 -15.508 1 86.88 4 HIS B C 1
ATOM 2779 O O . HIS B 1 4 ? -2.51 -45.938 -15.055 1 86.88 4 HIS B O 1
ATOM 2785 N N . ASP B 1 5 ? -3.738 -44.25 -16.125 1 92.62 5 ASP B N 1
ATOM 2786 C CA . ASP B 1 5 ? -2.693 -43.281 -15.82 1 92.62 5 ASP B CA 1
ATOM 2787 C C . ASP B 1 5 ? -2.938 -42.625 -14.461 1 92.62 5 ASP B C 1
ATOM 2789 O O . ASP B 1 5 ? -4 -42.031 -14.227 1 92.62 5 ASP B O 1
ATOM 2793 N N . ASP B 1 6 ? -1.968 -42.781 -13.531 1 97.44 6 ASP B N 1
ATOM 2794 C CA . ASP B 1 6 ? -2.062 -42.156 -12.227 1 97.44 6 ASP B CA 1
ATOM 2795 C C . ASP B 1 6 ? -1.496 -40.719 -12.273 1 97.44 6 ASP B C 1
ATOM 2797 O O . ASP B 1 6 ? -0.41 -40.5 -12.82 1 97.44 6 ASP B O 1
ATOM 2801 N N . ILE B 1 7 ? -2.27 -39.812 -11.758 1 98.44 7 ILE B N 1
ATOM 2802 C CA . ILE B 1 7 ? -1.872 -38.406 -11.688 1 98.44 7 ILE B CA 1
ATOM 2803 C C . ILE B 1 7 ? -1.835 -37.938 -10.234 1 98.44 7 ILE B C 1
ATOM 2805 O O . ILE B 1 7 ? -2.752 -38.25 -9.461 1 98.44 7 ILE B O 1
ATOM 2809 N N . LEU B 1 8 ? -0.734 -37.312 -9.836 1 98.62 8 LEU B N 1
ATOM 2810 C CA . LEU B 1 8 ? -0.626 -36.719 -8.508 1 98.62 8 LEU B CA 1
ATOM 2811 C C . LEU B 1 8 ? -0.904 -35.219 -8.562 1 98.62 8 LEU B C 1
ATOM 2813 O O . LEU B 1 8 ? -0.276 -34.5 -9.336 1 98.62 8 LEU B O 1
ATOM 2817 N N . LEU B 1 9 ? -1.867 -34.781 -7.84 1 98.56 9 LEU B N 1
ATOM 2818 C CA . LEU B 1 9 ? -2.166 -33.344 -7.699 1 98.56 9 LEU B CA 1
ATOM 2819 C C . LEU B 1 9 ? -1.688 -32.844 -6.348 1 98.56 9 LEU B C 1
ATOM 2821 O O . LEU B 1 9 ? -2.191 -33.25 -5.301 1 98.56 9 LEU B O 1
ATOM 2825 N N . VAL B 1 10 ? -0.727 -31.922 -6.418 1 98.12 10 VAL B N 1
ATOM 2826 C CA . VAL B 1 10 ? -0.144 -31.359 -5.207 1 98.12 10 VAL B CA 1
ATOM 2827 C C . VAL B 1 10 ? -0.712 -29.953 -4.969 1 98.12 10 VAL B C 1
ATOM 2829 O O . VAL B 1 10 ? -0.321 -29 -5.637 1 98.12 10 VAL B O 1
ATOM 2832 N N . GLY B 1 11 ? -1.521 -29.797 -3.941 1 96.12 11 GLY B N 1
ATOM 2833 C CA . GLY B 1 11 ? -2.271 -28.578 -3.684 1 96.12 11 GLY B CA 1
ATOM 2834 C C . GLY B 1 11 ? -3.75 -28.703 -4 1 96.12 11 GLY B C 1
ATOM 2835 O O . GLY B 1 11 ? -4.156 -28.578 -5.156 1 96.12 11 GLY B O 1
ATOM 2836 N N . PHE B 1 12 ? -4.512 -28.875 -2.996 1 95.62 12 PHE B N 1
ATOM 2837 C CA . PHE B 1 12 ? -5.945 -29.078 -3.172 1 95.62 12 PHE B CA 1
ATOM 2838 C C . PHE B 1 12 ? -6.73 -27.844 -2.766 1 95.62 12 PHE B C 1
ATOM 2840 O O . PHE B 1 12 ? -7.656 -27.922 -1.955 1 95.62 12 PHE B O 1
ATOM 2847 N N . GLY B 1 13 ? -6.273 -26.719 -3.252 1 93.94 13 GLY B N 1
ATOM 2848 C CA . GLY B 1 13 ? -7.023 -25.469 -3.211 1 93.94 13 GLY B CA 1
ATOM 2849 C C . GLY B 1 13 ? -7.992 -25.328 -4.367 1 93.94 13 GLY B C 1
ATOM 2850 O O . GLY B 1 13 ? -8.305 -26.297 -5.055 1 93.94 13 GLY B O 1
ATOM 2851 N N . ALA B 1 14 ? -8.469 -24.109 -4.598 1 94.44 14 ALA B N 1
ATOM 2852 C CA . ALA B 1 14 ? -9.5 -23.859 -5.598 1 94.44 14 ALA B CA 1
ATOM 2853 C C . ALA B 1 14 ? -9.062 -24.344 -6.977 1 94.44 14 ALA B C 1
ATOM 2855 O O . ALA B 1 14 ? -9.789 -25.062 -7.648 1 94.44 14 ALA B O 1
ATOM 2856 N N . VAL B 1 15 ? -7.844 -23.938 -7.387 1 96.62 15 VAL B N 1
ATOM 2857 C CA . VAL B 1 15 ? -7.32 -24.328 -8.695 1 96.62 15 VAL B CA 1
ATOM 2858 C C . VAL B 1 15 ? -7.117 -25.828 -8.758 1 96.62 15 VAL B C 1
ATOM 2860 O O . VAL B 1 15 ? -7.512 -26.484 -9.727 1 96.62 15 VAL B O 1
ATOM 2863 N N . GLY B 1 16 ? -6.562 -26.406 -7.699 1 97.62 16 GLY B N 1
ATOM 2864 C CA . GLY B 1 16 ? -6.32 -27.844 -7.652 1 97.62 16 GLY B CA 1
ATOM 2865 C C . GLY B 1 16 ? -7.586 -28.672 -7.75 1 97.62 16 GLY B C 1
ATOM 2866 O O . GLY B 1 16 ? -7.629 -29.672 -8.469 1 97.62 16 GLY B O 1
ATOM 2867 N N . VAL B 1 17 ? -8.602 -28.234 -7.07 1 97.5 17 VAL B N 1
ATOM 2868 C CA . VAL B 1 17 ? -9.875 -28.953 -7.078 1 97.5 17 VAL B CA 1
ATOM 2869 C C . VAL B 1 17 ? -10.445 -28.984 -8.492 1 97.5 17 VAL B C 1
ATOM 2871 O O . VAL B 1 17 ? -10.859 -30.031 -8.984 1 97.5 17 VAL B O 1
ATOM 2874 N N . ILE B 1 18 ? -10.422 -27.844 -9.141 1 98.19 18 ILE B N 1
ATOM 2875 C CA . ILE B 1 18 ? -11.031 -27.734 -10.461 1 98.19 18 ILE B CA 1
ATOM 2876 C C . ILE B 1 18 ? -10.242 -28.594 -11.461 1 98.19 18 ILE B C 1
ATOM 2878 O O . ILE B 1 18 ? -10.836 -29.312 -12.266 1 98.19 18 ILE B O 1
ATOM 2882 N N . TYR B 1 19 ? -8.969 -28.594 -11.383 1 98.38 19 TYR B N 1
ATOM 2883 C CA . TYR B 1 19 ? -8.195 -29.328 -12.367 1 98.38 19 TYR B CA 1
ATOM 2884 C C . TYR B 1 19 ? -8.148 -30.812 -12.016 1 98.38 19 TYR B C 1
ATOM 2886 O O . TYR B 1 19 ? -8.023 -31.672 -12.906 1 98.38 19 TYR B O 1
ATOM 2894 N N . ALA B 1 20 ? -8.266 -31.156 -10.734 1 98.19 20 ALA B N 1
ATOM 2895 C CA . ALA B 1 20 ? -8.484 -32.562 -10.375 1 98.19 20 ALA B CA 1
ATOM 2896 C C . ALA B 1 20 ? -9.797 -33.062 -10.953 1 98.19 20 ALA B C 1
ATOM 2898 O O . ALA B 1 20 ? -9.852 -34.188 -11.469 1 98.19 20 ALA B O 1
ATOM 2899 N N . LEU B 1 21 ? -10.82 -32.25 -10.812 1 98.25 21 LEU B N 1
ATOM 2900 C CA . LEU B 1 21 ? -12.117 -32.594 -11.383 1 98.25 21 LEU B CA 1
ATOM 2901 C C . LEU B 1 21 ? -12.008 -32.812 -12.891 1 98.25 21 LEU B C 1
ATOM 2903 O O . LEU B 1 21 ? -12.484 -33.844 -13.406 1 98.25 21 LEU B O 1
ATOM 2907 N N . ILE B 1 22 ? -11.375 -31.938 -13.594 1 98.38 22 ILE B N 1
ATOM 2908 C CA . ILE B 1 22 ? -11.219 -31.969 -15.047 1 98.38 22 ILE B CA 1
ATOM 2909 C C . ILE B 1 22 ? -10.484 -33.25 -15.445 1 98.38 22 ILE B C 1
ATOM 2911 O O . ILE B 1 22 ? -10.945 -34 -16.328 1 98.38 22 ILE B O 1
ATOM 2915 N N . LEU B 1 23 ? -9.43 -33.562 -14.773 1 98.06 23 LEU B N 1
ATOM 2916 C CA . LEU B 1 23 ? -8.609 -34.719 -15.117 1 98.06 23 LEU B CA 1
ATOM 2917 C C . LEU B 1 23 ? -9.328 -36 -14.789 1 98.06 23 LEU B C 1
ATOM 2919 O O . LEU B 1 23 ? -9.156 -37.031 -15.484 1 98.06 23 LEU B O 1
ATOM 2923 N N . SER B 1 24 ? -10.125 -36.031 -13.758 1 96.69 24 SER B N 1
ATOM 2924 C CA . SER B 1 24 ? -10.805 -37.25 -13.289 1 96.69 24 SER B CA 1
ATOM 2925 C C . SER B 1 24 ? -11.906 -37.688 -14.25 1 96.69 24 SER B C 1
ATOM 2927 O O . SER B 1 24 ? -12.398 -38.812 -14.172 1 96.69 24 SER B O 1
ATOM 2929 N N . LYS B 1 25 ? -12.273 -36.844 -15.117 1 95.69 25 LYS B N 1
ATOM 2930 C CA . LYS B 1 25 ? -13.359 -37.156 -16.047 1 95.69 25 LYS B CA 1
ATOM 2931 C C . LYS B 1 25 ? -12.898 -38.125 -17.125 1 95.69 25 LYS B C 1
ATOM 2933 O O . LYS B 1 25 ? -13.719 -38.75 -17.812 1 95.69 25 LYS B O 1
ATOM 2938 N N . SER B 1 26 ? -11.633 -38.188 -17.344 1 94.38 26 SER B N 1
ATOM 2939 C CA . SER B 1 26 ? -11.117 -39.25 -18.219 1 94.38 26 SER B CA 1
ATOM 2940 C C . SER B 1 26 ? -11.18 -40.625 -17.531 1 94.38 26 SER B C 1
ATOM 2942 O O . SER B 1 26 ? -10.648 -40.781 -16.438 1 94.38 26 SER B O 1
ATOM 2944 N N . PRO B 1 27 ? -11.75 -41.594 -18.156 1 92.12 27 PRO B N 1
ATOM 2945 C CA . PRO B 1 27 ? -11.891 -42.906 -17.516 1 92.12 27 PRO B CA 1
ATOM 2946 C C . PRO B 1 27 ? -10.555 -43.625 -17.359 1 92.12 27 PRO B C 1
ATOM 2948 O O . PRO B 1 27 ? -10.461 -44.625 -16.625 1 92.12 27 PRO B O 1
ATOM 2951 N N . THR B 1 28 ? -9.602 -43.156 -18 1 92.88 28 THR B N 1
ATOM 2952 C CA . THR B 1 28 ? -8.312 -43.812 -17.953 1 92.88 28 THR B CA 1
ATOM 2953 C C . THR B 1 28 ? -7.371 -43.125 -16.969 1 92.88 28 THR B C 1
ATOM 2955 O O . THR B 1 28 ? -6.18 -43.438 -16.922 1 92.88 28 THR B O 1
ATOM 2958 N N . VAL B 1 29 ? -7.922 -42.188 -16.203 1 96.5 29 VAL B N 1
ATOM 2959 C CA . VAL B 1 29 ? -7.082 -41.406 -15.289 1 96.5 29 VAL B CA 1
ATOM 2960 C C . VAL B 1 29 ? -7.543 -41.625 -13.852 1 96.5 29 VAL B C 1
ATOM 2962 O O . VAL B 1 29 ? -8.742 -41.688 -13.578 1 96.5 29 VAL B O 1
ATOM 2965 N N . ARG B 1 30 ? -6.629 -41.812 -12.945 1 97.56 30 ARG B N 1
ATOM 2966 C CA . ARG B 1 30 ? -6.855 -41.781 -11.508 1 97.56 30 ARG B CA 1
ATOM 2967 C C . ARG B 1 30 ? -6.078 -40.656 -10.859 1 97.56 30 ARG B C 1
ATOM 2969 O O . ARG B 1 30 ? -4.871 -40.531 -11.062 1 97.56 30 ARG B O 1
ATOM 2976 N N . VAL B 1 31 ? -6.801 -39.875 -10.117 1 98.31 31 VAL B N 1
ATOM 2977 C CA . VAL B 1 31 ? -6.184 -38.688 -9.508 1 98.31 31 VAL B CA 1
ATOM 2978 C C . VAL B 1 31 ? -5.98 -38.906 -8.016 1 98.31 31 VAL B C 1
ATOM 2980 O O . VAL B 1 31 ? -6.93 -39.219 -7.293 1 98.31 31 VAL B O 1
ATOM 2983 N N . THR B 1 32 ? -4.762 -38.875 -7.531 1 98.19 32 THR B N 1
ATOM 2984 C CA . THR B 1 32 ? -4.406 -38.75 -6.121 1 98.19 32 THR B CA 1
ATOM 2985 C C . THR B 1 32 ? -4.141 -37.312 -5.746 1 98.19 32 THR B C 1
ATOM 2987 O O . THR B 1 32 ? -3.27 -36.656 -6.328 1 98.19 32 THR B O 1
ATOM 2990 N N . ALA B 1 33 ? -4.883 -36.781 -4.781 1 97.94 33 ALA B N 1
ATOM 2991 C CA . ALA B 1 33 ? -4.738 -35.375 -4.395 1 97.94 33 ALA B CA 1
ATOM 2992 C C . ALA B 1 33 ? -4.125 -35.25 -3.002 1 97.94 33 ALA B C 1
ATOM 2994 O O . ALA B 1 33 ? -4.473 -36.031 -2.094 1 97.94 33 ALA B O 1
ATOM 2995 N N . ILE B 1 34 ? -3.182 -34.375 -2.896 1 97.31 34 ILE B N 1
ATOM 2996 C CA . ILE B 1 34 ? -2.635 -34 -1.594 1 97.31 34 ILE B CA 1
ATOM 2997 C C . ILE B 1 34 ? -3.465 -32.875 -0.98 1 97.31 34 ILE B C 1
ATOM 2999 O O . ILE B 1 34 ? -3.473 -31.75 -1.49 1 97.31 34 ILE B O 1
ATOM 3003 N N . ALA B 1 35 ? -4.188 -33.156 -0.002 1 92.5 35 ALA B N 1
ATOM 3004 C CA . ALA B 1 35 ? -4.941 -32.156 0.763 1 92.5 35 ALA B CA 1
ATOM 3005 C C . ALA B 1 35 ? -4.336 -31.969 2.15 1 92.5 35 ALA B C 1
ATOM 3007 O O . ALA B 1 35 ? -4.234 -32.906 2.928 1 92.5 35 ALA B O 1
ATOM 3008 N N . ARG B 1 36 ? -3.826 -30.906 2.588 1 84.25 36 ARG B N 1
ATOM 3009 C CA . ARG B 1 36 ? -3.201 -30.672 3.887 1 84.25 36 ARG B CA 1
ATOM 3010 C C . ARG B 1 36 ? -4.191 -30.047 4.863 1 84.25 36 ARG B C 1
ATOM 3012 O O . ARG B 1 36 ? -4.707 -30.719 5.754 1 84.25 36 ARG B O 1
ATOM 3019 N N . GLY B 1 37 ? -4.578 -28.875 4.512 1 80 37 GLY B N 1
ATOM 3020 C CA . GLY B 1 37 ? -5.379 -28.109 5.453 1 80 37 GLY B CA 1
ATOM 3021 C C . GLY B 1 37 ? -6.82 -28.578 5.535 1 80 37 GLY B C 1
ATOM 3022 O O . GLY B 1 37 ? -7.492 -28.359 6.547 1 80 37 GLY B O 1
ATOM 3023 N N . ASN B 1 38 ? -7.27 -29.297 4.48 1 84.75 38 ASN B N 1
ATOM 3024 C CA . ASN B 1 38 ? -8.672 -29.703 4.457 1 84.75 38 ASN B CA 1
ATOM 3025 C C . ASN B 1 38 ? -8.812 -31.219 4.273 1 84.75 38 ASN B C 1
ATOM 3027 O O . ASN B 1 38 ? -9.844 -31.688 3.789 1 84.75 38 ASN B O 1
ATOM 3031 N N . PHE B 1 39 ? -7.902 -31.953 4.711 1 90.38 39 PHE B N 1
ATOM 3032 C CA . PHE B 1 39 ? -7.895 -33.406 4.512 1 90.38 39 PHE B CA 1
ATOM 3033 C C . PHE B 1 39 ? -9.117 -34.031 5.156 1 90.38 39 PHE B C 1
ATOM 3035 O O . PHE B 1 39 ? -9.828 -34.812 4.512 1 90.38 39 PHE B O 1
ATOM 3042 N N . ASP B 1 40 ? -9.375 -33.688 6.355 1 90.56 40 ASP B N 1
ATOM 3043 C CA . ASP B 1 40 ? -10.445 -34.344 7.102 1 90.56 40 ASP B CA 1
ATOM 3044 C C . ASP B 1 40 ? -11.805 -34.094 6.438 1 90.56 40 ASP B C 1
ATOM 3046 O O . ASP B 1 40 ? -12.594 -35.031 6.281 1 90.56 40 ASP B O 1
ATOM 3050 N N . LYS B 1 41 ? -11.953 -32.938 5.973 1 89.31 41 LYS B N 1
ATOM 3051 C CA . LYS B 1 41 ? -13.219 -32.594 5.324 1 89.31 41 LYS B CA 1
ATOM 3052 C C . LYS B 1 41 ? -13.336 -33.25 3.959 1 89.31 41 LYS B C 1
ATOM 3054 O O . LYS B 1 41 ? -14.375 -33.844 3.633 1 89.31 41 LYS B O 1
ATOM 3059 N N . VAL B 1 42 ? -12.297 -33.281 3.242 1 90.62 42 VAL B N 1
ATOM 3060 C CA . VAL B 1 42 ? -12.32 -33.781 1.879 1 90.62 42 VAL B CA 1
ATOM 3061 C C . VAL B 1 42 ? -12.398 -35.312 1.905 1 90.62 42 VAL B C 1
ATOM 3063 O O . VAL B 1 42 ? -13.086 -35.906 1.079 1 90.62 42 VAL B O 1
ATOM 3066 N N . SER B 1 43 ? -11.758 -35.906 2.867 1 92.12 43 SER B N 1
ATOM 3067 C CA . SER B 1 43 ? -11.727 -37.375 2.936 1 92.12 43 SER B CA 1
ATOM 3068 C C . SER B 1 43 ? -13.062 -37.906 3.398 1 92.12 43 SER B C 1
ATOM 3070 O O . SER B 1 43 ? -13.438 -39.031 3.027 1 92.12 43 SER B O 1
ATOM 3072 N N . THR B 1 44 ? -13.805 -37.156 4.105 1 92.06 44 THR B N 1
ATOM 3073 C CA . THR B 1 44 ? -15.062 -37.625 4.668 1 92.06 44 THR B CA 1
ATOM 3074 C C . THR B 1 44 ? -16.25 -37.219 3.795 1 92.06 44 THR B C 1
ATOM 3076 O O . THR B 1 44 ? -16.891 -38.062 3.168 1 92.06 44 THR B O 1
ATOM 3079 N N . LYS B 1 45 ? -16.375 -35.969 3.572 1 92.38 45 LYS B N 1
ATOM 3080 C CA . LYS B 1 45 ? -17.578 -35.469 2.922 1 92.38 45 LYS B CA 1
ATOM 3081 C C . LYS B 1 45 ? -17.297 -35.094 1.466 1 92.38 45 LYS B C 1
ATOM 3083 O O . LYS B 1 45 ? -18.234 -34.969 0.666 1 92.38 45 LYS B O 1
ATOM 3088 N N . GLY B 1 46 ? -16.109 -34.938 1.188 1 95.06 46 GLY B N 1
ATOM 3089 C CA . GLY B 1 46 ? -15.773 -34.438 -0.129 1 95.06 46 GLY B CA 1
ATOM 3090 C C . GLY B 1 46 ? -15.805 -32.906 -0.201 1 95.06 46 GLY B C 1
ATOM 3091 O O . GLY B 1 46 ? -15.875 -32.25 0.829 1 95.06 46 GLY B O 1
ATOM 3092 N N . ILE B 1 47 ? -15.617 -32.406 -1.388 1 96.38 47 ILE B N 1
ATOM 3093 C CA . ILE B 1 47 ? -15.602 -30.969 -1.615 1 96.38 47 ILE B CA 1
ATOM 3094 C C . ILE B 1 47 ? -16.797 -30.562 -2.484 1 96.38 47 ILE B C 1
ATOM 3096 O O . ILE B 1 47 ? -17.125 -31.266 -3.445 1 96.38 47 ILE B O 1
ATOM 3100 N N . ASP B 1 48 ? -17.531 -29.516 -2.012 1 97.56 48 ASP B N 1
ATOM 3101 C CA . ASP B 1 48 ? -18.609 -28.969 -2.832 1 97.56 48 ASP B CA 1
ATOM 3102 C C . ASP B 1 48 ? -18.062 -28.062 -3.934 1 97.56 48 ASP B C 1
ATOM 3104 O O . ASP B 1 48 ? -17.328 -27.109 -3.654 1 97.56 48 ASP B O 1
ATOM 3108 N N . ILE B 1 49 ? -18.391 -28.391 -5.168 1 97.94 49 ILE B N 1
ATOM 3109 C CA . ILE B 1 49 ? -17.953 -27.578 -6.297 1 97.94 49 ILE B CA 1
ATOM 3110 C C . ILE B 1 49 ? -19.156 -26.828 -6.883 1 97.94 49 ILE B C 1
ATOM 3112 O O . ILE B 1 49 ? -20.109 -27.453 -7.344 1 97.94 49 ILE B O 1
ATOM 3116 N N . LYS B 1 50 ? -19.109 -25.547 -6.754 1 97.94 50 LYS B N 1
ATOM 3117 C CA . LYS B 1 50 ? -20.078 -24.656 -7.387 1 97.94 50 LYS B CA 1
ATOM 3118 C C . LYS B 1 50 ? -19.469 -23.938 -8.578 1 97.94 50 LYS B C 1
ATOM 3120 O O . LYS B 1 50 ? -18.906 -22.844 -8.43 1 97.94 50 LYS B O 1
ATOM 3125 N N . SER B 1 51 ? -19.656 -24.578 -9.742 1 97.62 51 SER B N 1
ATOM 3126 C CA . SER B 1 51 ? -18.969 -24.078 -10.93 1 97.62 51 SER B CA 1
ATOM 3127 C C . SER B 1 51 ? -19.953 -23.594 -11.984 1 97.62 51 SER B C 1
ATOM 3129 O O . SER B 1 51 ? -20.906 -24.297 -12.328 1 97.62 51 SER B O 1
ATOM 3131 N N . LYS B 1 52 ? -19.766 -22.406 -12.453 1 96.19 52 LYS B N 1
ATOM 3132 C CA . LYS B 1 52 ? -20.562 -21.906 -13.57 1 96.19 52 LYS B CA 1
ATOM 3133 C C . LYS B 1 52 ? -20.188 -22.625 -14.867 1 96.19 52 LYS B C 1
ATOM 3135 O O . LYS B 1 52 ? -20.984 -22.656 -15.82 1 96.19 52 LYS B O 1
ATOM 3140 N N . LYS B 1 53 ? -19.047 -23.297 -14.906 1 96.81 53 LYS B N 1
ATOM 3141 C CA . LYS B 1 53 ? -18.562 -23.984 -16.109 1 96.81 53 LYS B CA 1
ATOM 3142 C C . LYS B 1 53 ? -18.844 -25.484 -16.016 1 96.81 53 LYS B C 1
ATOM 3144 O O . LYS B 1 53 ? -19.266 -26.094 -17 1 96.81 53 LYS B O 1
ATOM 3149 N N . HIS B 1 54 ? -18.672 -26.078 -14.852 1 97.62 54 HIS B N 1
ATOM 3150 C CA . HIS B 1 54 ? -18.688 -27.531 -14.727 1 97.62 54 HIS B CA 1
ATOM 3151 C C . HIS B 1 54 ? -19.938 -28 -13.984 1 97.62 54 HIS B C 1
ATOM 3153 O O . HIS B 1 54 ? -20.172 -29.203 -13.859 1 97.62 54 HIS B O 1
ATOM 3159 N N . GLY B 1 55 ? -20.75 -27.031 -13.453 1 97.44 55 GLY B N 1
ATOM 3160 C CA . GLY B 1 55 ? -21.969 -27.359 -12.734 1 97.44 55 GLY B CA 1
ATOM 3161 C C . GLY B 1 55 ? -21.766 -27.531 -11.242 1 97.44 55 GLY B C 1
ATOM 3162 O O . GLY B 1 55 ? -20.625 -27.469 -10.766 1 97.44 55 GLY B O 1
ATOM 3163 N N . ASP B 1 56 ? -22.859 -27.703 -10.547 1 98 56 ASP B N 1
ATOM 3164 C CA . ASP B 1 56 ? -22.812 -27.938 -9.109 1 98 56 ASP B CA 1
ATOM 3165 C C . ASP B 1 56 ? -22.594 -29.406 -8.797 1 98 56 ASP B C 1
ATOM 3167 O O . ASP B 1 56 ? -23.406 -30.25 -9.188 1 98 56 ASP B O 1
ATOM 3171 N N . ILE B 1 57 ? -21.547 -29.734 -8.141 1 98 57 ILE B N 1
ATOM 3172 C CA . ILE B 1 57 ? -21.188 -31.094 -7.797 1 98 57 ILE B CA 1
ATOM 3173 C C . ILE B 1 57 ? -20.953 -31.219 -6.293 1 98 57 ILE B C 1
ATOM 3175 O O . ILE B 1 57 ? -19.859 -30.953 -5.812 1 98 57 ILE B O 1
ATOM 3179 N N . PRO B 1 58 ? -21.953 -31.641 -5.539 1 97.25 58 PRO B N 1
ATOM 3180 C CA . PRO B 1 58 ? -21.797 -31.75 -4.086 1 97.25 58 PRO B CA 1
ATOM 3181 C C . PRO B 1 58 ? -20.953 -32.938 -3.668 1 97.25 58 PRO B C 1
ATOM 3183 O O . PRO B 1 58 ? -21.078 -34.031 -4.262 1 97.25 58 PRO B O 1
ATOM 3186 N N . GLY B 1 59 ? -20.109 -32.781 -2.795 1 97 59 GLY B N 1
ATOM 3187 C CA . GLY B 1 59 ? -19.391 -33.844 -2.141 1 97 59 GLY B CA 1
ATOM 3188 C C . GLY B 1 59 ? -18.453 -34.594 -3.076 1 97 59 GLY B C 1
ATOM 3189 O O . GLY B 1 59 ? -18.328 -35.812 -3.004 1 97 59 GLY B O 1
ATOM 3190 N N . TRP B 1 60 ? -17.797 -33.875 -3.949 1 97.44 60 TRP B N 1
ATOM 3191 C CA . TRP B 1 60 ? -16.906 -34.5 -4.914 1 97.44 60 TRP B CA 1
ATOM 3192 C C . TRP B 1 60 ? -15.602 -34.938 -4.242 1 97.44 60 TRP B C 1
ATOM 3194 O O . TRP B 1 60 ? -15.078 -34.219 -3.369 1 97.44 60 TRP B O 1
ATOM 3204 N N . LYS B 1 61 ? -15.102 -36.094 -4.68 1 96.19 61 LYS B N 1
ATOM 3205 C CA . LYS B 1 61 ? -13.812 -36.594 -4.207 1 96.19 61 LYS B CA 1
ATOM 3206 C C . LYS B 1 61 ? -12.969 -37.125 -5.363 1 96.19 61 LYS B C 1
ATOM 3208 O O . LYS B 1 61 ? -13.492 -37.75 -6.297 1 96.19 61 LYS B O 1
ATOM 3213 N N . PRO B 1 62 ? -11.672 -36.812 -5.289 1 96.5 62 PRO B N 1
ATOM 3214 C CA . PRO B 1 62 ? -10.805 -37.5 -6.238 1 96.5 62 PRO B CA 1
ATOM 3215 C C . PRO B 1 62 ? -10.703 -39 -5.941 1 96.5 62 PRO B C 1
ATOM 3217 O O . PRO B 1 62 ? -11.273 -39.469 -4.957 1 96.5 62 PRO B O 1
ATOM 3220 N N . ASP B 1 63 ? -10.039 -39.75 -6.781 1 96.69 63 ASP B N 1
ATOM 3221 C CA . ASP B 1 63 ? -9.898 -41.188 -6.621 1 96.69 63 ASP B CA 1
ATOM 3222 C C . ASP B 1 63 ? -9.219 -41.531 -5.301 1 96.69 63 ASP B C 1
ATOM 3224 O O . ASP B 1 63 ? -9.5 -42.594 -4.703 1 96.69 63 ASP B O 1
ATOM 3228 N N . ARG B 1 64 ? -8.305 -40.719 -4.926 1 96.75 64 ARG B N 1
ATOM 3229 C CA . ARG B 1 64 ? -7.539 -40.906 -3.697 1 96.75 64 ARG B CA 1
ATOM 3230 C C . ARG B 1 64 ? -7.156 -39.562 -3.09 1 96.75 64 ARG B C 1
ATOM 3232 O O . ARG B 1 64 ? -6.789 -38.625 -3.811 1 96.75 64 ARG B O 1
ATOM 3239 N N . VAL B 1 65 ? -7.402 -39.406 -1.807 1 96.88 65 VAL B N 1
ATOM 3240 C CA . VAL B 1 65 ? -6.98 -38.219 -1.068 1 96.88 65 VAL B CA 1
ATOM 3241 C C . VAL B 1 65 ? -6.012 -38.625 0.044 1 96.88 65 VAL B C 1
ATOM 3243 O O . VAL B 1 65 ? -6.273 -39.562 0.795 1 96.88 65 VAL B O 1
ATOM 3246 N N . VAL B 1 66 ? -4.891 -37.906 0.067 1 96.88 66 VAL B N 1
ATOM 3247 C CA . VAL B 1 66 ? -3.916 -38.188 1.113 1 96.88 66 VAL B CA 1
ATOM 3248 C C . VAL B 1 66 ? -3.438 -36.875 1.75 1 96.88 66 VAL B C 1
ATOM 3250 O O . VAL B 1 66 ? -3.723 -35.812 1.242 1 96.88 66 VAL B O 1
ATOM 3253 N N . ARG B 1 67 ? -2.68 -36.969 2.875 1 93.94 67 ARG B N 1
ATOM 3254 C CA . ARG B 1 67 ? -2.316 -35.812 3.676 1 93.94 67 ARG B CA 1
ATOM 3255 C C . ARG B 1 67 ? -0.996 -35.188 3.203 1 93.94 67 ARG B C 1
ATOM 3257 O O . ARG B 1 67 ? -0.742 -34 3.402 1 93.94 67 ARG B O 1
ATOM 3264 N N . SER B 1 68 ? -0.185 -36.188 2.557 1 96.25 68 SER B N 1
ATOM 3265 C CA . SER B 1 68 ? 1.171 -35.75 2.262 1 96.25 68 SER B CA 1
ATOM 3266 C C . SER B 1 68 ? 1.725 -36.438 1.018 1 96.25 68 SER B C 1
ATOM 3268 O O . SER B 1 68 ? 1.221 -37.469 0.604 1 96.25 68 SER B O 1
ATOM 3270 N N . VAL B 1 69 ? 2.805 -35.75 0.522 1 97.81 69 VAL B N 1
ATOM 3271 C CA . VAL B 1 69 ? 3.473 -36.344 -0.637 1 97.81 69 VAL B CA 1
ATOM 3272 C C . VAL B 1 69 ? 4.141 -37.656 -0.239 1 97.81 69 VAL B C 1
ATOM 3274 O O . VAL B 1 69 ? 4.203 -38.594 -1.037 1 97.81 69 VAL B O 1
ATOM 3277 N N . ALA B 1 70 ? 4.523 -37.781 1.022 1 97.5 70 ALA B N 1
ATOM 3278 C CA . ALA B 1 70 ? 5.125 -39 1.52 1 97.5 70 ALA B CA 1
ATOM 3279 C C . ALA B 1 70 ? 4.148 -40.188 1.412 1 97.5 70 ALA B C 1
ATOM 3281 O O . ALA B 1 70 ? 4.527 -41.281 1.015 1 97.5 70 ALA B O 1
ATOM 3282 N N . GLU B 1 71 ? 2.912 -39.875 1.746 1 97.69 71 GLU B N 1
ATOM 3283 C CA . GLU B 1 71 ? 1.879 -40.906 1.669 1 97.69 71 GLU B CA 1
ATOM 3284 C C . GLU B 1 71 ? 1.585 -41.281 0.22 1 97.69 71 GLU B C 1
ATOM 3286 O O . GLU B 1 71 ? 1.157 -42.406 -0.059 1 97.69 71 GLU B O 1
ATOM 3291 N N . ALA B 1 72 ? 1.853 -40.375 -0.665 1 97.94 72 ALA B N 1
ATOM 3292 C CA . ALA B 1 72 ? 1.542 -40.594 -2.076 1 97.94 72 ALA B CA 1
ATOM 3293 C C . ALA B 1 72 ? 2.725 -41.219 -2.809 1 97.94 72 ALA B C 1
ATOM 3295 O O . ALA B 1 72 ? 2.6 -41.656 -3.963 1 97.94 72 ALA B O 1
ATOM 3296 N N . ALA B 1 73 ? 3.844 -41.375 -2.123 1 97.81 73 ALA B N 1
ATOM 3297 C CA . ALA B 1 73 ? 5.07 -41.844 -2.771 1 97.81 73 ALA B CA 1
ATOM 3298 C C . ALA B 1 73 ? 5.098 -43.375 -2.885 1 97.81 73 ALA B C 1
ATOM 3300 O O . ALA B 1 73 ? 6.156 -43.969 -2.76 1 97.81 73 ALA B O 1
ATOM 3301 N N . ASP B 1 74 ? 3.969 -44 -3.061 1 97.19 74 ASP B N 1
ATOM 3302 C CA . ASP B 1 74 ? 3.859 -45.469 -3.027 1 97.19 74 ASP B CA 1
ATOM 3303 C C . ASP B 1 74 ? 3.547 -46.031 -4.414 1 97.19 74 ASP B C 1
ATOM 3305 O O . ASP B 1 74 ? 3.256 -47.219 -4.559 1 97.19 74 ASP B O 1
ATOM 3309 N N . ARG B 1 75 ? 3.559 -45.188 -5.426 1 97.12 75 ARG B N 1
ATOM 3310 C CA . ARG B 1 75 ? 3.262 -45.656 -6.777 1 97.12 75 ARG B CA 1
ATOM 3311 C C . ARG B 1 75 ? 3.842 -44.688 -7.82 1 97.12 75 ARG B C 1
ATOM 3313 O O . ARG B 1 75 ? 4.383 -43.656 -7.477 1 97.12 75 ARG B O 1
ATOM 3320 N N . ALA B 1 76 ? 3.814 -45.188 -9.031 1 96.75 76 ALA B N 1
ATOM 3321 C CA . ALA B 1 76 ? 4.254 -44.344 -10.148 1 96.75 76 ALA B CA 1
ATOM 3322 C C . ALA B 1 76 ? 3.162 -43.375 -10.555 1 96.75 76 ALA B C 1
ATOM 3324 O O . ALA B 1 76 ? 1.973 -43.688 -10.477 1 96.75 76 ALA B O 1
ATOM 3325 N N . TYR B 1 77 ? 3.586 -42.188 -11.023 1 97.94 77 TYR B N 1
ATOM 3326 C CA . TYR B 1 77 ? 2.67 -41.188 -11.586 1 97.94 77 TYR B CA 1
ATOM 3327 C C . TYR B 1 77 ? 3.1 -40.781 -12.992 1 97.94 77 TYR B C 1
ATOM 3329 O O . TYR B 1 77 ? 4.289 -40.594 -13.25 1 97.94 77 TYR B O 1
ATOM 3337 N N . LYS B 1 78 ? 2.135 -40.719 -13.82 1 97.44 78 LYS B N 1
ATOM 3338 C CA . LYS B 1 78 ? 2.414 -40.219 -15.156 1 97.44 78 LYS B CA 1
ATOM 3339 C C . LYS B 1 78 ? 2.621 -38.688 -15.133 1 97.44 78 LYS B C 1
ATOM 3341 O O . LYS B 1 78 ? 3.482 -38.188 -15.844 1 97.44 78 LYS B O 1
ATOM 3346 N N . TYR B 1 79 ? 1.77 -38.031 -14.383 1 98.31 79 TYR B N 1
ATOM 3347 C CA . TYR B 1 79 ? 1.871 -36.562 -14.195 1 98.31 79 TYR B CA 1
ATOM 3348 C C . TYR B 1 79 ? 1.873 -36.219 -12.711 1 98.31 79 TYR B C 1
ATOM 3350 O O . TYR B 1 79 ? 1.206 -36.875 -11.906 1 98.31 79 TYR B O 1
ATOM 3358 N N . VAL B 1 80 ? 2.633 -35.219 -12.375 1 98.56 80 VAL B N 1
ATOM 3359 C CA . VAL B 1 80 ? 2.551 -34.531 -11.094 1 98.56 80 VAL B CA 1
ATOM 3360 C C . VAL B 1 80 ? 2.172 -33.062 -11.312 1 98.56 80 VAL B C 1
ATOM 3362 O O . VAL B 1 80 ? 2.977 -32.281 -11.82 1 98.56 80 VAL B O 1
ATOM 3365 N N . LEU B 1 81 ? 0.973 -32.688 -10.977 1 98.69 81 LEU B N 1
ATOM 3366 C CA . LEU B 1 81 ? 0.509 -31.297 -11.094 1 98.69 81 LEU B CA 1
ATOM 3367 C C . LEU B 1 81 ? 0.767 -30.531 -9.812 1 98.69 81 LEU B C 1
ATOM 3369 O O . LEU B 1 81 ? 0.374 -30.969 -8.727 1 98.69 81 LEU B O 1
ATOM 3373 N N . VAL B 1 82 ? 1.456 -29.438 -9.977 1 98.56 82 VAL B N 1
ATOM 3374 C CA . VAL B 1 82 ? 1.729 -28.562 -8.836 1 98.56 82 VAL B CA 1
ATOM 3375 C C . VAL B 1 82 ? 0.8 -27.344 -8.891 1 98.56 82 VAL B C 1
ATOM 3377 O O . VAL B 1 82 ? 0.99 -26.438 -9.703 1 98.56 82 VAL B O 1
ATOM 3380 N N . THR B 1 83 ? -0.188 -27.328 -7.969 1 97.56 83 THR B N 1
ATOM 3381 C CA . THR B 1 83 ? -1.185 -26.266 -7.961 1 97.56 83 THR B CA 1
ATOM 3382 C C . THR B 1 83 ? -1.12 -25.484 -6.652 1 97.56 83 THR B C 1
ATOM 3384 O O . THR B 1 83 ? -2.043 -24.734 -6.328 1 97.56 83 THR B O 1
ATOM 3387 N N . THR B 1 84 ? -0.023 -25.719 -5.895 1 96.38 84 THR B N 1
ATOM 3388 C CA . THR B 1 84 ? 0.18 -24.922 -4.691 1 96.38 84 THR B CA 1
ATOM 3389 C C . THR B 1 84 ? 0.506 -23.469 -5.051 1 96.38 84 THR B C 1
ATOM 3391 O O . THR B 1 84 ? 0.94 -23.188 -6.168 1 96.38 84 THR B O 1
ATOM 3394 N N . LYS B 1 85 ? 0.283 -22.656 -4.156 1 94.56 85 LYS B N 1
ATOM 3395 C CA . LYS B 1 85 ? 0.822 -21.312 -4.328 1 94.56 85 LYS B CA 1
ATOM 3396 C C . LYS B 1 85 ? 2.346 -21.328 -4.418 1 94.56 85 LYS B C 1
ATOM 3398 O O . LYS B 1 85 ? 3 -22.125 -3.74 1 94.56 85 LYS B O 1
ATOM 3403 N N . ALA B 1 86 ? 2.844 -20.453 -5.242 1 97.38 86 ALA B N 1
ATOM 3404 C CA . ALA B 1 86 ? 4.297 -20.328 -5.344 1 97.38 86 ALA B CA 1
ATOM 3405 C C . ALA B 1 86 ? 4.855 -19.469 -4.215 1 97.38 86 ALA B C 1
ATOM 3407 O O . ALA B 1 86 ? 4.855 -18.234 -4.309 1 97.38 86 ALA B O 1
ATOM 3408 N N . LEU B 1 87 ? 5.43 -20.141 -3.201 1 97.56 87 LEU B N 1
ATOM 3409 C CA . LEU B 1 87 ? 5.965 -19.469 -2.021 1 97.56 87 LEU B CA 1
ATOM 3410 C C . LEU B 1 87 ? 7.375 -19.953 -1.713 1 97.56 87 LEU B C 1
ATOM 3412 O O . LEU B 1 87 ? 7.613 -20.562 -0.662 1 97.56 87 LEU B O 1
ATOM 3416 N N . PRO B 1 88 ? 8.25 -19.609 -2.557 1 96.94 88 PRO B N 1
ATOM 3417 C CA . PRO B 1 88 ? 9.609 -20.109 -2.342 1 96.94 88 PRO B CA 1
ATOM 3418 C C . PRO B 1 88 ? 10.219 -19.625 -1.025 1 96.94 88 PRO B C 1
ATOM 3420 O O . PRO B 1 88 ? 11.125 -20.266 -0.49 1 96.94 88 PRO B O 1
ATOM 3423 N N . ASP B 1 89 ? 9.68 -18.547 -0.469 1 94.44 89 ASP B N 1
ATOM 3424 C CA . ASP B 1 89 ? 10.219 -17.969 0.763 1 94.44 89 ASP B CA 1
ATOM 3425 C C . ASP B 1 89 ? 9.609 -18.641 1.991 1 94.44 89 ASP B C 1
ATOM 3427 O O . ASP B 1 89 ? 10.094 -18.469 3.109 1 94.44 89 ASP B O 1
ATOM 3431 N N . ILE B 1 90 ? 8.625 -19.422 1.845 1 95.25 90 ILE B N 1
ATOM 3432 C CA . ILE B 1 90 ? 7.922 -20.016 2.975 1 95.25 90 ILE B CA 1
ATOM 3433 C C . ILE B 1 90 ? 7.938 -21.531 2.846 1 95.25 90 ILE B C 1
ATOM 3435 O O . ILE B 1 90 ? 8.328 -22.234 3.779 1 95.25 90 ILE B O 1
ATOM 3439 N N . ASN B 1 91 ? 7.508 -22 1.701 1 94.88 91 ASN B N 1
ATOM 3440 C CA . ASN B 1 91 ? 7.414 -23.422 1.405 1 94.88 91 ASN B CA 1
ATOM 3441 C C . ASN B 1 91 ? 7.766 -23.719 -0.05 1 94.88 91 ASN B C 1
ATOM 3443 O O . ASN B 1 91 ? 6.875 -23.906 -0.882 1 94.88 91 ASN B O 1
ATOM 3447 N N . PRO B 1 92 ? 9.078 -23.875 -0.294 1 97.38 92 PRO B N 1
ATOM 3448 C CA . PRO B 1 92 ? 9.523 -24.078 -1.676 1 97.38 92 PRO B CA 1
ATOM 3449 C C . PRO B 1 92 ? 8.969 -25.359 -2.291 1 97.38 92 PRO B C 1
ATOM 3451 O O . PRO B 1 92 ? 8.875 -26.391 -1.609 1 97.38 92 PRO B O 1
ATOM 3454 N N . THR B 1 93 ? 8.688 -25.359 -3.553 1 98.06 93 THR B N 1
ATOM 3455 C CA . THR B 1 93 ? 8.07 -26.469 -4.266 1 98.06 93 THR B CA 1
ATOM 3456 C C . THR B 1 93 ? 8.93 -27.719 -4.16 1 98.06 93 THR B C 1
ATOM 3458 O O . THR B 1 93 ? 8.422 -28.812 -3.9 1 98.06 93 THR B O 1
ATOM 3461 N N . PRO B 1 94 ? 10.266 -27.641 -4.293 1 98.06 94 PRO B N 1
ATOM 3462 C CA . PRO B 1 94 ? 11.078 -28.859 -4.16 1 98.06 94 PRO B CA 1
ATOM 3463 C C . PRO B 1 94 ? 10.961 -29.5 -2.775 1 98.06 94 PRO B C 1
ATOM 3465 O O . PRO B 1 94 ? 11.016 -30.719 -2.65 1 98.06 94 PRO B O 1
ATOM 3468 N N . GLN B 1 95 ? 10.789 -28.641 -1.769 1 97.88 95 GLN B N 1
ATOM 3469 C CA . GLN B 1 95 ? 10.641 -29.172 -0.417 1 97.88 95 GLN B CA 1
ATOM 3470 C C . GLN B 1 95 ? 9.312 -29.891 -0.259 1 97.88 95 GLN B C 1
ATOM 3472 O O . GLN B 1 95 ? 9.25 -30.953 0.386 1 97.88 95 GLN B O 1
ATOM 3477 N N . ILE B 1 96 ? 8.305 -29.375 -0.83 1 97.5 96 ILE B N 1
ATOM 3478 C CA . ILE B 1 96 ? 6.992 -30 -0.796 1 97.5 96 ILE B CA 1
ATOM 3479 C C . ILE B 1 96 ? 7.059 -31.375 -1.468 1 97.5 96 ILE B C 1
ATOM 3481 O O . ILE B 1 96 ? 6.461 -32.344 -0.985 1 97.5 96 ILE B O 1
ATOM 3485 N N . LEU B 1 97 ? 7.812 -31.484 -2.531 1 98.25 97 LEU B N 1
ATOM 3486 C CA . LEU B 1 97 ? 7.844 -32.688 -3.361 1 98.25 97 LEU B CA 1
ATOM 3487 C C . LEU B 1 97 ? 9.008 -33.594 -2.965 1 98.25 97 LEU B C 1
ATOM 3489 O O . LEU B 1 97 ? 9.242 -34.625 -3.605 1 98.25 97 LEU B O 1
ATOM 3493 N N . ALA B 1 98 ? 9.672 -33.312 -1.911 1 98 98 ALA B N 1
ATOM 3494 C CA . ALA B 1 98 ? 10.914 -33.969 -1.514 1 98 98 ALA B CA 1
ATOM 3495 C C . ALA B 1 98 ? 10.734 -35.469 -1.451 1 98 98 ALA B C 1
ATOM 3497 O O . ALA B 1 98 ? 11.625 -36.219 -1.855 1 98 98 ALA B O 1
ATOM 3498 N N . PRO B 1 99 ? 9.594 -35.969 -0.98 1 97.88 99 PRO B N 1
ATOM 3499 C CA . PRO B 1 99 ? 9.445 -37.438 -0.819 1 97.88 99 PRO B CA 1
ATOM 3500 C C . PRO B 1 99 ? 9.477 -38.188 -2.15 1 97.88 99 PRO B C 1
ATOM 3502 O O . PRO B 1 99 ? 9.766 -39.375 -2.184 1 97.88 99 PRO B O 1
ATOM 3505 N N . ILE B 1 100 ? 9.195 -37.5 -3.238 1 97.81 100 ILE B N 1
ATOM 3506 C CA . ILE B 1 100 ? 9.227 -38.188 -4.52 1 97.81 100 ILE B CA 1
ATOM 3507 C C . ILE B 1 100 ? 10.445 -37.75 -5.324 1 97.81 100 ILE B C 1
ATOM 3509 O O . ILE B 1 100 ? 10.625 -38.156 -6.473 1 97.81 100 ILE B O 1
ATOM 3513 N N . LEU B 1 101 ? 11.25 -36.875 -4.746 1 97.69 101 LEU B N 1
ATOM 3514 C CA . LEU B 1 101 ? 12.508 -36.438 -5.348 1 97.69 101 LEU B CA 1
ATOM 3515 C C . LEU B 1 101 ? 13.695 -37.094 -4.684 1 97.69 101 LEU B C 1
ATOM 3517 O O . LEU B 1 101 ? 14.57 -36.438 -4.129 1 97.69 101 LEU B O 1
ATOM 3521 N N . THR B 1 102 ? 13.656 -38.375 -4.738 1 96.25 102 THR B N 1
ATOM 3522 C CA . THR B 1 102 ? 14.711 -39.188 -4.141 1 96.25 102 THR B CA 1
ATOM 3523 C C . THR B 1 102 ? 15.227 -40.219 -5.133 1 96.25 102 THR B C 1
ATOM 3525 O O . THR B 1 102 ? 14.523 -40.594 -6.074 1 96.25 102 THR B O 1
ATOM 3528 N N . GLU B 1 103 ? 16.422 -40.688 -4.828 1 94.5 103 GLU B N 1
ATOM 3529 C CA . GLU B 1 103 ? 17 -41.781 -5.625 1 94.5 103 GLU B CA 1
ATOM 3530 C C . GLU B 1 103 ? 16.172 -43.062 -5.488 1 94.5 103 GLU B C 1
ATOM 3532 O O . GLU B 1 103 ? 16.016 -43.812 -6.449 1 94.5 103 GLU B O 1
ATOM 3537 N N . GLU B 1 104 ? 15.727 -43.281 -4.285 1 95.31 104 GLU B N 1
ATOM 3538 C CA . GLU B 1 104 ? 14.938 -44.469 -4.023 1 95.31 104 GLU B CA 1
ATOM 3539 C C . GLU B 1 104 ? 13.656 -44.5 -4.852 1 95.31 104 GLU B C 1
ATOM 3541 O O . GLU B 1 104 ? 13.289 -45.5 -5.43 1 95.31 104 GLU B O 1
ATOM 3546 N N . TYR B 1 105 ? 12.977 -43.375 -4.867 1 96.44 105 TYR B N 1
ATOM 3547 C CA . TYR B 1 105 ? 11.766 -43.25 -5.68 1 96.44 105 TYR B CA 1
ATOM 3548 C C . TYR B 1 105 ? 12.086 -43.438 -7.16 1 96.44 105 TYR B C 1
ATOM 3550 O O . TYR B 1 105 ? 11.383 -44.125 -7.879 1 96.44 105 TYR B O 1
ATOM 3558 N N . ALA B 1 106 ? 13.18 -42.875 -7.586 1 94.56 106 ALA B N 1
ATOM 3559 C CA . ALA B 1 106 ? 13.586 -42.875 -8.984 1 94.56 106 ALA B CA 1
ATOM 3560 C C . ALA B 1 106 ? 13.977 -44.281 -9.438 1 94.56 106 ALA B C 1
ATOM 3562 O O . ALA B 1 106 ? 13.836 -44.625 -10.617 1 94.56 106 ALA B O 1
ATOM 3563 N N . LYS B 1 107 ? 14.453 -45.062 -8.531 1 95.31 107 LYS B N 1
ATOM 3564 C CA . LYS B 1 107 ? 14.836 -46.438 -8.844 1 95.31 107 LYS B CA 1
ATOM 3565 C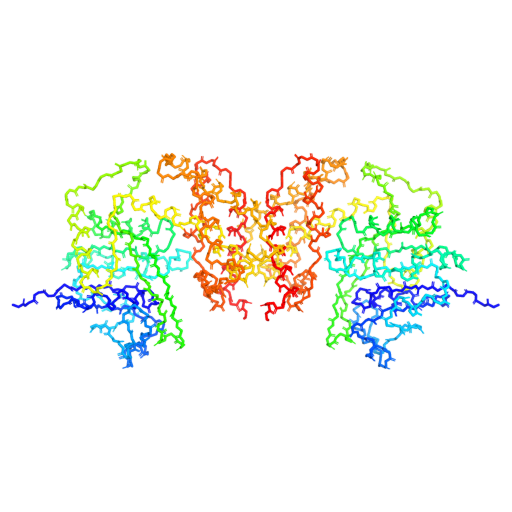 C . LYS B 1 107 ? 13.602 -47.312 -9.055 1 95.31 107 LYS B C 1
ATOM 3567 O O . LYS B 1 107 ? 13.656 -48.312 -9.789 1 95.31 107 LYS B O 1
ATOM 3572 N N . GLN B 1 108 ? 12.586 -46.906 -8.461 1 96.06 108 GLN B N 1
ATOM 3573 C CA . GLN B 1 108 ? 11.398 -47.781 -8.453 1 96.06 108 GLN B CA 1
ATOM 3574 C C . GLN B 1 108 ? 10.414 -47.375 -9.547 1 96.06 108 GLN B C 1
ATOM 3576 O O . GLN B 1 108 ? 9.664 -48.219 -10.047 1 96.06 108 GLN B O 1
ATOM 3581 N N . TYR B 1 109 ? 10.375 -46.125 -9.844 1 95.62 109 TYR B N 1
ATOM 3582 C CA . TYR B 1 109 ? 9.328 -45.625 -10.734 1 95.62 109 TYR B CA 1
ATOM 3583 C C . TYR B 1 109 ? 9.914 -44.75 -11.836 1 95.62 109 TYR B C 1
ATOM 3585 O O . TYR B 1 109 ? 10.906 -44.062 -11.617 1 95.62 109 TYR B O 1
ATOM 3593 N N . PRO B 1 110 ? 9.227 -44.812 -13.008 1 94.19 110 PRO B N 1
ATOM 3594 C CA . PRO B 1 110 ? 9.648 -43.875 -14.062 1 94.19 110 PRO B CA 1
ATOM 3595 C C . PRO B 1 110 ? 9.406 -42.438 -13.688 1 94.19 110 PRO B C 1
ATOM 3597 O O . PRO B 1 110 ? 8.477 -42.125 -12.938 1 94.19 110 PRO B O 1
ATOM 3600 N N . SER B 1 111 ? 10.195 -41.562 -14.273 1 93.69 111 SER B N 1
ATOM 3601 C CA . SER B 1 111 ? 10.047 -40.156 -14.023 1 93.69 111 SER B CA 1
ATOM 3602 C C . SER B 1 111 ? 8.711 -39.625 -14.555 1 93.69 111 SER B C 1
ATOM 3604 O O . SER B 1 111 ? 8.359 -39.875 -15.703 1 93.69 111 SER B O 1
ATOM 3606 N N . PRO B 1 112 ? 8.008 -38.906 -13.758 1 96.81 112 PRO B N 1
ATOM 3607 C CA . PRO B 1 112 ? 6.773 -38.312 -14.25 1 96.81 112 PRO B CA 1
ATOM 3608 C C . PRO B 1 112 ? 7.023 -37 -15.008 1 96.81 112 PRO B C 1
ATOM 3610 O O . PRO B 1 112 ? 8.156 -36.5 -15.039 1 96.81 112 PRO B O 1
ATOM 3613 N N . THR B 1 113 ? 5.996 -36.562 -15.742 1 97.62 113 THR B N 1
ATOM 3614 C CA . THR B 1 113 ? 5.965 -35.188 -16.234 1 97.62 113 THR B CA 1
ATOM 3615 C C . THR B 1 113 ? 5.406 -34.25 -15.164 1 97.62 113 THR B C 1
ATOM 3617 O O . THR B 1 113 ? 4.301 -34.469 -14.664 1 97.62 113 THR B O 1
ATOM 3620 N N . PHE B 1 114 ? 6.207 -33.281 -14.789 1 98.31 114 PHE B N 1
ATOM 3621 C CA . PHE B 1 114 ? 5.727 -32.281 -13.844 1 98.31 114 PHE B CA 1
ATOM 3622 C C . PHE B 1 114 ? 5 -31.141 -14.562 1 98.31 114 PHE B C 1
ATOM 3624 O O . PHE B 1 114 ? 5.484 -30.641 -15.578 1 98.31 114 PHE B O 1
ATOM 3631 N N . VAL B 1 115 ? 3.811 -30.797 -14.117 1 98.75 115 VAL B N 1
ATOM 3632 C CA . VAL B 1 115 ? 3.027 -29.703 -14.68 1 98.75 115 VAL B CA 1
ATOM 3633 C C . VAL B 1 115 ? 2.832 -28.609 -13.625 1 98.75 115 VAL B C 1
ATOM 3635 O O . VAL B 1 115 ? 2.133 -28.828 -12.625 1 98.75 115 VAL B O 1
ATOM 3638 N N . ILE B 1 116 ? 3.42 -27.469 -13.891 1 98.44 116 ILE B N 1
ATOM 3639 C CA . ILE B 1 116 ? 3.424 -26.391 -12.898 1 98.44 116 ILE B CA 1
ATOM 3640 C C . ILE B 1 116 ? 2.307 -25.391 -13.219 1 98.44 116 ILE B C 1
ATOM 3642 O O . ILE B 1 116 ? 2.365 -24.688 -14.219 1 98.44 116 ILE B O 1
ATOM 3646 N N . LEU B 1 117 ? 1.309 -25.344 -12.352 1 98.19 117 LEU B N 1
ATOM 3647 C CA . LEU B 1 117 ? 0.198 -24.406 -12.477 1 98.19 117 LEU B CA 1
ATOM 3648 C C . LEU B 1 117 ? 0.281 -23.328 -11.414 1 98.19 117 LEU B C 1
ATOM 3650 O O . LEU B 1 117 ? -0.659 -23.125 -10.641 1 98.19 117 LEU B O 1
ATOM 3654 N N . GLN B 1 118 ? 1.437 -22.719 -11.312 1 97.38 118 GLN B N 1
ATOM 3655 C CA . GLN B 1 118 ? 1.691 -21.656 -10.352 1 97.38 118 GLN B CA 1
ATOM 3656 C C . GLN B 1 118 ? 1.83 -20.297 -11.055 1 97.38 118 GLN B C 1
ATOM 3658 O O . GLN B 1 118 ? 2.352 -20.234 -12.172 1 97.38 118 GLN B O 1
ATOM 3663 N N . ASN B 1 119 ? 1.383 -19.266 -10.344 1 94.81 119 ASN B N 1
ATOM 3664 C CA . ASN B 1 119 ? 1.51 -17.906 -10.875 1 94.81 119 ASN B CA 1
ATOM 3665 C C . ASN B 1 119 ? 2.938 -17.391 -10.75 1 94.81 119 ASN B C 1
ATOM 3667 O O . ASN B 1 119 ? 3.689 -17.844 -9.883 1 94.81 119 ASN B O 1
ATOM 3671 N N . GLY B 1 120 ? 3.203 -16.453 -11.656 1 95.31 120 GLY B N 1
ATOM 3672 C CA . GLY B 1 120 ? 4.469 -15.742 -11.555 1 95.31 120 GLY B CA 1
ATOM 3673 C C . GLY B 1 120 ? 5.539 -16.297 -12.469 1 95.31 120 GLY B C 1
ATOM 3674 O O . GLY B 1 120 ? 5.238 -17.047 -13.398 1 95.31 120 GLY B O 1
ATOM 3675 N N . LEU B 1 121 ? 6.711 -15.836 -12.281 1 95.62 121 LEU B N 1
ATOM 3676 C CA . LEU B 1 121 ? 7.852 -16.156 -13.125 1 95.62 121 LEU B CA 1
ATOM 3677 C C . LEU B 1 121 ? 8.914 -16.938 -12.344 1 95.62 121 LEU B C 1
ATOM 3679 O O . LEU B 1 121 ? 9.023 -16.766 -11.125 1 95.62 121 LEU B O 1
ATOM 3683 N N . GLY B 1 122 ? 9.578 -17.797 -13.008 1 94.25 122 GLY B N 1
ATOM 3684 C CA . GLY B 1 122 ? 10.703 -18.5 -12.422 1 94.25 122 GLY B CA 1
ATOM 3685 C C . GLY B 1 122 ? 10.289 -19.594 -11.445 1 94.25 122 GLY B C 1
ATOM 3686 O O . GLY B 1 122 ? 11.125 -20.172 -10.758 1 94.25 122 GLY B O 1
ATOM 3687 N N . VAL B 1 123 ? 9.086 -19.938 -11.422 1 96.81 123 VAL B N 1
ATOM 3688 C CA . VAL B 1 123 ? 8.57 -20.875 -10.422 1 96.81 123 VAL B CA 1
ATOM 3689 C C . VAL B 1 123 ? 9.047 -22.281 -10.742 1 96.81 123 VAL B C 1
ATOM 3691 O O . VAL B 1 123 ? 9 -23.172 -9.883 1 96.81 123 VAL B O 1
ATOM 3694 N N . GLU B 1 124 ? 9.586 -22.516 -11.961 1 96.88 124 GLU B N 1
ATOM 3695 C CA . GLU B 1 124 ? 10 -23.844 -12.398 1 96.88 124 GLU B CA 1
ATOM 3696 C C . GLU B 1 124 ? 11.445 -24.125 -12 1 96.88 124 GLU B C 1
ATOM 3698 O O . GLU B 1 124 ? 11.852 -25.297 -11.891 1 96.88 124 GLU B O 1
ATOM 3703 N N . LYS B 1 125 ? 12.195 -23.062 -11.766 1 95.38 125 LYS B N 1
ATOM 3704 C CA . LYS B 1 125 ? 13.656 -23.125 -11.727 1 95.38 125 LYS B CA 1
ATOM 3705 C C . LYS B 1 125 ? 14.133 -24.094 -10.648 1 95.38 125 LYS B C 1
ATOM 3707 O O . LYS B 1 125 ? 14.867 -25.047 -10.945 1 95.38 125 LYS B O 1
ATOM 3712 N N . ASP B 1 126 ? 13.664 -23.906 -9.453 1 96.12 126 ASP B N 1
ATOM 3713 C CA . ASP B 1 126 ? 14.164 -24.703 -8.336 1 96.12 126 ASP B CA 1
ATOM 3714 C C . ASP B 1 126 ? 13.719 -26.156 -8.453 1 96.12 126 ASP B C 1
ATOM 3716 O O . ASP B 1 126 ? 14.477 -27.062 -8.125 1 96.12 126 ASP B O 1
ATOM 3720 N N . LEU B 1 127 ? 12.508 -26.359 -8.875 1 97.25 127 LEU B N 1
ATOM 3721 C CA . LEU B 1 127 ? 12.016 -27.719 -9.031 1 97.25 127 LEU B CA 1
ATOM 3722 C C . LEU B 1 127 ? 12.789 -28.453 -10.125 1 97.25 127 LEU B C 1
ATOM 3724 O O . LEU B 1 127 ? 13.141 -29.625 -9.961 1 97.25 127 LEU B O 1
ATOM 3728 N N . TYR B 1 128 ? 13.031 -27.781 -11.234 1 96.88 128 TYR B N 1
ATOM 3729 C CA . TYR B 1 128 ? 13.797 -28.375 -12.32 1 96.88 128 TYR B CA 1
ATOM 3730 C C . TYR B 1 128 ? 15.156 -28.859 -11.836 1 96.88 128 TYR B C 1
ATOM 3732 O O . TYR B 1 128 ? 15.555 -30 -12.102 1 96.88 128 TYR B O 1
ATOM 3740 N N . ALA B 1 129 ? 15.852 -28.016 -11.125 1 96.19 129 ALA B N 1
ATOM 3741 C CA . ALA B 1 129 ? 17.172 -28.344 -10.594 1 96.19 129 ALA B CA 1
ATOM 3742 C C . ALA B 1 129 ? 17.094 -29.516 -9.617 1 96.19 129 ALA B C 1
ATOM 3744 O O . ALA B 1 129 ? 17.969 -30.391 -9.609 1 96.19 129 ALA B O 1
ATOM 3745 N N . ALA B 1 130 ? 16.078 -29.5 -8.805 1 97 130 ALA B N 1
ATOM 3746 C CA . ALA B 1 130 ? 15.906 -30.562 -7.816 1 97 130 ALA B CA 1
ATOM 3747 C C . ALA B 1 130 ? 15.664 -31.906 -8.492 1 97 130 ALA B C 1
ATOM 3749 O O . ALA B 1 130 ? 16.188 -32.938 -8.055 1 97 130 ALA B O 1
ATOM 3750 N N . ILE B 1 131 ? 14.844 -31.922 -9.516 1 96.69 131 ILE B N 1
ATOM 3751 C CA . ILE B 1 131 ? 14.555 -33.156 -10.25 1 96.69 131 ILE B CA 1
ATOM 3752 C C . ILE B 1 131 ? 15.828 -33.688 -10.891 1 96.69 131 ILE B C 1
ATOM 3754 O O . ILE B 1 131 ? 16.141 -34.875 -10.766 1 96.69 131 ILE B O 1
ATOM 3758 N N . GLU B 1 132 ? 16.5 -32.812 -11.57 1 95.06 132 GLU B N 1
ATOM 3759 C CA . GLU B 1 132 ? 17.734 -33.188 -12.227 1 95.06 132 GLU B CA 1
ATOM 3760 C C . GLU B 1 132 ? 18.719 -33.781 -11.227 1 95.06 132 GLU B C 1
ATOM 3762 O O . GLU B 1 132 ? 19.375 -34.812 -11.531 1 95.06 132 GLU B O 1
ATOM 3767 N N . SER B 1 133 ? 18.781 -33.219 -10.117 1 94.88 133 SER B N 1
ATOM 3768 C CA . SER B 1 133 ? 19.719 -33.656 -9.094 1 94.88 133 SER B CA 1
ATOM 3769 C C . SER B 1 133 ? 19.281 -35 -8.5 1 94.88 133 SER B C 1
ATOM 3771 O O . SER B 1 133 ? 20.125 -35.875 -8.273 1 94.88 133 SER B O 1
ATOM 3773 N N . ALA B 1 134 ? 18.031 -35.156 -8.258 1 94.5 134 ALA B N 1
ATOM 3774 C CA . ALA B 1 134 ? 17.516 -36.344 -7.555 1 94.5 134 ALA B CA 1
ATOM 3775 C C . ALA B 1 134 ? 17.453 -37.531 -8.484 1 94.5 134 ALA B C 1
ATOM 3777 O O . ALA B 1 134 ? 17.75 -38.656 -8.078 1 94.5 134 ALA B O 1
ATOM 3778 N N . TRP B 1 135 ? 17.031 -37.344 -9.664 1 93.75 135 TRP B N 1
ATOM 3779 C CA . TRP B 1 135 ? 16.719 -38.469 -10.555 1 93.75 135 TRP B CA 1
ATOM 3780 C C . TRP B 1 135 ? 17.828 -38.656 -11.594 1 93.75 135 TRP B C 1
ATOM 3782 O O . TRP B 1 135 ? 17.906 -39.688 -12.242 1 93.75 135 TRP B O 1
ATOM 3792 N N . LYS B 1 136 ? 18.719 -37.688 -11.812 1 91.75 136 LYS B N 1
ATOM 3793 C CA . LYS B 1 136 ? 19.828 -37.75 -12.758 1 91.75 136 LYS B CA 1
ATOM 3794 C C . LYS B 1 136 ? 19.344 -37.969 -14.18 1 91.75 136 LYS B C 1
ATOM 3796 O O . LYS B 1 136 ? 19.891 -38.812 -14.906 1 91.75 136 LYS B O 1
ATOM 3801 N N . VAL B 1 137 ? 18.219 -37.406 -14.484 1 89.31 137 VAL B N 1
ATOM 3802 C CA . VAL B 1 137 ? 17.641 -37.406 -15.828 1 89.31 137 VAL B CA 1
ATOM 3803 C C . VAL B 1 137 ? 17.281 -36 -16.234 1 89.31 137 VAL B C 1
ATOM 3805 O O . VAL B 1 137 ? 17.25 -35.094 -15.398 1 89.31 137 VAL B O 1
ATOM 3808 N N . GLU B 1 138 ? 17.031 -35.844 -17.516 1 91.62 138 GLU B N 1
ATOM 3809 C CA . GLU B 1 138 ? 16.453 -34.594 -17.953 1 91.62 138 GLU B CA 1
ATOM 3810 C C . GLU B 1 138 ? 15 -34.469 -17.531 1 91.62 138 GLU B C 1
ATOM 3812 O O . GLU B 1 138 ? 14.156 -35.281 -17.953 1 91.62 138 GLU B O 1
ATOM 3817 N N . PRO B 1 139 ? 14.711 -33.469 -16.766 1 95.06 139 PRO B N 1
ATOM 3818 C CA . PRO B 1 139 ? 13.336 -33.344 -16.266 1 95.06 139 PRO B CA 1
ATOM 3819 C C . PRO B 1 139 ? 12.344 -33 -17.375 1 95.06 139 PRO B C 1
ATOM 3821 O O . PRO B 1 139 ? 12.664 -32.219 -18.281 1 95.06 139 PRO B O 1
ATOM 3824 N N . ARG B 1 140 ? 11.203 -33.625 -17.406 1 95.56 140 ARG B N 1
ATOM 3825 C CA . ARG B 1 140 ? 10.055 -33.219 -18.203 1 95.56 140 ARG B CA 1
ATOM 3826 C C . ARG B 1 140 ? 9.141 -32.281 -17.406 1 95.56 140 ARG B C 1
ATOM 3828 O O . ARG B 1 140 ? 8.375 -32.75 -16.547 1 95.56 140 ARG B O 1
ATOM 3835 N N . VAL B 1 141 ? 9.227 -30.984 -17.75 1 97.25 141 VAL B N 1
ATOM 3836 C CA . VAL B 1 141 ? 8.461 -29.984 -17.016 1 97.25 141 VAL B CA 1
ATOM 3837 C C . VAL B 1 141 ? 7.609 -29.172 -18 1 97.25 141 VAL B C 1
ATOM 3839 O O . VAL B 1 141 ? 8.133 -28.562 -18.922 1 97.25 141 VAL B O 1
ATOM 3842 N N . LEU B 1 142 ? 6.309 -29.281 -17.797 1 98.06 142 LEU B N 1
ATOM 3843 C CA . LEU B 1 142 ? 5.375 -28.375 -18.438 1 98.06 142 LEU B CA 1
ATOM 3844 C C . LEU B 1 142 ? 5.039 -27.203 -17.516 1 98.06 142 LEU B C 1
ATOM 3846 O O . LEU B 1 142 ? 4.879 -27.391 -16.312 1 98.06 142 LEU B O 1
ATOM 3850 N N . SER B 1 143 ? 5.102 -26 -18.062 1 97.25 143 SER B N 1
ATOM 3851 C CA . SER B 1 143 ? 4.668 -24.812 -17.359 1 97.25 143 SER B CA 1
ATOM 3852 C C . SER B 1 143 ? 3.387 -24.234 -17.953 1 97.25 143 SER B C 1
ATOM 3854 O O . SER B 1 143 ? 3.062 -24.516 -19.109 1 97.25 143 SER B O 1
ATOM 3856 N N . ALA B 1 144 ? 2.648 -23.516 -17.062 1 97.88 144 ALA B N 1
ATOM 3857 C CA . ALA B 1 144 ? 1.373 -23.047 -17.594 1 97.88 144 ALA B CA 1
ATOM 3858 C C . ALA B 1 144 ? 0.987 -21.703 -16.969 1 97.88 144 ALA B C 1
ATOM 3860 O O . ALA B 1 144 ? 1.324 -21.438 -15.82 1 97.88 144 ALA B O 1
ATOM 3861 N N . ALA B 1 145 ? 0.357 -20.844 -17.766 1 97.31 145 ALA B N 1
ATOM 3862 C CA . ALA B 1 145 ? -0.423 -19.703 -17.281 1 97.31 145 ALA B CA 1
ATOM 3863 C C . ALA B 1 145 ? -1.88 -20.094 -17.062 1 97.31 145 ALA B C 1
ATOM 3865 O O . ALA B 1 145 ? -2.541 -20.609 -17.953 1 97.31 145 ALA B O 1
ATOM 3866 N N . VAL B 1 146 ? -2.342 -19.906 -15.867 1 97.5 146 VAL B N 1
ATOM 3867 C CA . VAL B 1 146 ? -3.682 -20.328 -15.484 1 97.5 146 VAL B CA 1
ATOM 3868 C C . VAL B 1 146 ? -4.633 -19.141 -15.484 1 97.5 146 VAL B C 1
ATOM 3870 O O . VAL B 1 146 ? -4.387 -18.141 -14.797 1 97.5 146 VAL B O 1
ATOM 3873 N N . TYR B 1 147 ? -5.609 -19.141 -16.297 1 95.44 147 TYR B N 1
ATOM 3874 C CA . TYR B 1 147 ? -6.695 -18.156 -16.297 1 95.44 147 TYR B CA 1
ATOM 3875 C C . TYR B 1 147 ? -7.98 -18.766 -15.758 1 95.44 147 TYR B C 1
ATOM 3877 O O . TYR B 1 147 ? -8.664 -19.531 -16.453 1 95.44 147 TYR B O 1
ATOM 3885 N N . ILE B 1 148 ? -8.273 -18.438 -14.547 1 94.06 148 ILE B N 1
ATOM 3886 C CA . ILE B 1 148 ? -9.422 -19.047 -13.891 1 94.06 148 ILE B CA 1
ATOM 3887 C C . ILE B 1 148 ? -9.906 -18.141 -12.758 1 94.06 148 ILE B C 1
ATOM 3889 O O . ILE B 1 148 ? -9.117 -17.391 -12.172 1 94.06 148 ILE B O 1
ATOM 3893 N N . GLN B 1 149 ? -11.188 -18.062 -12.594 1 89.19 149 GLN B N 1
ATOM 3894 C CA . GLN B 1 149 ? -11.797 -17.469 -11.406 1 89.19 149 GLN B CA 1
ATOM 3895 C C . GLN B 1 149 ? -12.32 -18.562 -10.461 1 89.19 149 GLN B C 1
ATOM 3897 O O . GLN B 1 149 ? -13.383 -19.125 -10.703 1 89.19 149 GLN B O 1
ATOM 3902 N N . ALA B 1 150 ? -11.562 -18.844 -9.406 1 92.38 150 ALA B N 1
ATOM 3903 C CA . ALA B 1 150 ? -11.945 -19.875 -8.453 1 92.38 150 ALA B CA 1
ATOM 3904 C C . ALA B 1 150 ? -11.5 -19.516 -7.039 1 92.38 150 ALA B C 1
ATOM 3906 O O . ALA B 1 150 ? -10.398 -18.984 -6.844 1 92.38 150 ALA B O 1
ATOM 3907 N N . ASN B 1 151 ? -12.375 -19.719 -6.125 1 90.5 151 ASN B N 1
ATOM 3908 C CA . ASN B 1 151 ? -12.094 -19.438 -4.719 1 90.5 151 ASN B CA 1
ATOM 3909 C C . ASN B 1 151 ? -12.508 -20.594 -3.824 1 90.5 151 ASN B C 1
ATOM 3911 O O . ASN B 1 151 ? -13.531 -21.234 -4.066 1 90.5 151 ASN B O 1
ATOM 3915 N N . LEU B 1 152 ? -11.656 -20.906 -2.916 1 91.56 152 LEU B N 1
ATOM 3916 C CA . LEU B 1 152 ? -11.969 -21.875 -1.867 1 91.56 152 LEU B CA 1
ATOM 3917 C C . LEU B 1 152 ? -12.617 -21.172 -0.672 1 91.56 152 LEU B C 1
ATOM 3919 O O . LEU B 1 152 ? -12.008 -20.312 -0.046 1 91.56 152 LEU B O 1
ATOM 3923 N N . VAL B 1 153 ? -13.891 -21.5 -0.405 1 90.12 153 VAL B N 1
ATOM 3924 C CA . VAL B 1 153 ? -14.648 -20.797 0.625 1 90.12 153 VAL B CA 1
ATOM 3925 C C . VAL B 1 153 ? -15.266 -21.812 1.59 1 90.12 153 VAL B C 1
ATOM 3927 O O . VAL B 1 153 ? -14.859 -22.969 1.627 1 90.12 153 VAL B O 1
ATOM 3930 N N . GLY B 1 154 ? -16.141 -21.406 2.506 1 84.75 154 GLY B N 1
ATOM 3931 C CA . GLY B 1 154 ? -16.875 -22.297 3.387 1 84.75 154 GLY B CA 1
ATOM 3932 C C . GLY B 1 154 ? -15.992 -23.062 4.348 1 84.75 154 GLY B C 1
ATOM 3933 O O . GLY B 1 154 ? -16.172 -24.266 4.555 1 84.75 154 GLY B O 1
ATOM 3934 N N . GLY B 1 155 ? -14.953 -22.531 4.945 1 83.94 155 GLY B N 1
ATOM 3935 C CA . GLY B 1 155 ? -14 -23.234 5.777 1 83.94 155 GLY B CA 1
ATOM 3936 C C . GLY B 1 155 ? -13.086 -24.156 4.98 1 83.94 155 GLY B C 1
ATOM 3937 O O . GLY B 1 155 ? -12.711 -25.219 5.461 1 83.94 155 GLY B O 1
ATOM 3938 N N . ARG B 1 156 ? -13.031 -24.031 3.715 1 87.69 156 ARG B N 1
ATOM 3939 C CA . ARG B 1 156 ? -12.133 -24.703 2.789 1 87.69 156 ARG B CA 1
ATOM 3940 C C . ARG B 1 156 ? -12.734 -26.031 2.312 1 87.69 156 ARG B C 1
ATOM 3942 O O . ARG B 1 156 ? -12.016 -27 2.102 1 87.69 156 ARG B O 1
ATOM 3949 N N . ASP B 1 157 ? -14.07 -26.078 2.121 1 92 157 ASP B N 1
ATOM 3950 C CA . ASP B 1 157 ? -14.711 -27.281 1.602 1 92 157 ASP B CA 1
ATOM 3951 C C . ASP B 1 157 ? -15.719 -26.953 0.505 1 92 157 ASP B C 1
ATOM 3953 O O . ASP B 1 157 ? -16.531 -27.797 0.126 1 92 157 ASP B O 1
ATOM 3957 N N . VAL B 1 158 ? -15.656 -25.766 0.051 1 95.25 158 VAL B N 1
ATOM 3958 C CA . VAL B 1 158 ? -16.469 -25.344 -1.084 1 95.25 158 VAL B CA 1
ATOM 3959 C C . VAL B 1 158 ? -15.609 -24.562 -2.074 1 95.25 158 VAL B C 1
ATOM 3961 O O . VAL B 1 158 ? -14.883 -23.641 -1.686 1 95.25 158 VAL B O 1
ATOM 3964 N N . VAL B 1 159 ? -15.672 -24.938 -3.357 1 96.38 159 VAL B N 1
ATOM 3965 C CA . VAL B 1 159 ? -15.023 -24.172 -4.414 1 96.38 159 VAL B CA 1
ATOM 3966 C C . VAL B 1 159 ? -16.078 -23.469 -5.27 1 96.38 159 VAL B C 1
ATOM 3968 O O . VAL B 1 159 ? -16.984 -24.125 -5.785 1 96.38 159 VAL B O 1
ATOM 3971 N N . GLU B 1 160 ? -15.938 -22.172 -5.312 1 95.12 160 GLU B N 1
ATOM 3972 C CA . GLU B 1 160 ? -16.734 -21.375 -6.238 1 95.12 160 GLU B CA 1
ATOM 3973 C C . GLU B 1 160 ? -15.93 -20.984 -7.473 1 95.12 160 GLU B C 1
ATOM 3975 O O . GLU B 1 160 ? -14.859 -20.391 -7.359 1 95.12 160 GLU B O 1
ATOM 3980 N N . GLN B 1 161 ? -16.453 -21.422 -8.609 1 95.56 161 GLN B N 1
ATOM 3981 C CA . GLN B 1 161 ? -15.719 -21.156 -9.844 1 95.56 161 GLN B CA 1
ATOM 3982 C C . GLN B 1 161 ? -16.578 -20.359 -10.828 1 95.56 161 GLN B C 1
ATOM 3984 O O . GLN B 1 161 ? -17.766 -20.641 -10.984 1 95.56 161 GLN B O 1
ATOM 3989 N N . GLY B 1 162 ? -15.945 -19.391 -11.477 1 92.12 162 GLY B N 1
ATOM 3990 C CA . GLY B 1 162 ? -16.609 -18.625 -12.516 1 92.12 162 GLY B CA 1
ATOM 3991 C C . GLY B 1 162 ? -16.828 -19.406 -13.789 1 92.12 162 GLY B C 1
ATOM 3992 O O . GLY B 1 162 ? -16.781 -20.641 -13.781 1 92.12 162 GLY B O 1
ATOM 3993 N N . PRO B 1 163 ? -17.078 -18.641 -14.875 1 92.56 163 PRO B N 1
ATOM 3994 C CA . PRO B 1 163 ? -17.609 -19.281 -16.078 1 92.56 163 PRO B CA 1
ATOM 3995 C C . PRO B 1 163 ? -16.5 -19.812 -17 1 92.56 163 PRO B C 1
ATOM 3997 O O . PRO B 1 163 ? -16.797 -20.375 -18.062 1 92.56 163 PRO B O 1
ATOM 4000 N N . PHE B 1 164 ? -15.266 -19.641 -16.578 1 93 164 PHE B N 1
ATOM 4001 C CA . PHE B 1 164 ? -14.242 -20.125 -17.5 1 93 164 PHE B CA 1
ATOM 4002 C C . PHE B 1 164 ? -13.039 -20.656 -16.734 1 93 164 PHE B C 1
ATOM 4004 O O . PHE B 1 164 ? -12.859 -20.359 -15.555 1 93 164 PHE B O 1
ATOM 4011 N N . ASP B 1 165 ? -12.297 -21.516 -17.391 1 95.56 165 ASP B N 1
ATOM 4012 C CA . ASP B 1 165 ? -10.938 -21.953 -17.062 1 95.56 165 ASP B CA 1
ATOM 4013 C C . ASP B 1 165 ? -10.109 -22.125 -18.328 1 95.56 165 ASP B C 1
ATOM 4015 O O . ASP B 1 165 ? -10.625 -22.562 -19.375 1 95.56 165 ASP B O 1
ATOM 4019 N N . LYS B 1 166 ? -8.898 -21.656 -18.344 1 97.75 166 LYS B N 1
ATOM 4020 C CA . LYS B 1 166 ? -8 -21.781 -19.484 1 97.75 166 LYS B CA 1
ATOM 4021 C C . LYS B 1 166 ? -6.551 -21.938 -19.047 1 97.75 166 LYS B C 1
ATOM 4023 O O . LYS B 1 166 ? -6.07 -21.188 -18.203 1 97.75 166 LYS B O 1
ATOM 4028 N N . LEU B 1 167 ? -5.914 -22.953 -19.594 1 98.25 167 LEU B N 1
ATOM 4029 C CA . LEU B 1 167 ? -4.469 -23.109 -19.438 1 98.25 167 LEU B CA 1
ATOM 4030 C C . LEU B 1 167 ? -3.746 -22.734 -20.719 1 98.25 167 LEU B C 1
ATOM 4032 O O . LEU B 1 167 ? -4.148 -23.125 -21.812 1 98.25 167 LEU B O 1
ATOM 4036 N N . VAL B 1 168 ? -2.814 -21.891 -20.641 1 98.38 168 VAL B N 1
ATOM 4037 C CA . VAL B 1 168 ? -1.793 -21.766 -21.672 1 98.38 168 VAL B CA 1
ATOM 4038 C C . VAL B 1 168 ? -0.533 -22.516 -21.25 1 98.38 168 VAL B C 1
ATOM 4040 O O . VAL B 1 168 ? 0.086 -22.188 -20.234 1 98.38 168 VAL B O 1
ATOM 4043 N N . CYS B 1 169 ? -0.225 -23.531 -22 1 98.38 169 CYS B N 1
ATOM 4044 C CA . CYS B 1 169 ? 0.76 -24.5 -21.516 1 98.38 169 CYS B CA 1
ATOM 4045 C C . CYS B 1 169 ? 1.889 -24.672 -22.531 1 98.38 169 CYS B C 1
ATOM 4047 O O . CYS B 1 169 ? 1.647 -24.703 -23.734 1 98.38 169 CYS B O 1
ATOM 4049 N N . GLY B 1 170 ? 3.08 -24.766 -22.094 1 97.31 170 GLY B N 1
ATOM 4050 C CA . GLY B 1 170 ? 4.27 -25.016 -22.891 1 97.31 170 GLY B CA 1
ATOM 4051 C C . GLY B 1 170 ? 5.348 -25.766 -22.125 1 97.31 170 GLY B C 1
ATOM 4052 O O . GLY B 1 170 ? 5.227 -25.984 -20.922 1 97.31 170 GLY B O 1
ATOM 4053 N N . VAL B 1 171 ? 6.406 -26.219 -22.891 1 96.19 171 VAL B N 1
ATOM 4054 C CA . VAL B 1 171 ? 7.539 -26.906 -22.281 1 96.19 171 VAL B CA 1
ATOM 4055 C C . VAL B 1 171 ? 8.469 -25.891 -21.625 1 96.19 171 VAL B C 1
ATOM 4057 O O . VAL B 1 171 ? 8.75 -24.828 -22.203 1 96.19 171 VAL B O 1
ATOM 4060 N N . TYR B 1 172 ? 8.844 -26.141 -20.391 1 95.31 172 TYR B N 1
ATOM 4061 C CA . TYR B 1 172 ? 9.844 -25.312 -19.734 1 95.31 172 TYR B CA 1
ATOM 4062 C C . TYR B 1 172 ? 11.25 -25.703 -20.172 1 95.31 172 TYR B C 1
ATOM 4064 O O . TYR B 1 172 ? 11.609 -26.891 -20.125 1 95.31 172 TYR B O 1
ATOM 4072 N N . ARG B 1 173 ? 12 -24.734 -20.594 1 90.5 173 ARG B N 1
ATOM 4073 C CA . ARG B 1 173 ? 13.391 -24.891 -21 1 90.5 173 ARG B CA 1
ATOM 4074 C C . ARG B 1 173 ? 14.305 -23.969 -20.188 1 90.5 173 ARG B C 1
ATOM 4076 O O . ARG B 1 173 ? 14.242 -22.75 -20.312 1 90.5 173 ARG B O 1
ATOM 4083 N N . PRO B 1 174 ? 15.18 -24.688 -19.266 1 87.12 174 PRO B N 1
ATOM 4084 C CA . PRO B 1 174 ? 16.078 -23.859 -18.484 1 87.12 174 PRO B CA 1
ATOM 4085 C C . PRO B 1 174 ? 16.969 -22.969 -19.344 1 87.12 174 PRO B C 1
ATOM 4087 O O . PRO B 1 174 ? 17.438 -23.406 -20.406 1 87.12 174 PRO B O 1
ATOM 4090 N N . GLY B 1 175 ? 17.453 -21.891 -18.75 1 68.94 175 GLY B N 1
ATOM 4091 C CA . GLY B 1 175 ? 18.422 -21.016 -19.406 1 68.94 175 GLY B CA 1
ATOM 4092 C C . GLY B 1 175 ? 17.891 -20.344 -20.656 1 68.94 175 GLY B C 1
ATOM 4093 O O . GLY B 1 175 ? 18.531 -19.453 -21.203 1 68.94 175 GLY B O 1
ATOM 4094 N N . ILE B 1 176 ? 17.078 -21.203 -21.344 1 55.44 176 ILE B N 1
ATOM 4095 C CA . ILE B 1 176 ? 16.641 -20.734 -22.641 1 55.44 176 ILE B CA 1
ATOM 4096 C C . ILE B 1 176 ? 15.984 -19.359 -22.5 1 55.44 176 ILE B C 1
ATOM 4098 O O . ILE B 1 176 ? 14.961 -19.219 -21.828 1 55.44 176 ILE B O 1
ATOM 4102 N N . LEU B 1 177 ? 16.938 -18.422 -22.453 1 56.47 177 LEU B N 1
ATOM 4103 C CA . LEU B 1 177 ? 16.453 -17.062 -22.625 1 56.47 177 LEU B CA 1
ATOM 4104 C C . LEU B 1 177 ? 15.336 -17.016 -23.656 1 56.47 177 LEU B C 1
ATOM 4106 O O . LEU B 1 177 ? 15.039 -18.016 -24.312 1 56.47 177 LEU B O 1
ATOM 4110 N N . ILE B 1 178 ? 15.016 -15.734 -24.078 1 62.78 178 ILE B N 1
ATOM 4111 C CA . ILE B 1 178 ? 13.945 -15.133 -24.859 1 62.78 178 ILE B CA 1
ATOM 4112 C C . ILE B 1 178 ? 14.219 -15.336 -26.344 1 62.78 178 ILE B C 1
ATOM 4114 O O . ILE B 1 178 ? 15.305 -15.008 -26.828 1 62.78 178 ILE B O 1
ATOM 4118 N N . ASN B 1 179 ? 13.742 -16.5 -26.875 1 67.62 179 ASN B N 1
ATOM 4119 C CA . ASN B 1 179 ? 13.664 -16.562 -28.328 1 67.62 179 ASN B CA 1
ATOM 4120 C C . ASN B 1 179 ? 12.352 -15.977 -28.844 1 67.62 179 ASN B C 1
ATOM 4122 O O . ASN B 1 179 ? 11.289 -16.25 -28.297 1 67.62 179 ASN B O 1
ATOM 4126 N N . ASP B 1 180 ? 12.578 -15.125 -29.781 1 70.94 180 ASP B N 1
ATOM 4127 C CA . ASP B 1 180 ? 11.406 -14.422 -30.312 1 70.94 180 ASP B CA 1
ATOM 4128 C C . ASP B 1 180 ? 10.453 -15.398 -31 1 70.94 180 ASP B C 1
ATOM 4130 O O . ASP B 1 180 ? 9.258 -15.109 -31.125 1 70.94 180 ASP B O 1
ATOM 4134 N N . ASP B 1 181 ? 10.953 -16.562 -31.391 1 78.06 181 ASP B N 1
ATOM 4135 C CA . ASP B 1 181 ? 10.094 -17.516 -32.062 1 78.06 181 ASP B CA 1
ATOM 4136 C C . ASP B 1 181 ? 10.539 -18.953 -31.797 1 78.06 181 ASP B C 1
ATOM 4138 O O . ASP B 1 181 ? 10.914 -19.688 -32.719 1 78.06 181 ASP B O 1
ATOM 4142 N N . PRO B 1 182 ? 10.344 -19.359 -30.531 1 83.62 182 PRO B N 1
ATOM 4143 C CA . PRO B 1 182 ? 10.742 -20.734 -30.234 1 83.62 182 PRO B CA 1
ATOM 4144 C C . PRO B 1 182 ? 9.805 -21.766 -30.859 1 83.62 182 PRO B C 1
ATOM 4146 O O . PRO B 1 182 ? 8.633 -21.484 -31.094 1 83.62 182 PRO B O 1
ATOM 4149 N N . LYS B 1 183 ? 10.406 -22.9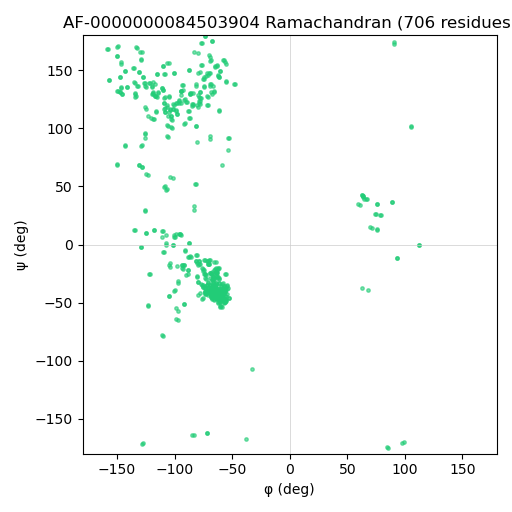53 -31.25 1 90.62 183 LYS B N 1
ATOM 4150 C CA . LYS B 1 183 ? 9.633 -24.062 -31.781 1 90.62 183 LYS B CA 1
ATOM 4151 C C . LYS B 1 183 ? 9.773 -25.297 -30.891 1 90.62 183 LYS B C 1
ATOM 4153 O O . LYS B 1 183 ? 10.852 -25.562 -30.359 1 90.62 183 LYS B O 1
ATOM 4158 N N . ASN B 1 184 ? 8.688 -26 -30.688 1 93.69 184 ASN B N 1
ATOM 4159 C CA . ASN B 1 184 ? 8.734 -27.281 -30 1 93.69 184 ASN B CA 1
ATOM 4160 C C . ASN B 1 184 ? 9.32 -28.375 -30.891 1 93.69 184 ASN B C 1
ATOM 4162 O O . ASN B 1 184 ? 9.094 -28.391 -32.094 1 93.69 184 ASN B O 1
ATOM 4166 N N . THR B 1 185 ? 10.078 -29.312 -30.344 1 94.56 185 THR B N 1
ATOM 4167 C CA . THR B 1 185 ? 10.406 -30.547 -31.031 1 94.56 185 THR B CA 1
ATOM 4168 C C . THR B 1 185 ? 9.18 -31.438 -31.172 1 94.56 185 THR B C 1
ATOM 4170 O O . THR B 1 185 ? 8.18 -31.234 -30.484 1 94.56 185 THR B O 1
ATOM 4173 N N . PRO B 1 186 ? 9.289 -32.344 -32.062 1 96.5 186 PRO B N 1
ATOM 4174 C CA . PRO B 1 186 ? 8.172 -33.281 -32.156 1 96.5 186 PRO B CA 1
ATOM 4175 C C . PRO B 1 186 ? 7.867 -34 -30.828 1 96.5 186 PRO B C 1
ATOM 4177 O O . PRO B 1 186 ? 6.699 -34.188 -30.5 1 96.5 186 PRO B O 1
ATOM 4180 N N . GLU B 1 187 ? 8.883 -34.312 -30.125 1 95.62 187 GLU B N 1
ATOM 4181 C CA . GLU B 1 187 ? 8.703 -34.969 -28.844 1 95.62 187 GLU B CA 1
ATOM 4182 C C . GLU B 1 187 ? 8.016 -34.031 -27.844 1 95.62 187 GLU B C 1
ATOM 4184 O O . GLU B 1 187 ? 7.121 -34.469 -27.109 1 95.62 187 GLU B O 1
ATOM 4189 N N . GLU B 1 188 ? 8.445 -32.812 -27.844 1 95.38 188 GLU B N 1
ATOM 4190 C CA . GLU B 1 188 ? 7.836 -31.844 -26.969 1 95.38 188 GLU B CA 1
ATOM 4191 C C . GLU B 1 188 ? 6.371 -31.609 -27.328 1 95.38 188 GLU B C 1
ATOM 4193 O O . GLU B 1 188 ? 5.516 -31.5 -26.453 1 95.38 188 GLU B O 1
ATOM 4198 N N . ASP B 1 189 ? 6.109 -31.531 -28.578 1 96.5 189 ASP B N 1
ATOM 4199 C CA . ASP B 1 189 ? 4.738 -31.344 -29.047 1 96.5 189 ASP B CA 1
ATOM 4200 C C . ASP B 1 189 ? 3.855 -32.5 -28.609 1 96.5 189 ASP B C 1
ATOM 4202 O O . ASP B 1 189 ? 2.711 -32.312 -28.203 1 96.5 189 ASP B O 1
ATOM 4206 N N . GLU B 1 190 ? 4.391 -33.625 -28.75 1 96.81 190 GLU B N 1
ATOM 4207 C CA . GLU B 1 190 ? 3.621 -34.812 -28.359 1 96.81 190 GLU B CA 1
ATOM 4208 C C . GLU B 1 190 ? 3.33 -34.812 -26.875 1 96.81 190 GLU B C 1
ATOM 4210 O O . GLU B 1 190 ? 2.242 -35.219 -26.438 1 96.81 190 GLU B O 1
ATOM 4215 N N . GLN B 1 191 ? 4.301 -34.531 -26.094 1 96.31 191 GLN B N 1
ATOM 4216 C CA . GLN B 1 191 ? 4.109 -34.438 -24.656 1 96.31 191 GLN B CA 1
ATOM 4217 C C . GLN B 1 191 ? 3.012 -33.438 -24.297 1 96.31 191 GLN B C 1
ATOM 4219 O O . GLN B 1 191 ? 2.145 -33.719 -23.469 1 96.31 191 GLN B O 1
ATOM 4224 N N . LEU B 1 192 ? 3.047 -32.281 -24.969 1 98.25 192 LEU B N 1
ATOM 4225 C CA . LEU B 1 192 ? 2.078 -31.203 -24.719 1 98.25 192 LEU B CA 1
ATOM 4226 C C . LEU B 1 192 ? 0.685 -31.625 -25.188 1 98.25 192 LEU B C 1
ATOM 4228 O O . LEU B 1 192 ? -0.299 -31.406 -24.469 1 98.25 192 LEU B O 1
ATOM 4232 N N . GLN B 1 193 ? 0.626 -32.281 -26.297 1 98.06 193 GLN B N 1
ATOM 4233 C CA . GLN B 1 193 ? -0.664 -32.688 -26.844 1 98.06 193 GLN B CA 1
ATOM 4234 C C . GLN B 1 193 ? -1.289 -33.812 -26.016 1 98.06 193 GLN B C 1
ATOM 4236 O O . GLN B 1 193 ? -2.512 -33.875 -25.875 1 98.06 193 GLN B O 1
ATOM 4241 N N . ALA B 1 194 ? -0.46 -34.688 -25.547 1 97.25 194 ALA B N 1
ATOM 4242 C CA . ALA B 1 194 ? -0.963 -35.75 -24.688 1 97.25 194 ALA B CA 1
ATOM 4243 C C . ALA B 1 194 ? -1.63 -35.188 -23.438 1 97.25 194 ALA B C 1
ATOM 4245 O O . ALA B 1 194 ? -2.713 -35.625 -23.047 1 97.25 194 ALA B O 1
ATOM 4246 N N . PHE B 1 195 ? -1.009 -34.219 -22.859 1 97.94 195 PHE B N 1
ATOM 4247 C CA . PHE B 1 195 ? -1.582 -33.562 -21.688 1 97.94 195 PHE B CA 1
ATOM 4248 C C . PHE B 1 195 ? -2.83 -32.781 -22.062 1 97.94 195 PHE B C 1
ATOM 4250 O O . PHE B 1 195 ? -3.84 -32.844 -21.359 1 97.94 195 PHE B O 1
ATOM 4257 N N . ALA B 1 196 ? -2.771 -32.062 -23.172 1 98.56 196 ALA B N 1
ATOM 4258 C CA . ALA B 1 196 ? -3.893 -31.25 -23.656 1 98.56 196 ALA B CA 1
ATOM 4259 C C . ALA B 1 196 ? -5.129 -32.125 -23.891 1 98.56 196 ALA B C 1
ATOM 4261 O O . ALA B 1 196 ? -6.254 -31.688 -23.625 1 98.56 196 ALA B O 1
ATOM 4262 N N . ARG B 1 197 ? -4.93 -33.312 -24.391 1 97.69 197 ARG B N 1
ATOM 4263 C CA . ARG B 1 197 ? -6.043 -34.219 -24.641 1 97.69 197 ARG B CA 1
ATOM 4264 C C . ARG B 1 197 ? -6.766 -34.562 -23.344 1 97.69 197 ARG B C 1
ATOM 4266 O O . ARG B 1 197 ? -7.992 -34.656 -23.312 1 97.69 197 ARG B O 1
ATOM 4273 N N . LEU B 1 198 ? -6.031 -34.75 -22.266 1 97.38 198 LEU B N 1
ATOM 4274 C CA . LEU B 1 198 ? -6.633 -35.062 -20.969 1 97.38 198 LEU B CA 1
ATOM 4275 C C . LEU B 1 198 ? -7.461 -33.875 -20.469 1 97.38 198 LEU B C 1
ATOM 4277 O O . LEU B 1 198 ? -8.57 -34.062 -19.953 1 97.38 198 LEU B O 1
ATOM 4281 N N . ILE B 1 199 ? -6.941 -32.625 -20.641 1 98.31 199 ILE B N 1
ATOM 4282 C CA . ILE B 1 199 ? -7.633 -31.438 -20.188 1 98.31 199 ILE B CA 1
ATOM 4283 C C . ILE B 1 199 ? -8.922 -31.25 -20.984 1 98.31 199 ILE B C 1
ATOM 4285 O O . ILE B 1 199 ? -9.992 -31.016 -20.406 1 98.31 199 ILE B O 1
ATOM 4289 N N . ARG B 1 200 ? -8.805 -31.453 -22.25 1 98.06 200 ARG B N 1
ATOM 4290 C CA . ARG B 1 200 ? -9.961 -31.281 -23.125 1 98.06 200 ARG B CA 1
ATOM 4291 C C . ARG B 1 200 ? -11.016 -32.344 -22.859 1 98.06 200 ARG B C 1
ATOM 4293 O O . ARG B 1 200 ? -12.219 -32.062 -22.922 1 98.06 200 ARG B O 1
ATOM 4300 N N . ALA B 1 201 ? -10.57 -33.531 -22.562 1 96.88 201 ALA B N 1
ATOM 4301 C CA . ALA B 1 201 ? -11.492 -34.625 -22.281 1 96.88 201 ALA B CA 1
ATOM 4302 C C . ALA B 1 201 ? -12.352 -34.312 -21.062 1 96.88 201 ALA B C 1
ATOM 4304 O O . ALA B 1 201 ? -13.5 -34.75 -20.984 1 96.88 201 ALA B O 1
ATOM 4305 N N . GLY B 1 202 ? -11.836 -33.562 -20.172 1 97.31 202 GLY B N 1
ATOM 4306 C CA . GLY B 1 202 ? -12.555 -33.188 -18.969 1 97.31 202 GLY B CA 1
ATOM 4307 C C . GLY B 1 202 ? -13.273 -31.859 -19.109 1 97.31 202 GLY B C 1
ATOM 4308 O O . GLY B 1 202 ? -13.648 -31.25 -18.094 1 97.31 202 GLY B O 1
ATOM 4309 N N . ASN B 1 203 ? -13.312 -31.312 -20.297 1 97.38 203 ASN B N 1
ATOM 4310 C CA . ASN B 1 203 ? -13.984 -30.062 -20.625 1 97.38 203 ASN B CA 1
ATOM 4311 C C . ASN B 1 203 ? -13.188 -28.859 -20.109 1 97.38 203 ASN B C 1
ATOM 4313 O O . ASN B 1 203 ? -13.766 -27.844 -19.75 1 97.38 203 ASN B O 1
ATOM 4317 N N . GLY B 1 204 ? -11.93 -29 -19.969 1 97.94 204 GLY B N 1
ATOM 4318 C CA . GLY B 1 204 ? -11.047 -27.875 -19.75 1 97.94 204 GLY B CA 1
ATOM 4319 C C . GLY B 1 204 ? -10.562 -27.234 -21.031 1 97.94 204 GLY B C 1
ATOM 4320 O O . GLY B 1 204 ? -10.555 -27.875 -22.094 1 97.94 204 GLY B O 1
ATOM 4321 N N . ASP B 1 205 ? -10.297 -25.938 -20.953 1 98.38 205 ASP B N 1
ATOM 4322 C CA . ASP B 1 205 ? -9.695 -25.234 -22.078 1 98.38 205 ASP B CA 1
ATOM 4323 C C . ASP B 1 205 ? -8.172 -25.203 -21.953 1 98.38 205 ASP B C 1
ATOM 4325 O O . ASP B 1 205 ? -7.641 -25.016 -20.859 1 98.38 205 ASP B O 1
ATOM 4329 N N . ILE B 1 206 ? -7.48 -25.453 -23.094 1 98.5 206 ILE B N 1
ATOM 4330 C CA . ILE B 1 206 ? -6.023 -25.406 -23.047 1 98.5 206 ILE B CA 1
ATOM 4331 C C . ILE B 1 206 ? -5.477 -24.969 -24.406 1 98.5 206 ILE B C 1
ATOM 4333 O O . ILE B 1 206 ? -5.988 -25.375 -25.453 1 98.5 206 ILE B O 1
ATOM 4337 N N . GLU B 1 207 ? -4.613 -24.062 -24.391 1 98.25 207 GLU B N 1
ATOM 4338 C CA . GLU B 1 207 ? -3.797 -23.656 -25.531 1 98.25 207 GLU B CA 1
ATOM 4339 C C . GLU B 1 207 ? -2.346 -24.094 -25.359 1 98.25 207 GLU B C 1
ATOM 4341 O O . GLU B 1 207 ? -1.734 -23.844 -24.312 1 98.25 207 GLU B O 1
ATOM 4346 N N . VAL B 1 208 ? -1.812 -24.797 -26.359 1 97.94 208 VAL B N 1
ATOM 4347 C CA . VAL B 1 208 ? -0.414 -25.219 -26.328 1 97.94 208 VAL B CA 1
ATOM 4348 C C . VAL B 1 208 ? 0.441 -24.188 -27.078 1 97.94 208 VAL B C 1
ATOM 4350 O O . VAL B 1 208 ? 0.095 -23.766 -28.188 1 97.94 208 VAL B O 1
ATOM 4353 N N . VAL B 1 209 ? 1.563 -23.766 -26.438 1 95.06 209 VAL B N 1
ATOM 4354 C CA . VAL B 1 209 ? 2.408 -22.75 -27.047 1 95.06 209 VAL B CA 1
ATOM 4355 C C . VAL B 1 209 ? 3.875 -23.141 -26.938 1 95.06 209 VAL B C 1
ATOM 4357 O O . VAL B 1 209 ? 4.258 -23.859 -26 1 95.06 209 VAL B O 1
ATOM 4360 N N . PRO B 1 210 ? 4.727 -22.719 -27.844 1 93.5 210 PRO B N 1
ATOM 4361 C CA . PRO B 1 210 ? 6.164 -22.969 -27.75 1 93.5 210 PRO B CA 1
ATOM 4362 C C . PRO B 1 210 ? 6.875 -21.984 -26.828 1 93.5 210 PRO B C 1
ATOM 4364 O O . PRO B 1 210 ? 8.039 -22.188 -26.469 1 93.5 210 PRO B O 1
ATOM 4367 N N . ASP B 1 211 ? 6.207 -20.844 -26.453 1 91.38 211 ASP B N 1
ATOM 4368 C CA . ASP B 1 211 ? 6.852 -19.734 -25.75 1 91.38 211 ASP B CA 1
ATOM 4369 C C . ASP B 1 211 ? 6.133 -19.438 -24.438 1 91.38 211 ASP B C 1
ATOM 4371 O O . ASP B 1 211 ? 5.781 -18.281 -24.172 1 91.38 211 ASP B O 1
ATOM 4375 N N . ILE B 1 212 ? 6.078 -20.422 -23.562 1 93.94 212 ILE B N 1
ATOM 4376 C CA . ILE B 1 212 ? 5.262 -20.328 -22.359 1 93.94 212 ILE B CA 1
ATOM 4377 C C . ILE B 1 212 ? 5.836 -19.266 -21.438 1 93.94 212 ILE B C 1
ATOM 4379 O O . ILE B 1 212 ? 5.09 -18.562 -20.75 1 93.94 212 ILE B O 1
ATOM 4383 N N . GLN B 1 213 ? 7.129 -19.031 -21.422 1 92.56 213 GLN B N 1
ATOM 4384 C CA . GLN B 1 213 ? 7.723 -18.031 -20.547 1 92.56 213 GLN B CA 1
ATOM 4385 C C . GLN B 1 213 ? 7.297 -16.625 -20.938 1 92.56 213 GLN B C 1
ATOM 4387 O O . GLN B 1 213 ? 7.055 -15.781 -20.078 1 92.56 213 GLN B O 1
ATOM 4392 N N . ARG B 1 214 ? 7.203 -16.406 -22.266 1 91.69 214 ARG B N 1
ATOM 4393 C CA . ARG B 1 214 ? 6.715 -15.133 -22.766 1 91.69 214 ARG B CA 1
ATOM 4394 C C . ARG B 1 214 ? 5.254 -14.914 -22.391 1 91.69 214 ARG B C 1
ATOM 4396 O O . ARG B 1 214 ? 4.867 -13.82 -21.984 1 91.69 214 ARG B O 1
ATOM 4403 N N . LYS B 1 215 ? 4.492 -15.969 -22.578 1 93.25 215 LYS B N 1
ATOM 4404 C CA . LYS B 1 215 ? 3.076 -15.891 -22.234 1 93.25 215 LYS B CA 1
ATOM 4405 C C . LYS B 1 215 ? 2.887 -15.594 -20.75 1 93.25 215 LYS B C 1
ATOM 4407 O O . LYS B 1 215 ? 2.033 -14.789 -20.375 1 93.25 215 LYS B O 1
ATOM 4412 N N . LYS B 1 216 ? 3.705 -16.203 -19.938 1 94.88 216 LYS B N 1
ATOM 4413 C CA . LYS B 1 216 ? 3.631 -15.977 -18.484 1 94.88 216 LYS B CA 1
ATOM 4414 C C . LYS B 1 216 ? 4.082 -14.562 -18.125 1 94.88 216 LYS B C 1
ATOM 4416 O O . LYS B 1 216 ? 3.512 -13.938 -17.234 1 94.88 216 LYS B O 1
ATOM 4421 N N . PHE B 1 217 ? 5.105 -14.102 -18.812 1 94.38 217 PHE B N 1
ATOM 4422 C CA . PHE B 1 217 ? 5.562 -12.734 -18.562 1 94.38 217 PHE B CA 1
ATOM 4423 C C . PHE B 1 217 ? 4.465 -11.734 -18.875 1 94.38 217 PHE B C 1
ATOM 4425 O O . PHE B 1 217 ? 4.195 -10.828 -18.094 1 94.38 217 PHE B O 1
ATOM 4432 N N . ALA B 1 218 ? 3.826 -11.945 -20.031 1 93.81 218 ALA B N 1
ATOM 4433 C CA . ALA B 1 218 ? 2.758 -11.047 -20.469 1 93.81 218 ALA B CA 1
ATOM 4434 C C . ALA B 1 218 ? 1.592 -11.07 -19.484 1 93.81 218 ALA B C 1
ATOM 4436 O O . ALA B 1 218 ? 1.041 -10.023 -19.141 1 93.81 218 ALA B O 1
ATOM 4437 N N . LYS B 1 219 ? 1.237 -12.203 -19.016 1 95.06 219 LYS B N 1
ATOM 4438 C CA . LYS B 1 219 ? 0.164 -12.328 -18.047 1 95.06 219 LYS B CA 1
ATOM 4439 C C . LYS B 1 219 ? 0.536 -11.633 -16.734 1 95.06 219 LYS B C 1
ATOM 4441 O O . LYS B 1 219 ? -0.321 -11.047 -16.062 1 95.06 219 LYS B O 1
ATOM 4446 N N . ASN B 1 220 ? 1.827 -11.688 -16.375 1 96.94 220 ASN B N 1
ATOM 4447 C CA . ASN B 1 220 ? 2.291 -11.18 -15.086 1 96.94 220 ASN B CA 1
ATOM 4448 C C . ASN B 1 220 ? 2.236 -9.656 -15.031 1 96.94 220 ASN B C 1
ATOM 4450 O O . ASN B 1 220 ? 2.287 -9.062 -13.953 1 96.94 220 ASN B O 1
ATOM 4454 N N . LEU B 1 221 ? 2.121 -8.984 -16.234 1 97.88 221 LEU B N 1
ATOM 4455 C CA . LEU B 1 221 ? 2.002 -7.531 -16.266 1 97.88 221 LEU B CA 1
ATOM 4456 C C . LEU B 1 221 ? 0.813 -7.066 -15.43 1 97.88 221 LEU B C 1
ATOM 4458 O O . LEU B 1 221 ? 0.919 -6.09 -14.68 1 97.88 221 LEU B O 1
ATOM 4462 N N . TRP B 1 222 ? -0.25 -7.812 -15.523 1 97.56 222 TRP B N 1
ATOM 4463 C CA . TRP B 1 222 ? -1.459 -7.473 -14.781 1 97.56 222 TRP B CA 1
ATOM 4464 C C . TRP B 1 222 ? -1.237 -7.625 -13.281 1 97.56 222 TRP B C 1
ATOM 4466 O O . TRP B 1 222 ? -1.689 -6.793 -12.492 1 97.56 222 TRP B O 1
ATOM 4476 N N . ASN B 1 223 ? -0.534 -8.648 -12.828 1 97.94 223 ASN B N 1
ATOM 4477 C CA . ASN B 1 223 ? -0.27 -8.883 -11.414 1 97.94 223 ASN B CA 1
ATOM 4478 C C . ASN B 1 223 ? 0.677 -7.836 -10.836 1 97.94 223 ASN B C 1
ATOM 4480 O O . ASN B 1 223 ? 0.522 -7.418 -9.688 1 97.94 223 ASN B O 1
ATOM 4484 N N . LEU B 1 224 ? 1.643 -7.375 -11.648 1 98.5 224 LEU B N 1
ATOM 4485 C CA . LEU B 1 224 ? 2.643 -6.395 -11.242 1 98.5 224 LEU B CA 1
ATOM 4486 C C . LEU B 1 224 ? 2.002 -5.031 -10.992 1 98.5 224 LEU B C 1
ATOM 4488 O O . LEU B 1 224 ? 2.586 -4.18 -10.32 1 98.5 224 LEU B O 1
ATOM 4492 N N . SER B 1 225 ? 0.889 -4.828 -11.609 1 98.31 225 SER B N 1
ATOM 4493 C CA . SER B 1 225 ? 0.205 -3.541 -11.531 1 98.31 225 SER B CA 1
ATOM 4494 C C . SER B 1 225 ? -1.087 -3.65 -10.727 1 98.31 225 SER B C 1
ATOM 4496 O O . SER B 1 225 ? -1.076 -3.52 -9.5 1 98.31 225 SER B O 1
ATOM 4498 N N . PHE B 1 226 ? -2.143 -4.164 -11.289 1 97.75 226 PHE B N 1
ATOM 4499 C CA . PHE B 1 226 ? -3.473 -4.16 -10.695 1 97.75 226 PHE B CA 1
ATOM 4500 C C . PHE B 1 226 ? -3.506 -5.023 -9.438 1 97.75 226 PHE B C 1
ATOM 4502 O O . PHE B 1 226 ? -3.98 -4.586 -8.391 1 97.75 226 PHE B O 1
ATOM 4509 N N . ALA B 1 227 ? -2.988 -6.219 -9.469 1 97.75 227 ALA B N 1
ATOM 4510 C CA . ALA B 1 227 ? -3.076 -7.109 -8.312 1 97.75 227 ALA B CA 1
ATOM 4511 C C . ALA B 1 227 ? -2.248 -6.582 -7.148 1 97.75 227 ALA B C 1
ATOM 4513 O O . ALA B 1 227 ? -2.713 -6.562 -6.008 1 97.75 227 ALA B O 1
ATOM 4514 N N . ALA B 1 228 ? -0.985 -6.16 -7.457 1 98.62 228 ALA B N 1
ATOM 4515 C CA . ALA B 1 228 ? -0.101 -5.652 -6.41 1 98.62 228 ALA B CA 1
ATOM 4516 C C . ALA B 1 228 ? -0.67 -4.383 -5.781 1 98.62 228 ALA B C 1
ATOM 4518 O O . ALA B 1 228 ? -0.7 -4.25 -4.555 1 98.62 228 ALA B O 1
ATOM 4519 N N . PHE B 1 229 ? -1.152 -3.482 -6.652 1 98.62 229 PHE B N 1
ATOM 4520 C CA . PHE B 1 229 ? -1.692 -2.219 -6.168 1 98.62 229 PHE B CA 1
ATOM 4521 C C . PHE B 1 229 ? -2.984 -2.445 -5.391 1 98.62 229 PHE B C 1
ATOM 4523 O O . PHE B 1 229 ? -3.186 -1.856 -4.328 1 98.62 229 PHE B O 1
ATOM 4530 N N . ALA B 1 230 ? -3.871 -3.307 -5.902 1 98.12 230 ALA B N 1
ATOM 4531 C CA . ALA B 1 230 ? -5.121 -3.635 -5.223 1 98.12 230 ALA B CA 1
ATOM 4532 C C . ALA B 1 230 ? -4.855 -4.191 -3.824 1 98.12 230 ALA B C 1
ATOM 4534 O O . ALA B 1 230 ? -5.586 -3.889 -2.879 1 98.12 230 ALA B O 1
ATOM 4535 N N . THR B 1 231 ? -3.834 -4.996 -3.727 1 98.5 231 THR B N 1
ATOM 4536 C CA . THR B 1 231 ? -3.471 -5.617 -2.457 1 98.5 231 THR B CA 1
ATOM 4537 C C . THR B 1 231 ? -2.973 -4.57 -1.466 1 98.5 231 THR B C 1
ATOM 4539 O O . THR B 1 231 ? -3.369 -4.574 -0.298 1 98.5 231 THR B O 1
ATOM 4542 N N . LEU B 1 232 ? -2.188 -3.646 -1.925 1 98.56 232 LEU B N 1
ATOM 4543 C CA . LEU B 1 232 ? -1.66 -2.602 -1.054 1 98.56 232 LEU B CA 1
ATOM 4544 C C . LEU B 1 232 ? -2.771 -1.669 -0.587 1 98.56 232 LEU B C 1
ATOM 4546 O O . LEU B 1 232 ? -2.816 -1.285 0.584 1 98.56 232 LEU B O 1
ATOM 4550 N N . ILE B 1 233 ? -3.689 -1.329 -1.49 1 98.25 233 ILE B N 1
ATOM 4551 C CA . ILE B 1 233 ? -4.711 -0.358 -1.116 1 98.25 233 ILE B CA 1
ATOM 4552 C C . ILE B 1 233 ? -5.898 -1.078 -0.479 1 98.25 233 ILE B C 1
ATOM 4554 O O . ILE B 1 233 ? -6.801 -0.439 0.066 1 98.25 233 ILE B O 1
ATOM 4558 N N . ARG B 1 234 ? -5.98 -2.402 -0.531 1 97.44 234 ARG B N 1
ATOM 4559 C CA . ARG B 1 234 ? -7.016 -3.248 0.055 1 97.44 234 ARG B CA 1
ATOM 4560 C C . ARG B 1 234 ? -8.375 -2.965 -0.574 1 97.44 234 ARG B C 1
ATOM 4562 O O . ARG B 1 234 ? -9.383 -2.857 0.131 1 97.44 234 ARG B O 1
ATOM 4569 N N . GLN B 1 235 ? -8.391 -2.799 -1.883 1 96.19 235 GLN B N 1
ATOM 4570 C CA . GLN B 1 235 ? -9.609 -2.625 -2.66 1 96.19 235 GLN B CA 1
ATOM 4571 C C . GLN B 1 235 ? -9.508 -3.322 -4.012 1 96.19 235 GLN B C 1
ATOM 4573 O O . GLN B 1 235 ? -8.422 -3.395 -4.598 1 96.19 235 GLN B O 1
ATOM 4578 N N . PRO B 1 236 ? -10.648 -3.801 -4.57 1 95.25 236 PRO B N 1
ATOM 4579 C CA . PRO B 1 236 ? -10.617 -4.469 -5.875 1 95.25 236 PRO B CA 1
ATOM 4580 C C . PRO B 1 236 ? -10.414 -3.492 -7.031 1 95.25 236 PRO B C 1
ATOM 4582 O O . PRO B 1 236 ? -10.367 -2.277 -6.816 1 95.25 236 PRO B O 1
ATOM 4585 N N . CYS B 1 237 ? -10.352 -3.938 -8.25 1 95.38 237 CYS B N 1
ATOM 4586 C CA . CYS B 1 237 ? -9.914 -3.225 -9.445 1 95.38 237 CYS B CA 1
ATOM 4587 C C . CYS B 1 237 ? -10.844 -2.059 -9.75 1 95.38 237 CYS B C 1
ATOM 4589 O O . CYS B 1 237 ? -10.398 -1.019 -10.242 1 95.38 237 CYS B O 1
ATOM 4591 N N . PRO B 1 238 ? -12.172 -2.145 -9.461 1 95.75 238 PRO B N 1
ATOM 4592 C CA . PRO B 1 238 ? -13.031 -1 -9.773 1 95.75 238 PRO B CA 1
ATOM 4593 C C . PRO B 1 238 ? -12.555 0.292 -9.117 1 95.75 238 PRO B C 1
ATOM 4595 O O . PRO B 1 238 ? -12.781 1.381 -9.648 1 95.75 238 PRO B O 1
ATOM 4598 N N . ALA B 1 239 ? -11.844 0.209 -8.039 1 96.19 239 ALA B N 1
ATOM 4599 C CA . ALA B 1 239 ? -11.375 1.379 -7.301 1 96.19 239 ALA B CA 1
ATOM 4600 C C . ALA B 1 239 ? -10.422 2.221 -8.148 1 96.19 239 ALA B C 1
ATOM 4602 O O . ALA B 1 239 ? -10.305 3.43 -7.941 1 96.19 239 ALA B O 1
ATOM 4603 N N . PHE B 1 240 ? -9.766 1.613 -9.164 1 97.25 240 PHE B N 1
ATOM 4604 C CA . PHE B 1 240 ? -8.812 2.311 -10.016 1 97.25 240 PHE B CA 1
ATOM 4605 C C . PHE B 1 240 ? -9.539 3.098 -11.102 1 97.25 240 PHE B C 1
ATOM 4607 O O . PHE B 1 240 ? -8.922 3.91 -11.797 1 97.25 240 PHE B O 1
ATOM 4614 N N . PHE B 1 241 ? -10.852 2.873 -11.195 1 96.44 241 PHE B N 1
ATOM 4615 C CA . PHE B 1 241 ? -11.539 3.416 -12.359 1 96.44 241 PHE B CA 1
ATOM 4616 C C . PHE B 1 241 ? -12.711 4.289 -11.93 1 96.44 241 PHE B C 1
ATOM 4618 O O . PHE B 1 241 ? -13.586 4.602 -12.742 1 96.44 241 PHE B O 1
ATOM 4625 N N . TRP B 1 242 ? -12.852 4.621 -10.625 1 95.38 242 TRP B N 1
ATOM 4626 C CA . TRP B 1 242 ? -13.82 5.629 -10.211 1 95.38 242 TRP B CA 1
ATOM 4627 C C . TRP B 1 242 ? -13.555 6.957 -10.914 1 95.38 242 TRP B C 1
ATOM 4629 O O . TRP B 1 242 ? -12.438 7.219 -11.367 1 95.38 242 TRP B O 1
ATOM 4639 N N . LYS B 1 243 ? -14.547 7.77 -10.969 1 94.81 243 LYS B N 1
ATOM 4640 C CA . LYS B 1 243 ? -14.414 9.094 -11.562 1 94.81 243 LYS B CA 1
ATOM 4641 C C . LYS B 1 243 ? -13.305 9.898 -10.883 1 94.81 243 LYS B C 1
ATOM 4643 O O . LYS B 1 243 ? -12.562 10.625 -11.547 1 94.81 243 LYS B O 1
ATOM 4648 N N . GLU B 1 244 ? -13.125 9.75 -9.609 1 95 244 GLU B N 1
ATOM 4649 C CA . GLU B 1 244 ? -12.195 10.531 -8.797 1 95 244 GLU B CA 1
ATOM 4650 C C . GLU B 1 244 ? -10.766 10 -8.938 1 95 244 GLU B C 1
ATOM 4652 O O . GLU B 1 244 ? -9.805 10.688 -8.586 1 95 244 GLU B O 1
ATOM 4657 N N . THR B 1 245 ? -10.633 8.719 -9.484 1 96.5 245 THR B N 1
ATOM 4658 C CA . THR B 1 245 ? -9.312 8.109 -9.344 1 96.5 245 THR B CA 1
ATOM 4659 C C . THR B 1 245 ? -8.742 7.738 -10.711 1 96.5 245 THR B C 1
ATOM 4661 O O . THR B 1 245 ? -7.523 7.691 -10.883 1 96.5 245 THR B O 1
ATOM 4664 N N . ALA B 1 246 ? -9.562 7.52 -11.672 1 96.38 246 ALA B N 1
ATOM 4665 C CA . ALA B 1 246 ? -9.156 6.914 -12.938 1 96.38 246 ALA B CA 1
ATOM 4666 C C . ALA B 1 246 ? -8.031 7.715 -13.586 1 96.38 246 ALA B C 1
ATOM 4668 O O . ALA B 1 246 ? -6.988 7.152 -13.945 1 96.38 246 ALA B O 1
ATOM 4669 N N . ASP B 1 247 ? -8.172 9 -13.703 1 96.81 247 ASP B N 1
ATOM 4670 C CA . ASP B 1 247 ? -7.184 9.852 -14.359 1 96.81 247 ASP B CA 1
ATOM 4671 C C . ASP B 1 247 ? -5.941 10.016 -13.492 1 96.81 247 ASP B C 1
ATOM 4673 O O . ASP B 1 247 ? -4.836 10.188 -14.008 1 96.81 247 ASP B O 1
ATOM 4677 N N . LYS B 1 248 ? -6.098 9.953 -12.18 1 96.88 248 LYS B N 1
ATOM 4678 C CA . LYS B 1 248 ? -5.012 10.203 -11.242 1 96.88 248 LYS B CA 1
ATOM 4679 C C . LYS B 1 248 ? -4.059 9.016 -11.164 1 96.88 248 LYS B C 1
ATOM 4681 O O . LYS B 1 248 ? -2.85 9.195 -11.016 1 96.88 248 LYS B O 1
ATOM 4686 N N . ILE B 1 249 ? -4.598 7.789 -11.289 1 98.12 249 ILE B N 1
ATOM 4687 C CA . ILE B 1 249 ? -3.797 6.59 -11.062 1 98.12 249 ILE B CA 1
ATOM 4688 C C . ILE B 1 249 ? -3.184 6.121 -12.383 1 98.12 249 ILE B C 1
ATOM 4690 O O . ILE B 1 249 ? -2.195 5.387 -12.391 1 98.12 249 ILE B O 1
ATOM 4694 N N . ARG B 1 250 ? -3.672 6.555 -13.516 1 98.12 250 ARG B N 1
ATOM 4695 C CA . ARG B 1 250 ? -3.299 6.031 -14.828 1 98.12 250 ARG B CA 1
ATOM 4696 C C . ARG B 1 250 ? -1.812 6.238 -15.094 1 98.12 250 ARG B C 1
ATOM 4698 O O . ARG B 1 250 ? -1.131 5.328 -15.578 1 98.12 250 ARG B O 1
ATOM 4705 N N . PRO B 1 251 ? -1.251 7.41 -14.828 1 98.19 251 PRO B N 1
ATOM 4706 C CA . PRO B 1 251 ? 0.181 7.578 -15.086 1 98.19 251 PRO B CA 1
ATOM 4707 C C . PRO B 1 251 ? 1.045 6.59 -14.312 1 98.19 251 PRO B C 1
ATOM 4709 O O . PRO B 1 251 ? 2.049 6.102 -14.828 1 98.19 251 PRO B O 1
ATOM 4712 N N . THR B 1 252 ? 0.7 6.324 -13.102 1 98.44 252 THR B N 1
ATOM 4713 C CA . THR B 1 252 ? 1.462 5.379 -12.289 1 98.44 252 THR B CA 1
ATOM 4714 C C . THR B 1 252 ? 1.327 3.961 -12.844 1 98.44 252 THR B C 1
ATOM 4716 O O . THR B 1 252 ? 2.309 3.217 -12.898 1 98.44 252 THR B O 1
ATOM 4719 N N . LEU B 1 253 ? 0.112 3.6 -13.25 1 98.75 253 LEU B N 1
ATOM 4720 C CA . LEU B 1 253 ? -0.084 2.309 -13.898 1 98.75 253 LEU B CA 1
ATOM 4721 C C . LEU B 1 253 ? 0.779 2.191 -15.148 1 98.75 253 LEU B C 1
ATOM 4723 O O . LEU B 1 253 ? 1.415 1.159 -15.375 1 98.75 253 LEU B O 1
ATOM 4727 N N . THR B 1 254 ? 0.763 3.242 -15.914 1 98.75 254 THR B N 1
ATOM 4728 C CA . THR B 1 254 ? 1.564 3.266 -17.125 1 98.75 254 THR B CA 1
ATOM 4729 C C . THR B 1 254 ? 3.047 3.105 -16.812 1 98.75 254 THR B C 1
ATOM 4731 O O . THR B 1 254 ? 3.75 2.332 -17.453 1 98.75 254 THR B O 1
ATOM 4734 N N . LYS B 1 255 ? 3.525 3.791 -15.797 1 98.62 255 LYS B N 1
ATOM 4735 C CA . LYS B 1 255 ? 4.945 3.775 -15.445 1 98.62 255 LYS B CA 1
ATOM 4736 C C . LYS B 1 255 ? 5.371 2.4 -14.945 1 98.62 255 LYS B C 1
ATOM 4738 O O . LYS B 1 255 ? 6.438 1.903 -15.305 1 98.62 255 LYS B O 1
ATOM 4743 N N . VAL B 1 256 ? 4.59 1.787 -14.094 1 98.75 256 VAL B N 1
ATOM 4744 C CA . VAL B 1 256 ? 4.98 0.499 -13.523 1 98.75 256 VAL B CA 1
ATOM 4745 C C . VAL B 1 256 ? 4.996 -0.562 -14.625 1 98.75 256 VAL B C 1
ATOM 4747 O O . VAL B 1 256 ? 5.879 -1.426 -14.648 1 98.75 256 VAL B O 1
ATOM 4750 N N . LEU B 1 257 ? 4.008 -0.517 -15.508 1 98.81 257 LEU B N 1
ATOM 4751 C CA . LEU B 1 257 ? 3.967 -1.451 -16.625 1 98.81 257 LEU B CA 1
ATOM 4752 C C . LEU B 1 257 ? 5.137 -1.213 -17.578 1 98.81 257 LEU B C 1
ATOM 4754 O O . LEU B 1 257 ? 5.695 -2.162 -18.125 1 98.81 257 LEU B O 1
ATOM 4758 N N . THR B 1 258 ? 5.496 0.027 -17.766 1 98.75 258 THR B N 1
ATOM 4759 C CA . THR B 1 258 ? 6.652 0.359 -18.594 1 98.75 258 THR B CA 1
ATOM 4760 C C . THR B 1 258 ? 7.934 -0.182 -17.969 1 98.75 258 THR B C 1
ATOM 4762 O O . THR B 1 258 ? 8.82 -0.664 -18.688 1 98.75 258 THR B O 1
ATOM 4765 N N . GLU B 1 259 ? 8.086 -0.054 -16.625 1 98.75 259 GLU B N 1
ATOM 4766 C CA . GLU B 1 259 ? 9.211 -0.691 -15.945 1 98.75 259 GLU B CA 1
ATOM 4767 C C . GLU B 1 259 ? 9.289 -2.176 -16.281 1 98.75 259 GLU B C 1
ATOM 4769 O O . GLU B 1 259 ? 10.359 -2.686 -16.609 1 98.75 259 GLU B O 1
ATOM 4774 N N . ALA B 1 260 ? 8.156 -2.852 -16.234 1 98.31 260 ALA B N 1
ATOM 4775 C CA . ALA B 1 260 ? 8.109 -4.285 -16.5 1 98.31 260 ALA B CA 1
ATOM 4776 C C . ALA B 1 260 ? 8.508 -4.594 -17.938 1 98.31 260 ALA B C 1
ATOM 4778 O O . ALA B 1 260 ? 9.266 -5.531 -18.188 1 98.31 260 ALA B O 1
ATOM 4779 N N . VAL B 1 261 ? 8.023 -3.84 -18.891 1 97.88 261 VAL B N 1
ATOM 4780 C CA . VAL B 1 261 ? 8.336 -4.043 -20.297 1 97.88 261 VAL B CA 1
ATOM 4781 C C . VAL B 1 261 ? 9.82 -3.781 -20.531 1 97.88 261 VAL B C 1
ATOM 4783 O O . VAL B 1 261 ? 10.445 -4.449 -21.359 1 97.88 261 VAL B O 1
ATOM 4786 N N . SER B 1 262 ? 10.383 -2.797 -19.812 1 97.94 262 SER B N 1
ATOM 4787 C CA . SER B 1 262 ? 11.812 -2.535 -19.922 1 97.94 262 SER B CA 1
ATOM 4788 C C . SER B 1 262 ? 12.633 -3.738 -19.469 1 97.94 262 SER B C 1
ATOM 4790 O O . SER B 1 262 ? 13.68 -4.035 -20.047 1 97.94 262 SER B O 1
ATOM 4792 N N . VAL B 1 263 ? 12.188 -4.395 -18.453 1 96.88 263 VAL B N 1
ATOM 4793 C CA . VAL B 1 263 ? 12.859 -5.617 -18.016 1 96.88 263 VAL B CA 1
ATOM 4794 C C . VAL B 1 263 ? 12.75 -6.684 -19.094 1 96.88 263 VAL B C 1
ATOM 4796 O O . VAL B 1 263 ? 13.719 -7.383 -19.391 1 96.88 263 VAL B O 1
ATOM 4799 N N . ALA B 1 264 ? 11.539 -6.812 -19.734 1 94.81 264 ALA B N 1
ATOM 4800 C CA . ALA B 1 264 ? 11.359 -7.762 -20.828 1 94.81 264 ALA B CA 1
ATOM 4801 C C . ALA B 1 264 ? 12.359 -7.5 -21.953 1 94.81 264 ALA B C 1
ATOM 4803 O O . ALA B 1 264 ? 12.953 -8.438 -22.484 1 94.81 264 ALA B O 1
ATOM 4804 N N . ARG B 1 265 ? 12.57 -6.223 -22.219 1 94.62 265 ARG B N 1
ATOM 4805 C CA . ARG B 1 265 ? 13.516 -5.848 -23.266 1 94.62 265 ARG B CA 1
ATOM 4806 C C . ARG B 1 265 ? 14.938 -6.258 -22.891 1 94.62 265 ARG B C 1
ATOM 4808 O O . ARG B 1 265 ? 15.68 -6.777 -23.734 1 94.62 265 ARG B O 1
ATOM 4815 N N . ALA B 1 266 ? 15.234 -6.043 -21.688 1 93.94 266 ALA B N 1
ATOM 4816 C CA . ALA B 1 266 ? 16.578 -6.371 -21.219 1 93.94 266 ALA B CA 1
ATOM 4817 C C . ALA B 1 266 ? 16.812 -7.879 -21.219 1 93.94 266 ALA B C 1
ATOM 4819 O O . ALA B 1 266 ? 17.938 -8.336 -21.344 1 93.94 266 ALA B O 1
ATOM 4820 N N . LEU B 1 267 ? 15.75 -8.656 -21.109 1 90 267 LEU B N 1
ATOM 4821 C CA . LEU B 1 267 ? 15.828 -10.109 -21.141 1 90 267 LEU B CA 1
ATOM 4822 C C . LEU B 1 267 ? 15.984 -10.617 -22.562 1 90 267 LEU B C 1
ATOM 4824 O O . LEU B 1 267 ? 16.328 -11.781 -22.781 1 90 267 LEU B O 1
ATOM 4828 N N . GLY B 1 268 ? 15.656 -9.703 -23.547 1 89.12 268 GLY B N 1
ATOM 4829 C CA . GLY B 1 268 ? 15.844 -10.078 -24.938 1 89.12 268 GLY B CA 1
ATOM 4830 C C . GLY B 1 268 ? 14.547 -10.242 -25.703 1 89.12 268 GLY B C 1
ATOM 4831 O O . GLY B 1 268 ? 14.547 -10.531 -26.906 1 89.12 268 GLY B O 1
ATOM 4832 N N . TYR B 1 269 ? 13.406 -10.039 -25.047 1 90.44 269 TYR B N 1
ATOM 4833 C CA . TYR B 1 269 ? 12.141 -10.094 -25.75 1 90.44 269 TYR B CA 1
ATOM 4834 C C . TYR B 1 269 ? 12.016 -8.93 -26.734 1 90.44 269 TYR B C 1
ATOM 4836 O O . TYR B 1 269 ? 12.25 -7.773 -26.375 1 90.44 269 TYR B O 1
ATOM 4844 N N . SER B 1 270 ? 11.672 -9.242 -27.953 1 91.31 270 SER B N 1
ATOM 4845 C CA . SER B 1 270 ? 11.477 -8.211 -28.969 1 91.31 270 SER B CA 1
ATOM 4846 C C . SER B 1 270 ? 10.148 -7.488 -28.781 1 91.31 270 SER B C 1
ATOM 4848 O O . SER B 1 270 ? 9.336 -7.879 -27.938 1 91.31 270 SER B O 1
ATOM 4850 N N . GLU B 1 271 ? 9.992 -6.469 -29.578 1 93.06 271 GLU B N 1
ATOM 4851 C CA . GLU B 1 271 ? 8.727 -5.738 -29.594 1 93.06 271 GLU B CA 1
ATOM 4852 C C . GLU B 1 271 ? 7.574 -6.629 -30.047 1 93.06 271 GLU B C 1
ATOM 4854 O O . GLU B 1 271 ? 6.434 -6.438 -29.625 1 93.06 271 GLU B O 1
ATOM 4859 N N . HIS B 1 272 ? 7.871 -7.594 -30.844 1 87.44 272 HIS B N 1
ATOM 4860 C CA . HIS B 1 272 ? 6.852 -8.531 -31.297 1 87.44 272 HIS B CA 1
ATOM 4861 C C . HIS B 1 272 ? 6.445 -9.492 -30.188 1 87.44 272 HIS B C 1
ATOM 4863 O O . HIS B 1 272 ? 5.262 -9.812 -30.047 1 87.44 272 HIS B O 1
ATOM 4869 N N . ALA B 1 273 ? 7.395 -9.883 -29.406 1 88.19 273 ALA B N 1
ATOM 4870 C CA . ALA B 1 273 ? 7.145 -10.859 -28.359 1 88.19 273 ALA B CA 1
ATOM 4871 C C . ALA B 1 273 ? 6.426 -10.219 -27.172 1 88.19 273 ALA B C 1
ATOM 4873 O O . ALA B 1 273 ? 5.449 -10.766 -26.656 1 88.19 273 ALA B O 1
ATOM 4874 N N . VAL B 1 274 ? 6.953 -9.047 -26.766 1 91.69 274 VAL B N 1
ATOM 4875 C CA . VAL B 1 274 ? 6.34 -8.266 -25.703 1 91.69 274 VAL B CA 1
ATOM 4876 C C . VAL B 1 274 ? 6.133 -6.828 -26.156 1 91.69 274 VAL B C 1
ATOM 4878 O O . VAL B 1 274 ? 6.949 -5.953 -25.875 1 91.69 274 VAL B O 1
ATOM 4881 N N . PRO B 1 275 ? 5.016 -6.625 -26.812 1 94.31 275 PRO B N 1
ATOM 4882 C CA . PRO B 1 275 ? 4.812 -5.297 -27.391 1 94.31 275 PRO B CA 1
ATOM 4883 C C . PRO B 1 275 ? 4.578 -4.223 -26.328 1 94.31 275 PRO B C 1
ATOM 4885 O O . PRO B 1 275 ? 3.916 -4.48 -25.328 1 94.31 275 PRO B O 1
ATOM 4888 N N . TYR B 1 276 ? 5.051 -3.035 -26.672 1 95.56 276 TYR B N 1
ATOM 4889 C CA . TYR B 1 276 ? 4.844 -1.897 -25.781 1 95.56 276 TYR B CA 1
ATOM 4890 C C . TYR B 1 276 ? 3.361 -1.578 -25.641 1 95.56 276 TYR B C 1
ATOM 4892 O O . TYR B 1 276 ? 2.936 -1.024 -24.625 1 95.56 276 TYR B O 1
ATOM 4900 N N . THR B 1 277 ? 2.549 -1.954 -26.594 1 97.38 277 THR B N 1
ATOM 4901 C CA . THR B 1 277 ? 1.112 -1.706 -26.594 1 97.38 277 THR B CA 1
ATOM 4902 C C . THR B 1 277 ? 0.438 -2.475 -25.453 1 97.38 277 THR B C 1
ATOM 4904 O O . THR B 1 277 ? -0.71 -2.193 -25.109 1 97.38 277 THR B O 1
ATOM 4907 N N . LEU B 1 278 ? 1.15 -3.463 -24.859 1 97.19 278 LEU B N 1
ATOM 4908 C CA . LEU B 1 278 ? 0.615 -4.199 -23.719 1 97.19 278 LEU B CA 1
ATOM 4909 C C . LEU B 1 278 ? 0.378 -3.273 -22.531 1 97.19 278 LEU B C 1
ATOM 4911 O O . LEU B 1 278 ? -0.5 -3.529 -21.703 1 97.19 278 LEU B O 1
ATOM 4915 N N . VAL B 1 279 ? 1.154 -2.18 -22.453 1 98.19 279 VAL B N 1
ATOM 4916 C CA . VAL B 1 279 ? 0.982 -1.218 -21.375 1 98.19 279 VAL B CA 1
ATOM 4917 C C . VAL B 1 279 ? -0.427 -0.633 -21.422 1 98.19 279 VAL B C 1
ATOM 4919 O O . VAL B 1 279 ? -1.199 -0.781 -20.469 1 98.19 279 VAL B O 1
ATOM 4922 N N . GLU B 1 280 ? -0.8 -0.127 -22.547 1 98.06 280 GLU B N 1
ATOM 4923 C CA . GLU B 1 280 ? -2.107 0.502 -22.719 1 98.06 280 GLU B CA 1
ATOM 4924 C C . GLU B 1 280 ? -3.225 -0.537 -22.703 1 98.06 280 GLU B C 1
ATOM 4926 O O . GLU B 1 280 ? -4.281 -0.314 -22.109 1 98.06 280 GLU B O 1
ATOM 4931 N N . SER B 1 281 ? -3.01 -1.62 -23.375 1 97.81 281 SER B N 1
ATOM 4932 C CA . SER B 1 281 ? -4.074 -2.615 -23.484 1 97.81 281 SER B CA 1
ATOM 4933 C C . SER B 1 281 ? -4.367 -3.254 -22.125 1 97.81 281 SER B C 1
ATOM 4935 O O . SER B 1 281 ? -5.52 -3.59 -21.844 1 97.81 281 SER B O 1
ATOM 4937 N N . THR B 1 282 ? -3.35 -3.455 -21.297 1 97.75 282 THR B N 1
ATOM 4938 C CA . THR B 1 282 ? -3.582 -3.982 -19.969 1 97.75 282 THR B CA 1
ATOM 4939 C C . THR B 1 282 ? -4.492 -3.053 -19.172 1 97.75 282 THR B C 1
ATOM 4941 O O . THR B 1 282 ? -5.434 -3.508 -18.516 1 97.75 282 THR B O 1
ATOM 4944 N N . ILE B 1 283 ? -4.238 -1.74 -19.25 1 98 283 ILE B N 1
ATOM 4945 C CA . ILE B 1 283 ? -5.012 -0.749 -18.516 1 98 283 ILE B CA 1
ATOM 4946 C C . ILE B 1 283 ? -6.43 -0.675 -19.078 1 98 283 ILE B C 1
ATOM 4948 O O . ILE B 1 283 ? -7.406 -0.757 -18.328 1 98 283 ILE B O 1
ATOM 4952 N N . GLU B 1 284 ? -6.539 -0.643 -20.375 1 97.12 284 GLU B N 1
ATOM 4953 C CA . GLU B 1 284 ? -7.836 -0.434 -21.016 1 97.12 284 GLU B CA 1
ATOM 4954 C C . GLU B 1 284 ? -8.711 -1.682 -20.922 1 97.12 284 GLU B C 1
ATOM 4956 O O . GLU B 1 284 ? -9.922 -1.584 -20.719 1 97.12 284 GLU B O 1
ATOM 4961 N N . ASP B 1 285 ? -8.109 -2.859 -21.109 1 95.12 285 ASP B N 1
ATOM 4962 C CA . ASP B 1 285 ? -8.875 -4.102 -21 1 95.12 285 ASP B CA 1
ATOM 4963 C C . ASP B 1 285 ? -9.414 -4.285 -19.578 1 95.12 285 ASP B C 1
ATOM 4965 O O . ASP B 1 285 ? -10.547 -4.738 -19.391 1 95.12 285 ASP B O 1
ATOM 4969 N N . THR B 1 286 ? -8.625 -3.938 -18.625 1 94.75 286 THR B N 1
ATOM 4970 C CA . THR B 1 286 ? -9.078 -4.012 -17.25 1 94.75 286 THR B CA 1
ATOM 4971 C C . THR B 1 286 ? -10.188 -3 -16.984 1 94.75 286 THR B C 1
ATOM 4973 O O . THR B 1 286 ? -11.18 -3.314 -16.312 1 94.75 286 THR B O 1
ATOM 4976 N N . GLY B 1 287 ? -9.969 -1.77 -17.5 1 94.25 287 GLY B N 1
ATOM 4977 C CA . GLY B 1 287 ? -10.984 -0.74 -17.375 1 94.25 287 GLY B CA 1
ATOM 4978 C C . GLY B 1 287 ? -12.32 -1.148 -17.969 1 94.25 287 GLY B C 1
ATOM 4979 O O . GLY B 1 287 ? -13.375 -0.864 -17.391 1 94.25 287 GLY B O 1
ATOM 4980 N N . GLU B 1 288 ? -12.297 -1.843 -19.062 1 92.81 288 GLU B N 1
ATOM 4981 C CA . GLU B 1 288 ? -13.516 -2.266 -19.75 1 92.81 288 GLU B CA 1
ATOM 4982 C C . GLU B 1 288 ? -14.328 -3.227 -18.875 1 92.81 288 GLU B C 1
ATOM 4984 O O . GLU B 1 288 ? -15.555 -3.277 -18.984 1 92.81 288 GLU B O 1
ATOM 4989 N N . LEU B 1 289 ? -13.664 -3.846 -18 1 90.19 289 LEU B N 1
ATOM 4990 C CA . LEU B 1 289 ? -14.336 -4.812 -17.125 1 90.19 289 LEU B CA 1
ATOM 4991 C C . LEU B 1 289 ? -14.805 -4.156 -15.836 1 90.19 289 LEU B C 1
ATOM 4993 O O . LEU B 1 289 ? -15.719 -4.652 -15.18 1 90.19 289 LEU B O 1
ATOM 4997 N N . HIS B 1 290 ? -14.164 -2.977 -15.484 1 92.38 290 HIS B N 1
ATOM 4998 C CA . HIS B 1 290 ? -14.336 -2.553 -14.102 1 92.38 290 HIS B CA 1
ATOM 4999 C C . HIS B 1 290 ? -14.789 -1.099 -14.023 1 92.38 290 HIS B C 1
ATOM 5001 O O . HIS B 1 290 ? -15.023 -0.575 -12.93 1 92.38 290 HIS B O 1
ATOM 5007 N N . ARG B 1 291 ? -14.922 -0.425 -15.062 1 90.75 291 ARG B N 1
ATOM 5008 C CA . ARG B 1 291 ? -15.383 0.959 -15.047 1 90.75 291 ARG B CA 1
ATOM 5009 C C . ARG B 1 291 ? -16.812 1.055 -14.508 1 90.75 291 ARG B C 1
ATOM 5011 O O . ARG B 1 291 ? -17.547 0.061 -14.492 1 90.75 291 ARG B O 1
ATOM 5018 N N . PRO B 1 292 ? -17.156 2.227 -13.961 1 83.69 292 PRO B N 1
ATOM 5019 C CA . PRO B 1 292 ? -18.5 2.414 -13.422 1 83.69 292 PRO B CA 1
ATOM 5020 C C . PRO B 1 292 ? -19.594 1.95 -14.391 1 83.69 292 PRO B C 1
ATOM 5022 O O . PRO B 1 292 ? -19.5 2.211 -15.594 1 83.69 292 PRO B O 1
ATOM 5025 N N . GLY B 1 293 ? -20.578 1.288 -13.867 1 80.81 293 GLY B N 1
ATOM 5026 C CA . GLY B 1 293 ? -21.672 0.761 -14.664 1 80.81 293 GLY B CA 1
ATOM 5027 C C . GLY B 1 293 ? -21.453 -0.674 -15.109 1 80.81 293 GLY B C 1
ATOM 5028 O O . GLY B 1 293 ? -22.359 -1.317 -15.625 1 80.81 293 GLY B O 1
ATOM 5029 N N . LYS B 1 294 ? -20.219 -1.097 -14.898 1 77.12 294 LYS B N 1
ATOM 5030 C CA . LYS B 1 294 ? -19.938 -2.494 -15.211 1 77.12 294 LYS B CA 1
ATOM 5031 C C . LYS B 1 294 ? -19.812 -3.322 -13.93 1 77.12 294 LYS B C 1
ATOM 5033 O O . LYS B 1 294 ? -18.984 -3.014 -13.062 1 77.12 294 LYS B O 1
ATOM 5038 N N . PRO B 1 295 ? -20.734 -4.133 -13.75 1 68.44 295 PRO B N 1
ATOM 5039 C CA . PRO B 1 295 ? -20.641 -4.945 -12.531 1 68.44 295 PRO B CA 1
ATOM 5040 C C . PRO B 1 295 ? -19.391 -5.816 -12.508 1 68.44 295 PRO B C 1
ATOM 5042 O O . PRO B 1 295 ? -19.047 -6.449 -13.508 1 68.44 295 PRO B O 1
ATOM 5045 N N . SER B 1 296 ? -18.484 -5.574 -11.586 1 76.31 296 SER B N 1
ATOM 5046 C CA . SER B 1 296 ? -17.375 -6.512 -11.438 1 76.31 296 SER B CA 1
ATOM 5047 C C . SER B 1 296 ? -17.156 -6.859 -9.969 1 76.31 296 SER B C 1
ATOM 5049 O O . SER B 1 296 ? -17.219 -5.988 -9.102 1 76.31 296 SER B O 1
ATOM 5051 N N . THR B 1 297 ? -17.156 -8.125 -9.867 1 70.62 297 THR B N 1
ATOM 5052 C CA . THR B 1 297 ? -16.875 -8.586 -8.516 1 70.62 297 THR B CA 1
ATOM 5053 C C . THR B 1 297 ? -15.508 -9.242 -8.43 1 70.62 297 THR B C 1
ATOM 5055 O O . THR B 1 297 ? -15.148 -9.82 -7.402 1 70.62 297 THR B O 1
ATOM 5058 N N . HIS B 1 298 ? -14.758 -9.094 -9.414 1 79.62 298 HIS B N 1
ATOM 5059 C CA . HIS B 1 298 ? -13.5 -9.828 -9.469 1 79.62 298 HIS B CA 1
ATOM 5060 C C . HIS B 1 298 ? -12.453 -9.195 -8.555 1 79.62 298 HIS B C 1
ATOM 5062 O O . HIS B 1 298 ? -12.273 -7.973 -8.562 1 79.62 298 HIS B O 1
ATOM 5068 N N . LYS B 1 299 ? -11.922 -9.984 -7.707 1 89.19 299 LYS B N 1
ATOM 5069 C CA . LYS B 1 299 ? -10.773 -9.609 -6.883 1 89.19 299 LYS B CA 1
ATOM 5070 C C . LYS B 1 299 ? -9.523 -10.367 -7.312 1 89.19 299 LYS B C 1
ATOM 5072 O O . LYS B 1 299 ? -9.57 -11.578 -7.543 1 89.19 299 LYS B O 1
ATOM 5077 N N . PRO B 1 300 ? -8.398 -9.594 -7.457 1 93.38 300 PRO B N 1
ATOM 5078 C CA . PRO B 1 300 ? -7.145 -10.32 -7.68 1 93.38 300 PRO B CA 1
ATOM 5079 C C . PRO B 1 300 ? -6.863 -11.359 -6.594 1 93.38 300 PRO B C 1
ATOM 5081 O O . PRO B 1 300 ? -7.16 -11.125 -5.422 1 93.38 300 PRO B O 1
ATOM 5084 N N . SER B 1 301 ? -6.355 -12.5 -6.984 1 92.94 301 SER B N 1
ATOM 5085 C CA . SER B 1 301 ? -6.094 -13.586 -6.051 1 92.94 301 SER B CA 1
ATOM 5086 C C . SER B 1 301 ? -5.207 -13.133 -4.898 1 92.94 301 SER B C 1
ATOM 5088 O O . SER B 1 301 ? -5.375 -13.578 -3.76 1 92.94 301 SER B O 1
ATOM 5090 N N . MET B 1 302 ? -4.254 -12.227 -5.168 1 96.44 302 MET B N 1
ATOM 5091 C CA . MET B 1 302 ? -3.369 -11.719 -4.125 1 96.44 302 MET B CA 1
ATOM 5092 C C . MET B 1 302 ? -4.152 -10.93 -3.082 1 96.44 302 MET B C 1
ATOM 5094 O O . MET B 1 302 ? -3.857 -11.008 -1.889 1 96.44 302 MET B O 1
ATOM 5098 N N . LEU B 1 303 ? -5.074 -10.141 -3.516 1 96.62 303 LEU B N 1
ATOM 5099 C CA . LEU B 1 303 ? -5.93 -9.406 -2.588 1 96.62 303 LEU B CA 1
ATOM 5100 C C . LEU B 1 303 ? -6.742 -10.367 -1.726 1 96.62 303 LEU B C 1
ATOM 5102 O O . LEU B 1 303 ? -6.891 -10.148 -0.521 1 96.62 303 LEU B O 1
ATOM 5106 N N . VAL B 1 304 ? -7.277 -11.453 -2.307 1 93.5 304 VAL B N 1
ATOM 5107 C CA . VAL B 1 304 ? -8.039 -12.461 -1.566 1 93.5 304 VAL B CA 1
ATOM 5108 C C . VAL B 1 304 ? -7.152 -13.094 -0.499 1 93.5 304 VAL B C 1
ATOM 5110 O O . VAL B 1 304 ? -7.594 -13.32 0.63 1 93.5 304 VAL B O 1
ATOM 5113 N N . ASP B 1 305 ? -5.918 -13.375 -0.876 1 95 305 ASP B N 1
ATOM 5114 C CA . ASP B 1 305 ? -4.973 -13.906 0.097 1 95 305 ASP B CA 1
ATOM 5115 C C . ASP B 1 305 ? -4.77 -12.938 1.259 1 95 305 ASP B C 1
ATOM 5117 O O . ASP B 1 305 ? -4.738 -13.352 2.42 1 95 305 ASP B O 1
ATOM 5121 N N . MET B 1 306 ? -4.621 -11.648 0.971 1 96.88 306 MET B N 1
ATOM 5122 C CA . MET B 1 306 ? -4.461 -10.625 2.004 1 96.88 306 MET B CA 1
ATOM 5123 C C . MET B 1 306 ? -5.684 -10.578 2.912 1 96.88 306 MET B C 1
ATOM 5125 O O . MET B 1 306 ? -5.551 -10.523 4.137 1 96.88 306 MET B O 1
ATOM 5129 N N . GLU B 1 307 ? -6.859 -10.633 2.318 1 94.38 307 GLU B N 1
ATOM 5130 C CA . GLU B 1 307 ? -8.117 -10.539 3.057 1 94.38 307 GLU B CA 1
ATOM 5131 C C . GLU B 1 307 ? -8.312 -11.758 3.957 1 94.38 307 GLU B C 1
ATOM 5133 O O . GLU B 1 307 ? -8.93 -11.656 5.016 1 94.38 307 GLU B O 1
ATOM 5138 N N . THR B 1 308 ? -7.816 -12.875 3.516 1 92.62 308 THR B N 1
ATOM 5139 C CA . THR B 1 308 ? -7.984 -14.109 4.273 1 92.62 308 THR B CA 1
ATOM 5140 C C . THR B 1 308 ? -6.719 -14.438 5.066 1 92.62 308 THR B C 1
ATOM 5142 O O . THR B 1 308 ? -6.578 -15.539 5.598 1 92.62 308 THR B O 1
ATOM 5145 N N . GLN B 1 309 ? -5.73 -13.508 5.066 1 95 309 GLN B N 1
ATOM 5146 C CA . GLN B 1 309 ? -4.523 -13.531 5.883 1 95 309 GLN B CA 1
ATOM 5147 C C . GLN B 1 309 ? -3.656 -14.742 5.543 1 95 309 GLN B C 1
ATOM 5149 O O . GLN B 1 309 ? -3.193 -15.453 6.441 1 95 309 GLN B O 1
ATOM 5154 N N . ARG B 1 310 ? -3.518 -15.016 4.297 1 93.44 310 ARG B N 1
ATOM 5155 C CA . ARG B 1 310 ? -2.643 -16.062 3.777 1 93.44 310 ARG B CA 1
ATOM 5156 C C . ARG B 1 310 ? -1.4 -15.469 3.127 1 93.44 310 ARG B C 1
ATOM 5158 O O . ARG B 1 310 ? -1.413 -14.312 2.699 1 93.44 310 ARG B O 1
ATOM 5165 N N . PRO B 1 311 ? -0.332 -16.234 3.045 1 96.5 311 PRO B N 1
ATOM 5166 C CA . PRO B 1 311 ? 0.877 -15.711 2.404 1 96.5 311 PRO B CA 1
ATOM 5167 C C . PRO B 1 311 ? 0.651 -15.32 0.946 1 96.5 311 PRO B C 1
ATOM 5169 O O . PRO B 1 311 ? -0.152 -15.953 0.252 1 96.5 311 PRO B O 1
ATOM 5172 N N . LEU B 1 312 ? 1.411 -14.328 0.553 1 98.06 312 LEU B N 1
ATOM 5173 C CA . LEU B 1 312 ? 1.285 -13.781 -0.794 1 98.06 312 LEU B CA 1
ATOM 5174 C C . LEU B 1 312 ? 2.379 -14.328 -1.707 1 98.06 312 LEU B C 1
ATOM 5176 O O . LEU B 1 312 ? 3.498 -14.586 -1.257 1 98.06 312 LEU B O 1
ATOM 5180 N N . GLU B 1 313 ? 2.086 -14.484 -2.957 1 98.19 313 GLU B N 1
ATOM 5181 C CA . GLU B 1 313 ? 3.061 -14.953 -3.938 1 98.19 313 GLU B CA 1
ATOM 5182 C C . GLU B 1 313 ? 3.951 -13.805 -4.418 1 98.19 313 GLU B C 1
ATOM 5184 O O . GLU B 1 313 ? 4.156 -13.641 -5.621 1 98.19 313 GLU B O 1
ATOM 5189 N N . ILE B 1 314 ? 4.531 -13.102 -3.576 1 97.88 314 ILE B N 1
ATOM 5190 C CA . ILE B 1 314 ? 5.211 -11.844 -3.896 1 97.88 314 ILE B CA 1
ATOM 5191 C C . ILE B 1 314 ? 6.539 -12.141 -4.586 1 97.88 314 ILE B C 1
ATOM 5193 O O . ILE B 1 314 ? 6.945 -11.422 -5.5 1 97.88 314 ILE B O 1
ATOM 5197 N N . GLU B 1 315 ? 7.258 -13.211 -4.188 1 98 315 GLU B N 1
ATOM 5198 C CA . GLU B 1 315 ? 8.562 -13.523 -4.766 1 98 315 GLU B CA 1
ATOM 5199 C C . GLU B 1 315 ? 8.43 -13.93 -6.23 1 98 315 GLU B C 1
ATOM 5201 O O . GLU B 1 315 ? 9.266 -13.547 -7.062 1 98 315 GLU B O 1
ATOM 5206 N N . ALA B 1 316 ? 7.355 -14.656 -6.508 1 97.81 316 ALA B N 1
ATOM 5207 C CA . ALA B 1 316 ? 7.16 -15.156 -7.863 1 97.81 316 ALA B CA 1
ATOM 5208 C C . ALA B 1 316 ? 6.594 -14.078 -8.773 1 97.81 316 ALA B C 1
ATOM 5210 O O . ALA B 1 316 ? 6.902 -14.031 -9.969 1 97.81 316 ALA B O 1
ATOM 5211 N N . ILE B 1 317 ? 5.793 -13.188 -8.234 1 98 317 ILE B N 1
ATOM 5212 C CA . ILE B 1 317 ? 5.055 -12.234 -9.055 1 98 317 ILE B CA 1
ATOM 5213 C C . ILE B 1 317 ? 5.863 -10.953 -9.211 1 98 317 ILE B C 1
ATOM 5215 O O . ILE B 1 317 ? 6.152 -10.523 -10.328 1 98 317 ILE B O 1
ATOM 5219 N N . VAL B 1 318 ? 6.32 -10.398 -8.125 1 98.62 318 VAL B N 1
ATOM 5220 C CA . VAL B 1 318 ? 7.004 -9.109 -8.172 1 98.62 318 VAL B CA 1
ATOM 5221 C C . VAL B 1 318 ? 8.508 -9.32 -8 1 98.62 318 VAL B C 1
ATOM 5223 O O . VAL B 1 318 ? 9.305 -8.742 -8.742 1 98.62 318 VAL B O 1
ATOM 5226 N N . GLY B 1 319 ? 8.883 -10.148 -7.062 1 98.31 319 GLY B N 1
ATOM 5227 C CA . GLY B 1 319 ? 10.281 -10.352 -6.715 1 98.31 319 GLY B CA 1
ATOM 5228 C C . GLY B 1 319 ? 11.125 -10.812 -7.887 1 98.31 319 GLY B C 1
ATOM 5229 O O . GLY B 1 319 ? 12.242 -10.328 -8.078 1 98.31 319 GLY B O 1
ATOM 5230 N N . GLU B 1 320 ? 10.578 -11.719 -8.633 1 97.38 320 GLU B N 1
ATOM 5231 C CA . GLU B 1 320 ? 11.336 -12.242 -9.766 1 97.38 320 GLU B CA 1
ATOM 5232 C C . GLU B 1 320 ? 11.641 -11.148 -10.789 1 97.38 320 GLU B C 1
ATOM 5234 O O . GLU B 1 320 ? 12.75 -11.078 -11.312 1 97.38 320 GLU B O 1
ATOM 5239 N N . VAL B 1 321 ? 10.695 -10.289 -11.102 1 97.94 321 VAL B N 1
ATOM 5240 C CA . VAL B 1 321 ? 10.898 -9.219 -12.07 1 97.94 321 VAL B CA 1
ATOM 5241 C C . VAL B 1 321 ? 11.938 -8.227 -11.547 1 97.94 321 VAL B C 1
ATOM 5243 O O . VAL B 1 321 ? 12.789 -7.754 -12.305 1 97.94 321 VAL B O 1
ATOM 5246 N N . VAL B 1 322 ? 11.883 -7.902 -10.266 1 98.25 322 VAL B N 1
ATOM 5247 C CA . VAL B 1 322 ? 12.836 -6.992 -9.648 1 98.25 322 VAL B CA 1
ATOM 5248 C C . VAL B 1 322 ? 14.242 -7.582 -9.727 1 98.25 322 VAL B C 1
ATOM 5250 O O . VAL B 1 322 ? 15.195 -6.887 -10.078 1 98.25 322 VAL B O 1
ATOM 5253 N N . ARG B 1 323 ? 14.375 -8.875 -9.445 1 97.19 323 ARG B N 1
ATOM 5254 C CA . ARG B 1 323 ? 15.672 -9.539 -9.5 1 97.19 323 ARG B CA 1
ATOM 5255 C C . ARG B 1 323 ? 16.219 -9.562 -10.93 1 97.19 323 ARG B C 1
ATOM 5257 O O . ARG B 1 323 ? 17.391 -9.305 -11.156 1 97.19 323 ARG B O 1
ATOM 5264 N N . LEU B 1 324 ? 15.359 -9.875 -11.883 1 95.19 324 LEU B N 1
ATOM 5265 C CA . LEU B 1 324 ? 15.766 -9.891 -13.281 1 95.19 324 LEU B CA 1
ATOM 5266 C C . LEU B 1 324 ? 16.219 -8.508 -13.727 1 95.19 324 LEU B C 1
ATOM 5268 O O . LEU B 1 324 ? 17.219 -8.375 -14.445 1 95.19 324 LEU B O 1
ATOM 5272 N N . GLY B 1 325 ? 15.43 -7.48 -13.336 1 97.31 325 GLY B N 1
ATOM 5273 C CA . GLY B 1 325 ? 15.844 -6.117 -13.625 1 97.31 325 GLY B CA 1
ATOM 5274 C C . GLY B 1 325 ? 17.203 -5.773 -13.07 1 97.31 325 GLY B C 1
ATOM 5275 O O . GLY B 1 325 ? 18.047 -5.227 -13.781 1 97.31 325 GLY B O 1
ATOM 5276 N N . LYS B 1 326 ? 17.438 -6.105 -11.867 1 97.12 326 LYS B N 1
ATOM 5277 C CA . LYS B 1 326 ? 18.719 -5.855 -11.227 1 97.12 326 LYS B CA 1
ATOM 5278 C C . LYS B 1 326 ? 19.844 -6.574 -11.961 1 97.12 326 LYS B C 1
ATOM 5280 O O . LYS B 1 326 ? 20.906 -5.984 -12.211 1 97.12 326 LYS B O 1
ATOM 5285 N N . GLU B 1 327 ? 19.641 -7.801 -12.273 1 95.88 327 GLU B N 1
ATOM 5286 C CA . GLU B 1 327 ? 20.625 -8.609 -12.977 1 95.88 327 GLU B CA 1
ATOM 5287 C C . GLU B 1 327 ? 21 -7.992 -14.32 1 95.88 327 GLU B C 1
ATOM 5289 O O . GLU B 1 327 ? 22.141 -8.109 -14.773 1 95.88 327 GLU B O 1
ATOM 5294 N N . ARG B 1 328 ? 20.078 -7.367 -14.93 1 95.5 328 ARG B N 1
ATOM 5295 C CA . ARG B 1 328 ? 20.281 -6.848 -16.281 1 95.5 328 ARG B CA 1
ATOM 5296 C C . ARG B 1 328 ? 20.547 -5.348 -16.25 1 95.5 328 ARG B C 1
ATOM 5298 O O . ARG B 1 328 ? 20.641 -4.711 -17.312 1 95.5 328 ARG B O 1
ATOM 5305 N N . GLY B 1 329 ? 20.547 -4.754 -15.078 1 97.25 329 GLY B N 1
ATOM 5306 C CA . GLY B 1 329 ? 20.891 -3.346 -14.922 1 97.25 329 GLY B CA 1
ATOM 5307 C C . GLY B 1 329 ? 19.734 -2.42 -15.297 1 97.25 329 GLY B C 1
ATOM 5308 O O . GLY B 1 329 ? 19.969 -1.309 -15.781 1 97.25 329 GLY B O 1
ATOM 5309 N N . VAL B 1 330 ? 18.531 -2.838 -15.227 1 97.69 330 VAL B N 1
ATOM 5310 C CA . VAL B 1 330 ? 17.344 -2.035 -15.516 1 97.69 330 VAL B CA 1
ATOM 5311 C C . VAL B 1 330 ? 16.766 -1.478 -14.219 1 97.69 330 VAL B C 1
ATOM 5313 O O . VAL B 1 330 ? 16.5 -2.23 -13.281 1 97.69 330 VAL B O 1
ATOM 5316 N N . ASP B 1 331 ? 16.625 -0.121 -14.141 1 96.88 331 ASP B N 1
ATOM 5317 C CA . ASP B 1 331 ? 16.062 0.522 -12.961 1 96.88 331 ASP B CA 1
ATOM 5318 C C . ASP B 1 331 ? 14.539 0.393 -12.938 1 96.88 331 ASP B C 1
ATOM 5320 O O . ASP B 1 331 ? 13.867 0.765 -13.906 1 96.88 331 ASP B O 1
ATOM 5324 N N . VAL B 1 332 ? 14.008 -0.204 -11.906 1 98.5 332 VAL B N 1
ATOM 5325 C CA . VAL B 1 332 ? 12.562 -0.375 -11.766 1 98.5 332 VAL B CA 1
ATOM 5326 C C . VAL B 1 332 ? 12.117 0.136 -10.398 1 98.5 332 VAL B C 1
ATOM 5328 O O . VAL B 1 332 ? 11.57 -0.622 -9.594 1 98.5 332 VAL B O 1
ATOM 5331 N N . PRO B 1 333 ? 12.211 1.43 -10.148 1 98.56 333 PRO B N 1
ATOM 5332 C CA . PRO B 1 333 ? 12.031 1.979 -8.805 1 98.56 333 PRO B CA 1
ATOM 5333 C C . PRO B 1 333 ? 10.633 1.716 -8.242 1 98.56 333 PRO B C 1
ATOM 5335 O O . PRO B 1 333 ? 10.484 1.452 -7.047 1 98.56 333 PRO B O 1
ATOM 5338 N N . ILE B 1 334 ? 9.578 1.825 -9.055 1 98.81 334 ILE B N 1
ATOM 5339 C CA . ILE B 1 334 ? 8.227 1.617 -8.555 1 98.81 334 ILE B CA 1
ATOM 5340 C C . ILE B 1 334 ? 8.031 0.15 -8.18 1 98.81 334 ILE B C 1
ATOM 5342 O O . ILE B 1 334 ? 7.523 -0.158 -7.098 1 98.81 334 ILE B O 1
ATOM 5346 N N . LEU B 1 335 ? 8.516 -0.751 -9.016 1 98.88 335 LEU B N 1
ATOM 5347 C CA . LEU B 1 335 ? 8.398 -2.178 -8.727 1 98.88 335 LEU B CA 1
ATOM 5348 C C . LEU B 1 335 ? 9.18 -2.549 -7.477 1 98.88 335 LEU B C 1
ATOM 5350 O O . LEU B 1 335 ? 8.727 -3.369 -6.676 1 98.88 335 LEU B O 1
ATOM 5354 N N . GLU B 1 336 ? 10.344 -1.982 -7.336 1 98.69 336 GLU B N 1
ATOM 5355 C CA . GLU B 1 336 ? 11.156 -2.244 -6.148 1 98.69 336 GLU B CA 1
ATOM 5356 C C . GLU B 1 336 ? 10.445 -1.784 -4.883 1 98.69 336 GLU B C 1
ATOM 5358 O O . GLU B 1 336 ? 10.445 -2.488 -3.869 1 98.69 336 GLU B O 1
ATOM 5363 N N . ALA B 1 337 ? 9.875 -0.613 -4.934 1 98.75 337 ALA B N 1
ATOM 5364 C CA . ALA B 1 337 ? 9.164 -0.091 -3.773 1 98.75 337 ALA B CA 1
ATOM 5365 C C . ALA B 1 337 ? 7.969 -0.973 -3.424 1 98.75 337 ALA B C 1
ATOM 5367 O O . ALA B 1 337 ? 7.766 -1.322 -2.258 1 98.75 337 ALA B O 1
ATOM 5368 N N . VAL B 1 338 ? 7.184 -1.336 -4.422 1 98.81 338 VAL B N 1
ATOM 5369 C CA . VAL B 1 338 ? 6.023 -2.199 -4.227 1 98.81 338 VAL B CA 1
ATOM 5370 C C . VAL B 1 338 ? 6.469 -3.541 -3.648 1 98.81 338 VAL B C 1
ATOM 5372 O O . VAL B 1 338 ? 5.852 -4.055 -2.713 1 98.81 338 VAL B O 1
ATOM 5375 N N . TYR B 1 339 ? 7.562 -4.027 -4.211 1 98.75 339 TYR B N 1
ATOM 5376 C CA . TYR B 1 339 ? 8.102 -5.316 -3.785 1 98.75 339 TYR B CA 1
ATOM 5377 C C . TYR B 1 339 ? 8.484 -5.289 -2.311 1 98.75 339 TYR B C 1
ATOM 5379 O O . TYR B 1 339 ? 8.07 -6.16 -1.541 1 98.75 339 TYR B O 1
ATOM 5387 N N . THR B 1 340 ? 9.227 -4.309 -1.852 1 98.62 340 THR B N 1
ATOM 5388 C CA . THR B 1 340 ? 9.734 -4.277 -0.486 1 98.62 340 THR B CA 1
ATOM 5389 C C . THR B 1 340 ? 8.609 -3.984 0.505 1 98.62 340 THR B C 1
ATOM 5391 O O . THR B 1 340 ? 8.625 -4.484 1.632 1 98.62 340 THR B O 1
ATOM 5394 N N . LEU B 1 341 ? 7.641 -3.162 0.106 1 98.75 341 LEU B N 1
ATOM 5395 C CA . LEU B 1 341 ? 6.473 -2.957 0.955 1 98.75 341 LEU B CA 1
ATOM 5396 C C . LEU B 1 341 ? 5.707 -4.262 1.153 1 98.75 341 LEU B C 1
ATOM 5398 O O . LEU B 1 341 ? 5.316 -4.594 2.273 1 98.75 341 LEU B O 1
ATOM 5402 N N . LEU B 1 342 ? 5.504 -5 0.068 1 98.69 342 LEU B N 1
ATOM 5403 C CA . LEU B 1 342 ? 4.793 -6.27 0.152 1 98.69 342 LEU B CA 1
ATOM 5404 C C . LEU B 1 342 ? 5.59 -7.285 0.963 1 98.69 342 LEU B C 1
ATOM 5406 O O . LEU B 1 342 ? 5.012 -8.164 1.605 1 98.69 342 LEU B O 1
ATOM 5410 N N . GLN B 1 343 ? 6.93 -7.172 0.956 1 98.44 343 GLN B N 1
ATOM 5411 C CA . GLN B 1 343 ? 7.738 -8.047 1.803 1 98.44 343 GLN B CA 1
ATOM 5412 C C . GLN B 1 343 ? 7.457 -7.789 3.281 1 98.44 343 GLN B C 1
ATOM 5414 O O . GLN B 1 343 ? 7.449 -8.719 4.086 1 98.44 343 GLN B O 1
ATOM 5419 N N . VAL B 1 344 ? 7.293 -6.516 3.65 1 98.44 344 VAL B N 1
ATOM 5420 C CA . VAL B 1 344 ? 6.926 -6.211 5.027 1 98.44 344 VAL B CA 1
ATOM 5421 C C . VAL B 1 344 ? 5.547 -6.793 5.336 1 98.44 344 VAL B C 1
ATOM 5423 O O . VAL B 1 344 ? 5.336 -7.371 6.406 1 98.44 344 VAL B O 1
ATOM 5426 N N . VAL B 1 345 ? 4.602 -6.66 4.391 1 98.56 345 VAL B N 1
ATOM 5427 C CA . VAL B 1 345 ? 3.268 -7.238 4.543 1 98.56 345 VAL B CA 1
ATOM 5428 C C . VAL B 1 345 ? 3.377 -8.75 4.734 1 98.56 345 VAL B C 1
ATOM 5430 O O . VAL B 1 345 ? 2.734 -9.312 5.625 1 98.56 345 VAL B O 1
ATOM 5433 N N . GLN B 1 346 ? 4.219 -9.391 3.895 1 98.19 346 GLN B N 1
ATOM 5434 C CA . GLN B 1 346 ? 4.43 -10.836 3.965 1 98.19 346 GLN B CA 1
ATOM 5435 C C . GLN B 1 346 ? 4.938 -11.25 5.344 1 98.19 346 GLN B C 1
ATOM 5437 O O . GLN B 1 346 ? 4.453 -12.227 5.918 1 98.19 346 GLN B O 1
ATOM 5442 N N . ALA B 1 347 ? 5.902 -10.531 5.836 1 97.81 347 ALA B N 1
ATOM 5443 C CA . ALA B 1 347 ? 6.438 -10.82 7.164 1 97.81 347 ALA B CA 1
ATOM 5444 C C . ALA B 1 347 ? 5.352 -10.695 8.227 1 97.81 347 ALA B C 1
ATOM 5446 O O . ALA B 1 347 ? 5.293 -11.5 9.164 1 97.81 347 ALA B O 1
ATOM 5447 N N . GLY B 1 348 ? 4.531 -9.672 8.086 1 97.44 348 GLY B N 1
ATOM 5448 C CA . GLY B 1 348 ? 3.424 -9.492 9.016 1 97.44 348 GLY B CA 1
ATOM 5449 C C . GLY B 1 348 ? 2.414 -10.625 8.961 1 97.44 348 GLY B C 1
ATOM 5450 O O . GLY B 1 348 ? 1.913 -11.062 10 1 97.44 348 GLY B O 1
ATOM 5451 N N . LEU B 1 349 ? 2.084 -11.078 7.777 1 97.75 349 LEU B N 1
ATOM 5452 C CA . LEU B 1 349 ? 1.168 -12.203 7.621 1 97.75 349 LEU B CA 1
ATOM 5453 C C . LEU B 1 349 ? 1.722 -13.453 8.297 1 97.75 349 LEU B C 1
ATOM 5455 O O . LEU B 1 349 ? 0.995 -14.156 9 1 97.75 349 LEU B O 1
ATOM 5459 N N . VAL B 1 350 ? 2.988 -13.68 8.086 1 96.81 350 VAL B N 1
ATOM 5460 C CA . VAL B 1 350 ? 3.641 -14.852 8.664 1 96.81 350 VAL B CA 1
ATOM 5461 C C . VAL B 1 350 ? 3.672 -14.727 10.188 1 96.81 350 VAL B C 1
ATOM 5463 O O . VAL B 1 350 ? 3.494 -15.719 10.898 1 96.81 350 VAL B O 1
ATOM 5466 N N . LYS B 1 351 ? 3.83 -13.508 10.695 1 95.44 351 LYS B N 1
ATOM 5467 C CA . LYS B 1 351 ? 3.889 -13.25 12.133 1 95.44 351 LYS B CA 1
ATOM 5468 C C . LYS B 1 351 ? 2.492 -13.25 12.75 1 95.44 351 LYS B C 1
ATOM 5470 O O . LYS B 1 351 ? 2.346 -13.359 13.969 1 95.44 351 LYS B O 1
ATOM 5475 N N . GLY B 1 352 ? 1.462 -13.18 11.977 1 96.25 352 GLY B N 1
ATOM 5476 C CA . GLY B 1 352 ? 0.091 -13.172 12.461 1 96.25 352 GLY B CA 1
ATOM 5477 C C . GLY B 1 352 ? -0.327 -11.844 13.055 1 96.25 352 GLY B C 1
ATOM 5478 O O . GLY B 1 352 ? -1.094 -11.797 14.016 1 96.25 352 GLY B O 1
ATOM 5479 N N . VAL B 1 353 ? 0.217 -10.727 12.43 1 94.5 353 VAL B N 1
ATOM 5480 C CA . VAL B 1 353 ? -0.058 -9.438 13.047 1 94.5 353 VAL B CA 1
ATOM 5481 C C . VAL B 1 353 ? -1.293 -8.812 12.406 1 94.5 353 VAL B C 1
ATOM 5483 O O . VAL B 1 353 ? -1.791 -7.785 12.875 1 94.5 353 VAL B O 1
ATOM 5486 N N . TYR B 1 354 ? -1.654 -9.297 11.266 1 94.19 354 TYR B N 1
ATOM 5487 C CA . TYR B 1 354 ? -2.883 -8.812 10.648 1 94.19 354 TYR B CA 1
ATOM 5488 C C . TYR B 1 354 ? -4.102 -9.5 11.242 1 94.19 354 TYR B C 1
ATOM 5490 O O . TYR B 1 354 ? -4.039 -10.68 11.609 1 94.19 354 TYR B O 1
ATOM 5498 N N . LYS B 1 355 ? -5.199 -8.734 11.547 1 79.69 355 LYS B N 1
ATOM 5499 C CA . LYS B 1 355 ? -6.418 -9.281 12.133 1 79.69 355 LYS B CA 1
ATOM 5500 C C . LYS B 1 355 ? -7.578 -9.219 11.148 1 79.69 355 LYS B C 1
ATOM 5502 O O . LYS B 1 355 ? -7.617 -8.336 10.281 1 79.69 355 LYS B O 1
#

Sequence (710 aa):
MSTHDDILLVGFGAVGVIYALILSKSPTVRVTAIARGNFDKVSTKGIDIKSKKHGDIPGWKPDRVVRSVAEAADRAYKYVLVTTKALPDINPTPQILAPILTEEYAKQYPSPTFVILQNGLGVEKDLYAAIESAWKVEPRVLSAAVYIQANLVGGRDVVEQGPFDKLVCGVYRPGILINDDPKNTPEEDEQLQAFARLIRAGNGDIEVVPDIQRKKFAKNLWNLSFAAFATLIRQPCPAFFWKETADKIRPTLTKVLTEAVSVARALGYSEHAVPYTLVESTIEDTGELHRPGKPSTHKPSMLVDMETQRPLEIEAIVGEVVRLGKERGVDVPILEAVYTLLQVVQAGLVKGVYKMSTHDDILLVGFGAVGVIYALILSKSPTVRVTAIARGNFDKVSTKGIDIKSKKHGDIPGWKPDRVVRSVAEAADRAYKYVLVTTKALPDINPTPQILAPILTEEYAKQYPSPTFVILQNGLGVEKDLYAAIESAWKVEPRVLSAAVYIQANLVGGRDVVEQGPFDKLVCGVYRPGILINDDPKNTPEEDEQLQAFARLIRAGNGDIEVVPDIQRKKFAKNLWNLSFAAFATLIRQPCPAFFWKETADKIRPTLTKVLTEAVSVARALGYSEHAVPYTLVESTIEDTGELHRPGKPSTHKPSMLVDMETQRPLEIEAIVGEVVRLGKERGVDVPILEAVYTLLQVVQAGLVKGVYK

Nearest PDB structures (foldseek):
  5x20-assembly1_A  TM=8.351E-01  e=2.055E-18  Enterococcus faecium DO
  5x20-assembly1_B  TM=8.438E-01  e=7.824E-18  Enterococcus faecium DO
  8wl4-assembly1_B-2  TM=7.876E-01  e=9.109E-19  Levilactobacillus brevis
  8wl3-assembly1_B-2  TM=7.696E-01  e=1.629E-18  Levilactobacillus brevis
  8wl1-assembly1_A-2  TM=7.826E-01  e=3.272E-18  Levilactobacillus brevis